Protein AF-0000000082846849 (afdb_homodimer)

Secondary structure (DSSP, 8-state):
--HHHHHHHHHHHHH-HHHHHHTGGG-EEEEEETTEEEEEEETTEEEE--EEHHHHHHHHHTTT----GGGEEEEEEEE-SSSEEEEEEEEE-PPPPPTT-SS-HHHHHHHHHHHTTSEEEEHHHHHHH---HHHHHHHHHHHHHHHHHHH--B-TTT-PBEEE-TTSS-EEETTT--EE----EEEEEEEEE-TTSSEEEEEEETTPPTTB-B-EEEEPPTT--HHHHHHHHHHHHH----SEEEEEEEEEEE-SSS-EEEEEEEEE--TTSPP---TTTEEEEEEEEHHHHHHHHHHHHH-TT-TT---STGGGGS--B---TTSHHHHHHHHHHTT-S-S--/--HHHHHHHHHHHHH-HHHHHHTGGG-EEEEEETTEEEEEEETTEEEEPPEEHHHHHHHHHTTT----GGGEEEEEEEE-SSSEEEEEEEEE-PPPPPTT-SS-HHHHHHHHHHHTTSEEEEHHHHHHH---HHHHHHHHHHHHHHHHHHH-SB-TTT-PBEEE-TTSS-EEETTT--EE----EEEEEEEEE-TTSSEEEEEEETTPPTTB-B-EEEEPPTT--HHHHHHHHHHHHH----SEEEEEEEEEEE-SSS-EEEEEEEEE--TTSPP---TTTEEEEEEEEHHHHHHHHHHHHH-TT-TT---SHHHHTS--B---TTSHHHHHHHHHHTT-S-S--

Nearest PDB structures (foldseek):
  6o3p-assembly1_B  TM=8.138E-01  e=1.255E-26  Mus musculus
  6o3p-assembly1_A  TM=8.160E-01  e=5.184E-26  Mus musculus
  6scx-assembly1_B  TM=7.938E-01  e=1.502E-25  Homo sapiens
  6scx-assembly2_C-2  TM=7.850E-01  e=2.141E-25  Homo sapiens
  6scx-assembly1_A  TM=7.842E-01  e=2.556E-25  Homo sapiens

Organism: NCBI:txid2654633

Solvent-accessible surface area (backbone atoms only — not comparable to full-atom values): 36053 Å² total; per-residue (Å²): 131,55,70,41,56,51,52,42,49,47,54,47,37,48,71,34,43,68,66,39,59,71,41,51,75,71,14,36,34,34,48,26,52,69,76,15,36,36,25,28,81,55,88,92,30,49,41,78,48,75,37,44,42,66,57,47,50,52,60,35,42,77,71,75,40,80,86,56,65,90,42,27,31,62,69,47,72,40,83,51,96,89,46,75,27,47,28,28,34,32,56,41,76,74,77,76,56,60,88,85,46,91,59,52,57,67,57,53,49,51,52,50,18,52,75,69,66,29,40,67,36,52,52,67,59,46,42,30,44,27,71,53,63,68,61,42,24,46,50,21,22,42,50,29,39,55,52,43,57,70,35,57,44,18,26,25,63,79,39,42,60,38,50,67,38,58,28,40,61,29,32,31,24,77,80,82,64,50,71,48,61,71,70,35,34,38,23,26,32,30,46,34,24,26,80,83,57,49,33,37,45,33,28,24,50,62,89,51,66,56,19,41,33,39,51,50,63,41,70,52,53,67,25,42,30,55,68,56,30,38,54,49,41,40,15,51,44,36,36,46,73,66,79,42,72,44,60,48,82,49,49,39,40,39,38,73,95,50,36,28,32,37,35,35,32,39,29,29,29,68,78,84,58,67,77,42,67,29,71,92,53,30,70,45,73,46,78,38,44,51,66,56,50,46,51,12,46,54,47,21,71,76,33,62,81,56,82,81,58,64,83,52,73,81,51,34,78,38,77,50,26,38,55,31,80,40,32,66,59,26,52,55,50,51,37,44,72,72,63,72,54,74,56,90,112,130,54,72,41,58,50,53,43,49,46,54,47,36,47,72,33,44,70,66,40,58,71,40,51,74,72,13,36,34,34,48,26,51,69,76,15,36,37,25,30,79,56,88,91,30,47,41,79,48,74,36,45,41,67,56,47,50,52,60,34,40,78,73,77,40,78,85,54,66,90,42,29,30,61,69,49,72,40,84,51,97,88,47,75,27,48,28,30,34,34,57,42,76,74,77,77,55,61,89,86,46,92,59,52,60,67,56,53,49,50,52,51,18,52,75,69,66,29,40,67,37,51,53,68,60,47,42,29,45,27,70,52,63,68,59,42,24,46,49,21,22,42,50,28,39,56,54,44,56,69,34,57,44,18,26,26,62,78,38,43,61,36,50,68,38,57,27,40,61,30,32,32,23,78,81,81,64,49,74,49,62,69,68,35,35,39,22,25,32,32,45,34,24,27,79,85,57,49,33,36,44,32,28,25,51,60,88,51,66,56,20,40,33,38,52,49,63,40,70,52,54,68,25,41,28,56,68,55,31,38,52,48,39,40,15,49,44,37,36,45,75,66,81,42,73,44,61,48,82,47,50,38,43,40,37,71,94,50,36,29,34,38,35,37,31,41,30,28,29,70,79,84,58,68,76,42,65,29,72,91,53,30,72,46,73,46,78,37,45,52,65,56,50,46,50,12,47,54,46,22,73,75,33,62,81,56,81,79,59,63,84,51,73,82,50,33,79,38,78,52,26,39,54,30,79,39,32,66,58,27,52,54,50,50,37,44,72,72,62,73,54,73,55,90,112

pLDDT: mean 93.86, std 7.04, range [62.12, 98.81]

InterPro domains:
  IPR000086 NUDIX hydrolase domain [PF00293] (187-298)
  IPR000086 NUDIX hydrolase domain [PS51462] (183-310)
  IPR015797 NUDIX hydrolase-like domain superfamily [SSF55811] (136-298)
  IPR020084 NUDIX hydrolase, conserved site [PS00893] (218-239)
  IPR049734 NADH pyrophosphatase-like, C-terminal domain [cd03429] (185-337)

Foldseek 3Di:
DDPVVFVVVLVCLQVPQVVQQVQQQAEKEWEAEPQWGWWADDPQAIHTAIDGPVLCQVLLVVVPWDWDLLQKAWQGWDDDDPGTGTYIYGYTYDDAPDPPDPDGPQNSQQVSSVSSPGHTHHLVLNLQRHPDQSRSQSSLVSLQLNVQSVVQQADPVPRAGWAAGSNSQWTAHPPPGDIDGGDEWEKEWEWEAALVLFKTKWFAWPPDFFQATFTQMDTDDPPDDSQRRVQVSCCQAWNFGFDDKDWDPDWGFDPPPHTYIYTYMYTYGHPPDHTDGDPNTTDDIDMDGLVQLVQQLVQCAVVVSCPPRDDDPVSRHHNNHYGHPSDVRSVVSVCSSVVNDDSPD/DDPVVFVVVLVCLQVDQVVQQVQQQAEKEWEAEPQWGWWADDPQAIHTAIDGPVLCQVLCVVVPWHWDLLQKAWQGWDDDDPGTGTYIYGYTYDDADDPPDPDGPQNSQQVSSVSSVGHTHHLVLNLQRHDDQSRSQSSLVSLQLNVQSVVQQADPVPRAGWAAGSNSQWTAHPVPGDIDGGDEWEKEWEWEAALVLFKTKWFAWPPDFFQATFTQMDTDDPPDDSQRRVQVSCCQAWNFGFDDKDWDPDWGFDPPPHTYIYTYMYTYGHPPDHTDGDPNTTDDIDMDGLVQLVQQLVQCAVVVSCPPRDDDPVSRHHNNHYGHPSDVRSVVSVCSSVVNDDSPD

Sequence (690 aa):
MNYVDRVRLLDYWKIQDSALQNEFTRSKFVLMVDKRLLVRKDKSDIVMVEHSQSELRQKLGDYGLQFDLSCSCLLDAVPGSTDMVPLFGTSVEAADPPEDSPVSKHDVLKKLGDSLGGRFTDIRMAMLTMNNERQRNLLAKFQSLSKWSKIYRRCPKCASALRMRVSKSGCECLQCNKYYYPSCYPVAITLVVDPTNEHALLVRHRGSANSVFTAVAGFAHSGESLAECARREIAEEVGIEVESIKQLDMSQPWPMPDSSLMVAFVAVAKMDQNISVCPDELEAAQWFTKDEVRQAFDRTNSDLFLKKLPKSLDERQKLHYIPPRGAIAHMMIRDWCLGKIESKLMNYVDRVRLLDYWKIQDSALQNEFTRSKFVLMVDKRLLVRKDKSDIVMVEHSQSELRQKLGDYGLQFDLSCSCLLDAVPGSTDMVPLFGTSVEAADPPEDSPVSKHDVLKKLGDSLGGRFTDIRMAMLTMNNERQRNLLAKFQSLSKWSKIYRRCPKCASALRMRVSKSGCECLQCNKYYYPSCYPVAITLVVDPTNEHALLVRHRGSANSVFTAVAGFAHSGESLAECARREIAEEVGIEVESIKQLDMSQPWPMPDSSLMVAFVAVAKMDQNISVCPDELEAAQWFTKDEVRQAFDRTNSDLFLKKLPKSLDERQKLHYIPPRGAIAHMMIRDWCLGKIESKL

Structure (mmCIF, N/CA/C/O backbone):
data_AF-0000000082846849-model_v1
#
loop_
_entity.id
_entity.type
_entity.pdbx_description
1 polymer 'NAD(+) diphosphatase'
#
loop_
_atom_site.group_PDB
_atom_site.id
_atom_site.type_symbol
_atom_site.label_atom_id
_atom_site.label_alt_id
_atom_site.label_comp_id
_atom_site.label_asym_id
_atom_site.label_entity_id
_atom_site.label_seq_id
_atom_site.pdbx_PDB_ins_code
_atom_site.Cartn_x
_atom_site.Cartn_y
_atom_site.Cartn_z
_atom_site.occupancy
_atom_site.B_iso_or_equiv
_atom_site.auth_seq_id
_atom_site.auth_comp_id
_atom_site.auth_asym_id
_atom_site.auth_atom_id
_atom_site.pdbx_PDB_model_num
ATOM 1 N N . MET A 1 1 ? -24.656 -16.109 -10.93 1 82 1 MET A N 1
ATOM 2 C CA . MET A 1 1 ? -24.438 -15.07 -9.922 1 82 1 MET A CA 1
ATOM 3 C C . MET A 1 1 ? -23.688 -13.883 -10.523 1 82 1 MET A C 1
ATOM 5 O O . MET A 1 1 ? -22.719 -14.062 -11.266 1 82 1 MET A O 1
ATOM 9 N N . ASN A 1 2 ? -24.188 -12.734 -10.367 1 90.69 2 ASN A N 1
ATOM 10 C CA . ASN A 1 2 ? -23.531 -11.562 -10.938 1 90.69 2 ASN A CA 1
ATOM 11 C C . ASN A 1 2 ? -22.328 -11.117 -10.094 1 90.69 2 ASN A C 1
ATOM 13 O O . ASN A 1 2 ? -22.094 -11.664 -9.016 1 90.69 2 ASN A O 1
ATOM 17 N N . TYR A 1 3 ? -21.562 -10.32 -10.617 1 95.06 3 TYR A N 1
ATOM 18 C CA . TYR A 1 3 ? -20.312 -9.891 -10.016 1 95.06 3 TYR A CA 1
ATOM 19 C C . TYR A 1 3 ? -20.531 -9.32 -8.625 1 95.06 3 TYR A C 1
ATOM 21 O O . TYR A 1 3 ? -19.812 -9.648 -7.684 1 95.06 3 TYR A O 1
ATOM 29 N N . VAL A 1 4 ? -21.484 -8.469 -8.406 1 96.62 4 VAL A N 1
ATOM 30 C CA . VAL A 1 4 ? -21.781 -7.809 -7.145 1 96.62 4 VAL A CA 1
ATOM 31 C C . VAL A 1 4 ? -22.109 -8.859 -6.082 1 96.62 4 VAL A C 1
ATOM 33 O O . VAL A 1 4 ? -21.594 -8.797 -4.965 1 96.62 4 VAL A O 1
ATOM 36 N N . ASP A 1 5 ? -22.938 -9.82 -6.445 1 95.5 5 ASP A N 1
ATOM 37 C CA . ASP A 1 5 ? -23.328 -10.867 -5.512 1 95.5 5 ASP A CA 1
ATOM 38 C C . ASP A 1 5 ? -22.125 -11.695 -5.07 1 95.5 5 ASP A C 1
ATOM 40 O O . ASP A 1 5 ? -22 -12.047 -3.895 1 95.5 5 ASP A O 1
ATOM 44 N N . ARG A 1 6 ? -21.328 -12 -6 1 96.31 6 ARG A N 1
ATOM 45 C CA . ARG A 1 6 ? -20.141 -12.789 -5.691 1 96.31 6 ARG A CA 1
ATOM 46 C C . ARG A 1 6 ? -19.219 -12.047 -4.73 1 96.31 6 ARG A C 1
ATOM 48 O O . ARG A 1 6 ? -18.719 -12.625 -3.76 1 96.31 6 ARG A O 1
ATOM 55 N N . VAL A 1 7 ? -18.984 -10.789 -5.016 1 96.5 7 VAL A N 1
ATOM 56 C CA . VAL A 1 7 ? -18.094 -9.953 -4.207 1 96.5 7 VAL A CA 1
ATOM 57 C C . VAL A 1 7 ? -18.656 -9.828 -2.793 1 96.5 7 VAL A C 1
ATOM 59 O O . VAL A 1 7 ? -17.922 -9.93 -1.813 1 96.5 7 VAL A O 1
ATOM 62 N N . ARG A 1 8 ? -19.938 -9.633 -2.652 1 96.5 8 ARG A N 1
ATOM 63 C CA . ARG A 1 8 ? -20.547 -9.461 -1.344 1 96.5 8 ARG A CA 1
ATOM 64 C C . ARG A 1 8 ? -20.594 -10.781 -0.579 1 96.5 8 ARG A C 1
ATOM 66 O O . ARG A 1 8 ? -20.484 -10.789 0.65 1 96.5 8 ARG A O 1
ATOM 73 N N . LEU A 1 9 ? -20.781 -11.867 -1.314 1 97 9 LEU A N 1
ATOM 74 C CA . LEU A 1 9 ? -20.688 -13.188 -0.693 1 97 9 LEU A CA 1
ATOM 75 C C . LEU A 1 9 ? -19.312 -13.422 -0.107 1 97 9 LEU A C 1
ATOM 77 O O . LEU A 1 9 ? -19.172 -13.891 1.027 1 97 9 LEU A O 1
ATOM 81 N N . LEU A 1 10 ? -18.281 -13.109 -0.876 1 97.12 10 LEU A N 1
ATOM 82 C CA . LEU A 1 10 ? -16.906 -13.25 -0.407 1 97.12 10 LEU A CA 1
ATOM 83 C C . LEU A 1 10 ? -16.672 -12.375 0.822 1 97.12 10 LEU A C 1
ATOM 85 O O . LEU A 1 10 ? -16 -12.805 1.77 1 97.12 10 LEU A O 1
ATOM 89 N N . ASP A 1 11 ? -17.188 -11.156 0.758 1 96 11 ASP A N 1
ATOM 90 C CA . ASP A 1 11 ? -17.047 -10.258 1.896 1 96 11 ASP A CA 1
ATOM 91 C C . ASP A 1 11 ? -17.719 -10.836 3.141 1 96 11 ASP A C 1
ATOM 93 O O . ASP A 1 11 ? -17.188 -10.742 4.242 1 96 11 ASP A O 1
ATOM 97 N N . TYR A 1 12 ? -18.891 -11.43 2.961 1 96.5 12 TYR A N 1
ATOM 98 C CA . TYR A 1 12 ? -19.609 -12.094 4.035 1 96.5 12 TYR A CA 1
ATOM 99 C C . TYR A 1 12 ? -18.797 -13.234 4.629 1 96.5 12 TYR A C 1
ATOM 101 O O . TYR A 1 12 ? -18.672 -13.344 5.852 1 96.5 12 TYR A O 1
ATOM 109 N N . TRP A 1 13 ? -18.172 -14.07 3.789 1 97.88 13 TRP A N 1
ATOM 110 C CA . TRP A 1 13 ? -17.375 -15.211 4.234 1 97.88 13 TRP A CA 1
ATOM 111 C C . TRP A 1 13 ? -16.109 -14.742 4.945 1 97.88 13 TRP A C 1
ATOM 113 O O . TRP A 1 13 ? -15.594 -15.43 5.836 1 97.88 13 TRP A O 1
ATOM 123 N N . LYS A 1 14 ? -15.586 -13.609 4.645 1 97.06 14 LYS A N 1
ATOM 124 C CA . LYS A 1 14 ? -14.367 -13.07 5.242 1 97.06 14 LYS A CA 1
ATOM 125 C C . LYS A 1 14 ? -14.57 -12.75 6.719 1 97.06 14 LYS A C 1
ATOM 127 O O . LYS A 1 14 ? -13.648 -12.891 7.527 1 97.06 14 LYS A O 1
ATOM 132 N N . ILE A 1 15 ? -15.812 -12.352 7.008 1 94.94 15 ILE A N 1
ATOM 133 C CA . ILE A 1 15 ? -16.016 -11.789 8.336 1 94.94 15 ILE A CA 1
ATOM 134 C C . ILE A 1 15 ? -16.828 -12.773 9.188 1 94.94 15 ILE A C 1
ATOM 136 O O . ILE A 1 15 ? -16.703 -12.797 10.414 1 94.94 15 ILE A O 1
ATOM 140 N N . GLN A 1 16 ? -17.609 -13.609 8.531 1 97.12 16 GLN A N 1
ATOM 141 C CA . GLN A 1 16 ? -18.453 -14.531 9.266 1 97.12 16 GLN A CA 1
ATOM 142 C C . GLN A 1 16 ? -17.812 -15.914 9.375 1 97.12 16 GLN A C 1
ATOM 144 O O . GLN A 1 16 ? -18.047 -16.781 8.539 1 97.12 16 GLN A O 1
ATOM 149 N N . ASP A 1 17 ? -17.188 -16.156 10.469 1 97.94 17 ASP A N 1
ATOM 150 C CA . ASP A 1 17 ? -16.406 -17.375 10.664 1 97.94 17 ASP A CA 1
ATOM 151 C C . ASP A 1 17 ? -17.297 -18.609 10.602 1 97.94 17 ASP A C 1
ATOM 153 O O . ASP A 1 17 ? -16.953 -19.594 9.922 1 97.94 17 ASP A O 1
ATOM 157 N N . SER A 1 18 ? -18.359 -18.594 11.312 1 98.19 18 SER A N 1
ATOM 158 C CA . SER A 1 18 ? -19.25 -19.75 11.367 1 98.19 18 SER A CA 1
ATOM 159 C C . SER A 1 18 ? -19.781 -20.094 9.977 1 98.19 18 SER A C 1
ATOM 161 O O . SER A 1 18 ? -19.859 -21.281 9.609 1 98.19 18 SER A O 1
ATOM 163 N N . ALA A 1 19 ? -20.172 -19.062 9.266 1 97.94 19 ALA A N 1
ATOM 164 C CA . ALA A 1 19 ? -20.688 -19.281 7.922 1 97.94 19 ALA A CA 1
ATOM 165 C C . ALA A 1 19 ? -19.641 -19.922 7.02 1 97.94 19 ALA A C 1
ATOM 167 O O . ALA A 1 19 ? -19.938 -20.844 6.262 1 97.94 19 ALA A O 1
ATOM 168 N N . LEU A 1 20 ? -18.438 -19.438 7.059 1 98.44 20 LEU A N 1
ATOM 169 C CA . LEU A 1 20 ? -17.359 -19.984 6.234 1 98.44 20 LEU A CA 1
ATOM 170 C C . LEU A 1 20 ? -17 -21.391 6.66 1 98.44 20 LEU A C 1
ATOM 172 O O . LEU A 1 20 ? -16.797 -22.266 5.812 1 98.44 20 LEU A O 1
ATOM 176 N N . GLN A 1 21 ? -16.953 -21.641 7.941 1 98.19 21 GLN A N 1
ATOM 177 C CA . GLN A 1 21 ? -16.641 -22.953 8.477 1 98.19 21 GLN A CA 1
ATOM 178 C C . GLN A 1 21 ? -17.625 -24 7.984 1 98.19 21 GLN A C 1
ATOM 180 O O . GLN A 1 21 ? -17.25 -25.125 7.668 1 98.19 21 GLN A O 1
ATOM 185 N N . ASN A 1 22 ? -18.844 -23.594 7.918 1 97.62 22 ASN A N 1
ATOM 186 C CA . ASN A 1 22 ? -19.891 -24.516 7.5 1 97.62 22 ASN A CA 1
ATOM 187 C C . ASN A 1 22 ? -19.734 -24.922 6.039 1 97.62 22 ASN A C 1
ATOM 189 O O . ASN A 1 22 ? -20.297 -25.938 5.609 1 97.62 22 ASN A O 1
ATOM 193 N N . GLU A 1 23 ? -19 -24.141 5.297 1 97.25 23 GLU A N 1
ATOM 194 C CA . GLU A 1 23 ? -18.828 -24.406 3.871 1 97.25 23 GLU A CA 1
ATOM 195 C C . GLU A 1 23 ? -17.594 -25.266 3.617 1 97.25 23 GLU A C 1
ATOM 197 O O . GLU A 1 23 ? -17.359 -25.719 2.488 1 97.25 23 GLU A O 1
ATOM 202 N N . PHE A 1 24 ? -16.844 -25.641 4.562 1 97.62 24 PHE A N 1
ATOM 203 C CA . PHE A 1 24 ? -15.508 -26.219 4.414 1 97.62 24 PHE A CA 1
ATOM 204 C C . PHE A 1 24 ? -15.578 -27.547 3.686 1 97.62 24 PHE A C 1
ATOM 206 O O . PHE A 1 24 ? -14.742 -27.844 2.832 1 97.62 24 PHE A O 1
ATOM 213 N N . THR A 1 25 ? -16.641 -28.359 3.947 1 95.94 25 THR A N 1
ATOM 214 C CA . THR A 1 25 ? -16.734 -29.703 3.41 1 95.94 25 THR A CA 1
ATOM 215 C C . THR A 1 25 ? -17.094 -29.672 1.931 1 95.94 25 THR A C 1
ATOM 217 O O . THR A 1 25 ? -16.828 -30.625 1.198 1 95.94 25 THR A O 1
ATOM 220 N N . ARG A 1 26 ? -17.703 -28.641 1.487 1 96.12 26 ARG A N 1
ATOM 221 C CA . ARG A 1 26 ? -18.109 -28.562 0.09 1 96.12 26 ARG A CA 1
ATOM 222 C C . ARG A 1 26 ? -17.172 -27.656 -0.704 1 96.12 26 ARG A C 1
ATOM 224 O O . ARG A 1 26 ? -17.438 -27.344 -1.866 1 96.12 26 ARG A O 1
ATOM 231 N N . SER A 1 27 ? -16.109 -27.219 -0.095 1 97.94 27 SER A N 1
ATOM 232 C CA . SER A 1 27 ? -15.211 -26.25 -0.699 1 97.94 27 SER A CA 1
ATOM 233 C C . SER A 1 27 ? -14.219 -26.922 -1.639 1 97.94 27 SER A C 1
ATOM 235 O O . SER A 1 27 ? -14.102 -28.156 -1.656 1 97.94 27 SER A O 1
ATOM 237 N N . LYS A 1 28 ? -13.602 -26.094 -2.449 1 98.31 28 LYS A N 1
ATOM 238 C CA . LYS A 1 28 ? -12.469 -26.5 -3.273 1 98.31 28 LYS A CA 1
ATOM 239 C C . LYS A 1 28 ? -11.156 -26 -2.674 1 98.31 28 LYS A C 1
ATOM 241 O O . LYS A 1 28 ? -11.141 -25.031 -1.914 1 98.31 28 LYS A O 1
ATOM 246 N N . PHE A 1 29 ? -10.078 -26.734 -3.064 1 98.62 29 PHE A N 1
ATOM 247 C CA . PHE A 1 29 ? -8.805 -26.438 -2.4 1 98.62 29 PHE A CA 1
ATOM 248 C C . PHE A 1 29 ? -7.668 -26.391 -3.408 1 98.62 29 PHE A C 1
ATOM 250 O O . PHE A 1 29 ? -7.617 -27.203 -4.34 1 98.62 29 PHE A O 1
ATOM 257 N N . VAL A 1 30 ? -6.84 -25.453 -3.271 1 98.62 30 VAL A N 1
ATOM 258 C CA . VAL A 1 30 ? -5.5 -25.469 -3.855 1 98.62 30 VAL A CA 1
ATOM 259 C C . VAL A 1 30 ? -4.469 -25.75 -2.768 1 98.62 30 VAL A C 1
ATOM 261 O O . VAL A 1 30 ? -4.645 -25.359 -1.614 1 98.62 30 VAL A O 1
ATOM 264 N N . LEU A 1 31 ? -3.355 -26.391 -3.158 1 98.62 31 LEU A N 1
ATOM 265 C CA . LEU A 1 31 ? -2.523 -27 -2.129 1 98.62 31 LEU A CA 1
ATOM 266 C C . LEU A 1 31 ? -1.072 -26.562 -2.266 1 98.62 31 LEU A C 1
ATOM 268 O O . LEU A 1 31 ? -0.538 -26.5 -3.377 1 98.62 31 LEU A O 1
ATOM 272 N N . MET A 1 32 ? -0.522 -26.203 -1.183 1 98.19 32 MET A N 1
ATOM 273 C CA . MET A 1 32 ? 0.924 -26.062 -1.035 1 98.19 32 MET A CA 1
ATOM 274 C C . MET A 1 32 ? 1.468 -27.078 -0.035 1 98.19 32 MET A C 1
ATOM 276 O O . MET A 1 32 ? 0.86 -27.312 1.011 1 98.19 32 MET A O 1
ATOM 280 N N . VAL A 1 33 ? 2.541 -27.688 -0.4 1 97.19 33 VAL A N 1
ATOM 281 C CA . VAL A 1 33 ? 3.287 -28.531 0.529 1 97.19 33 VAL A CA 1
ATOM 282 C C . VAL A 1 33 ? 4.727 -28.031 0.639 1 97.19 33 VAL A C 1
ATOM 284 O O . VAL A 1 33 ? 5.406 -27.844 -0.374 1 97.19 33 VAL A O 1
ATOM 287 N N . ASP A 1 34 ? 5.176 -27.734 1.835 1 94.38 34 ASP A N 1
ATOM 288 C CA . ASP A 1 34 ? 6.512 -27.188 2.084 1 94.38 34 ASP A CA 1
ATOM 289 C C . ASP A 1 34 ? 6.777 -25.953 1.234 1 94.38 34 ASP A C 1
ATOM 291 O O . ASP A 1 34 ? 7.801 -25.859 0.555 1 94.38 34 ASP A O 1
ATOM 295 N N . LYS A 1 35 ? 5.797 -25.109 1.148 1 92.5 35 LYS A N 1
ATOM 296 C CA . LYS A 1 35 ? 5.879 -23.797 0.495 1 92.5 35 LYS A CA 1
ATOM 297 C C . LYS A 1 35 ? 6.027 -23.953 -1.017 1 92.5 35 LYS A C 1
ATOM 299 O O . LYS A 1 35 ? 6.621 -23.094 -1.677 1 92.5 35 LYS A O 1
ATOM 304 N N . ARG A 1 36 ? 5.629 -25.078 -1.489 1 97.12 36 ARG A N 1
ATOM 305 C CA . ARG A 1 36 ? 5.59 -25.312 -2.932 1 97.12 36 ARG A CA 1
ATOM 306 C C . ARG A 1 36 ? 4.16 -25.547 -3.412 1 97.12 36 ARG A C 1
ATOM 308 O O . ARG A 1 36 ? 3.418 -26.312 -2.809 1 97.12 36 ARG A O 1
ATOM 315 N N . LEU A 1 37 ? 3.781 -24.969 -4.473 1 98.06 37 LEU A N 1
ATOM 316 C CA . LEU A 1 37 ? 2.416 -24.984 -4.988 1 98.06 37 LEU A CA 1
ATOM 317 C C . LEU A 1 37 ? 2.201 -26.172 -5.91 1 98.06 37 LEU A C 1
ATOM 319 O O . LEU A 1 37 ? 3.061 -26.5 -6.738 1 98.06 37 LEU A O 1
ATOM 323 N N . LEU A 1 38 ? 1.101 -26.812 -5.781 1 98.5 38 LEU A N 1
ATOM 324 C CA . LEU A 1 38 ? 0.724 -27.875 -6.707 1 98.5 38 LEU A CA 1
ATOM 325 C C . LEU A 1 38 ? 0.204 -27.297 -8.016 1 98.5 38 LEU A C 1
ATOM 327 O O . LEU A 1 38 ? -0.793 -26.578 -8.031 1 98.5 38 LEU A O 1
ATOM 331 N N . VAL A 1 39 ? 0.9 -27.609 -9.102 1 98.06 39 VAL A N 1
ATOM 332 C CA . VAL A 1 39 ? 0.504 -27.094 -10.406 1 98.06 39 VAL A CA 1
ATOM 333 C C . VAL A 1 39 ? 0.529 -28.219 -11.438 1 98.06 39 VAL A C 1
ATOM 335 O O . VAL A 1 39 ? 1.106 -29.281 -11.195 1 98.06 39 VAL A O 1
ATOM 338 N N . ARG A 1 40 ? -0.173 -28.016 -12.5 1 96.81 40 ARG A N 1
ATOM 339 C CA . ARG A 1 40 ? -0.102 -28.875 -13.664 1 96.81 40 ARG A CA 1
ATOM 340 C C . ARG A 1 40 ? 0.419 -28.125 -14.883 1 96.81 40 ARG A C 1
ATOM 342 O O . ARG A 1 40 ? 0.066 -26.953 -15.094 1 96.81 40 ARG A O 1
ATOM 349 N N . LYS A 1 41 ? 1.26 -28.797 -15.617 1 90.44 41 LYS A N 1
ATOM 350 C CA . LYS A 1 41 ? 1.782 -28.203 -16.844 1 90.44 41 LYS A CA 1
ATOM 351 C C . LYS A 1 41 ? 0.767 -28.312 -17.984 1 90.44 41 LYS A C 1
ATOM 353 O O . LYS A 1 41 ? 0.143 -29.359 -18.172 1 90.44 41 LYS A O 1
ATOM 358 N N . ASP A 1 42 ? 0.497 -27.25 -18.625 1 87.81 42 ASP A N 1
ATOM 359 C CA . ASP A 1 42 ? -0.323 -27.156 -19.828 1 87.81 42 ASP A CA 1
ATOM 360 C C . ASP A 1 42 ? 0.408 -26.391 -20.938 1 87.81 42 ASP A C 1
ATOM 362 O O . ASP A 1 42 ? 0.326 -25.156 -21 1 87.81 42 ASP A O 1
ATOM 366 N N . LYS A 1 43 ? 1.095 -27.109 -21.828 1 83.94 43 LYS A N 1
ATOM 367 C CA . LYS A 1 43 ? 1.952 -26.5 -22.844 1 83.94 43 LYS A CA 1
ATOM 368 C C . LYS A 1 43 ? 3.037 -25.641 -22.203 1 83.94 43 LYS A C 1
ATOM 370 O O . LYS A 1 43 ? 3.785 -26.125 -21.344 1 83.94 43 LYS A O 1
ATOM 375 N N . SER A 1 44 ? 3.066 -24.422 -22.547 1 83.12 44 SER A N 1
ATOM 376 C CA . SER A 1 44 ? 4.086 -23.547 -22 1 83.12 44 SER A CA 1
ATOM 377 C C . SER A 1 44 ? 3.537 -22.734 -20.828 1 83.12 44 SER A C 1
ATOM 379 O O . SER A 1 44 ? 4.008 -21.625 -20.562 1 83.12 44 SER A O 1
ATOM 381 N N . ASP A 1 45 ? 2.545 -23.359 -20.156 1 90.12 45 ASP A N 1
ATOM 382 C CA . ASP A 1 45 ? 1.903 -22.672 -19.047 1 90.12 45 ASP A CA 1
ATOM 383 C C . ASP A 1 45 ? 1.757 -23.609 -17.844 1 90.12 45 ASP A C 1
ATOM 385 O O . ASP A 1 45 ? 1.938 -24.812 -17.953 1 90.12 45 ASP A O 1
ATOM 389 N N . ILE A 1 46 ? 1.644 -22.984 -16.719 1 94 46 ILE A N 1
ATOM 390 C CA . ILE A 1 46 ? 1.317 -23.781 -15.531 1 94 46 ILE A CA 1
ATOM 391 C C . ILE A 1 46 ? -0.006 -23.297 -14.945 1 94 46 ILE A C 1
ATOM 393 O O . ILE A 1 46 ? -0.304 -22.094 -14.969 1 94 46 ILE A O 1
ATOM 397 N N . VAL A 1 47 ? -0.767 -24.234 -14.43 1 96.06 47 VAL A N 1
ATOM 398 C CA . VAL A 1 47 ? -2.082 -23.938 -13.867 1 96.06 47 VAL A CA 1
ATOM 399 C C . VAL A 1 47 ? -2.209 -24.578 -12.484 1 96.06 47 VAL A C 1
ATOM 401 O O . VAL A 1 47 ? -1.711 -25.688 -12.258 1 96.06 47 VAL A O 1
ATOM 404 N N . MET A 1 48 ? -2.893 -23.891 -11.625 1 96.62 48 MET A N 1
ATOM 405 C CA . MET A 1 48 ? -3.154 -24.453 -10.305 1 96.62 48 MET A CA 1
ATOM 406 C C . MET A 1 48 ? -4.137 -25.609 -10.391 1 96.62 48 MET A C 1
ATOM 408 O O . MET A 1 48 ? -5.094 -25.562 -11.164 1 96.62 48 MET A O 1
ATOM 412 N N . VAL A 1 49 ? -3.898 -26.578 -9.531 1 97.31 49 VAL A N 1
ATOM 413 C CA . VAL A 1 49 ? -4.789 -27.734 -9.484 1 97.31 49 VAL A CA 1
ATOM 414 C C . VAL A 1 49 ? -5.758 -27.594 -8.312 1 97.31 49 VAL A C 1
ATOM 416 O O . VAL A 1 49 ? -5.34 -27.328 -7.184 1 97.31 49 VAL A O 1
ATOM 419 N N . GLU A 1 50 ? -7.012 -27.734 -8.609 1 97.5 50 GLU A N 1
ATOM 420 C CA . GLU A 1 50 ? -8.039 -27.672 -7.574 1 97.5 50 GLU A CA 1
ATOM 421 C C . GLU A 1 50 ? -8.57 -29.062 -7.234 1 97.5 50 GLU A C 1
ATOM 423 O O . GLU A 1 50 ? -8.734 -29.906 -8.117 1 97.5 50 GLU A O 1
ATOM 428 N N . HIS A 1 51 ? -8.836 -29.297 -6 1 98.12 51 HIS A N 1
ATOM 429 C CA . HIS A 1 51 ? -9.414 -30.547 -5.543 1 98.12 51 HIS A CA 1
ATOM 430 C C . HIS A 1 51 ? -10.602 -30.312 -4.617 1 98.12 51 HIS A C 1
ATOM 432 O O . HIS A 1 51 ? -10.672 -29.266 -3.951 1 98.12 51 HIS A O 1
ATOM 438 N N . SER A 1 52 ? -11.477 -31.266 -4.559 1 97.25 52 SER A N 1
ATOM 439 C CA . SER A 1 52 ? -12.523 -31.25 -3.535 1 97.25 52 SER A CA 1
ATOM 440 C C . SER A 1 52 ? -11.961 -31.641 -2.172 1 97.25 52 SER A C 1
ATOM 442 O O . SER A 1 52 ? -10.867 -32.188 -2.082 1 97.25 52 SER A O 1
ATOM 444 N N . GLN A 1 53 ? -12.719 -31.297 -1.187 1 97.06 53 GLN A N 1
ATOM 445 C CA . GLN A 1 53 ? -12.289 -31.609 0.174 1 97.06 53 GLN A CA 1
ATOM 446 C C . GLN A 1 53 ? -12.078 -33.094 0.363 1 97.06 53 GLN A C 1
ATOM 448 O O . GLN A 1 53 ? -11.078 -33.531 0.949 1 97.06 53 GLN A O 1
ATOM 453 N N . SER A 1 54 ? -13 -33.906 -0.133 1 96.62 54 SER A N 1
ATOM 454 C CA . SER A 1 54 ? -12.938 -35.344 0.04 1 96.62 54 SER A CA 1
ATOM 455 C C . SER A 1 54 ? -11.742 -35.938 -0.696 1 96.62 54 SER A C 1
ATOM 457 O O . SER A 1 54 ? -11.031 -36.812 -0.156 1 96.62 54 SER A O 1
ATOM 459 N N . GLU A 1 55 ? -11.562 -35.469 -1.869 1 97.06 55 GLU A N 1
ATOM 460 C CA . GLU A 1 55 ? -10.438 -35.969 -2.664 1 97.06 55 GLU A CA 1
ATOM 461 C C . GLU A 1 55 ? -9.109 -35.625 -2.006 1 97.06 55 GLU A C 1
ATOM 463 O O . GLU A 1 55 ? -8.219 -36.469 -1.904 1 97.06 55 GLU A O 1
ATOM 468 N N . LEU A 1 56 ? -8.953 -34.438 -1.608 1 97.81 56 LEU A N 1
ATOM 469 C CA . LEU A 1 56 ? -7.715 -33.969 -0.985 1 97.81 56 LEU A CA 1
ATOM 470 C C . LEU A 1 56 ? -7.457 -34.719 0.319 1 97.81 56 LEU A C 1
ATOM 472 O O . LEU A 1 56 ? -6.324 -35.125 0.604 1 97.81 56 LEU A O 1
ATOM 476 N N . ARG A 1 57 ? -8.492 -34.906 1.085 1 97.19 57 ARG A N 1
ATOM 477 C CA . ARG A 1 57 ? -8.375 -35.625 2.352 1 97.19 57 ARG A CA 1
ATOM 478 C C . ARG A 1 57 ? -7.887 -37.031 2.133 1 97.19 57 ARG A C 1
ATOM 480 O O . ARG A 1 57 ? -7.004 -37.531 2.848 1 97.19 57 ARG A O 1
ATOM 487 N N . GLN A 1 58 ? -8.453 -37.688 1.188 1 97.25 58 GLN A N 1
ATOM 488 C CA . GLN A 1 58 ? -8.078 -39.062 0.886 1 97.25 58 GLN A CA 1
ATOM 489 C C . GLN A 1 58 ? -6.625 -39.125 0.42 1 97.25 58 GLN A C 1
ATOM 491 O O . GLN A 1 58 ? -5.84 -39.906 0.961 1 97.25 58 GLN A O 1
ATOM 496 N N . LYS A 1 59 ? -6.273 -38.344 -0.576 1 96.56 59 LYS A N 1
ATOM 497 C CA . LYS A 1 59 ? -4.949 -38.406 -1.181 1 96.56 59 LYS A CA 1
ATOM 498 C C . LYS A 1 59 ? -3.869 -38 -0.183 1 96.56 59 LYS A C 1
ATOM 500 O O . LYS A 1 59 ? -2.807 -38.625 -0.12 1 96.56 59 LYS A O 1
ATOM 505 N N . LEU A 1 60 ? -4.07 -36.938 0.584 1 96.44 60 LEU A N 1
ATOM 506 C CA . LEU A 1 60 ? -3.117 -36.531 1.609 1 96.44 60 LEU A CA 1
ATOM 507 C C . LEU A 1 60 ? -3.008 -37.594 2.703 1 96.44 60 LEU A C 1
ATOM 509 O O . LEU A 1 60 ? -1.913 -37.875 3.199 1 96.44 60 LEU A O 1
ATOM 513 N N . GLY A 1 61 ? -4.145 -38.125 3.043 1 94.75 61 GLY A N 1
ATOM 514 C CA . GLY A 1 61 ? -4.168 -39.156 4.059 1 94.75 61 GLY A CA 1
ATOM 515 C C . GLY A 1 61 ? -3.305 -40.375 3.703 1 94.75 61 GLY A C 1
ATOM 516 O O . GLY A 1 61 ? -2.674 -40.969 4.578 1 94.75 61 GLY A O 1
ATOM 517 N N . ASP A 1 62 ? -3.268 -40.75 2.471 1 93.38 62 ASP A N 1
ATOM 518 C CA . ASP A 1 62 ? -2.449 -41.875 1.985 1 93.38 62 ASP A CA 1
ATOM 519 C C . ASP A 1 62 ? -0.971 -41.625 2.287 1 93.38 62 ASP A C 1
ATOM 521 O O . ASP A 1 62 ? -0.181 -42.562 2.332 1 93.38 62 ASP A O 1
ATOM 525 N N . TYR A 1 63 ? -0.661 -40.406 2.502 1 91.62 63 TYR A N 1
ATOM 526 C CA . TYR A 1 63 ? 0.738 -40.062 2.738 1 91.62 63 TYR A CA 1
ATOM 527 C C . TYR A 1 63 ? 0.942 -39.531 4.16 1 91.62 63 TYR A C 1
ATOM 529 O O . TYR A 1 63 ? 1.952 -38.906 4.453 1 91.62 63 TYR A O 1
ATOM 537 N N . GLY A 1 64 ? -0.102 -39.656 5 1 90.94 64 GLY A N 1
ATOM 538 C CA . GLY A 1 64 ? -0.001 -39.312 6.406 1 90.94 64 GLY A CA 1
ATOM 539 C C . GLY A 1 64 ? -0.16 -37.844 6.664 1 90.94 64 GLY A C 1
ATOM 540 O O . GLY A 1 64 ? 0.249 -37.312 7.711 1 90.94 64 GLY A O 1
ATOM 541 N N . LEU A 1 65 ? -0.644 -37.188 5.715 1 94.25 65 LEU A N 1
ATOM 542 C CA . LEU A 1 65 ? -0.859 -35.75 5.859 1 94.25 65 LEU A CA 1
ATOM 543 C C . LEU A 1 65 ? -2.334 -35.438 6.102 1 94.25 65 LEU A C 1
ATOM 545 O O . LEU A 1 65 ? -3.209 -36.188 5.652 1 94.25 65 LEU A O 1
ATOM 549 N N . GLN A 1 66 ? -2.607 -34.438 6.898 1 95.06 66 GLN A N 1
ATOM 550 C CA . GLN A 1 66 ? -3.955 -33.938 7.176 1 95.06 66 GLN A CA 1
ATOM 551 C C . GLN A 1 66 ? -4.039 -32.438 7.012 1 95.06 66 GLN A C 1
ATOM 553 O O . GLN A 1 66 ? -3.018 -31.75 7.004 1 95.06 66 GLN A O 1
ATOM 558 N N . PHE A 1 67 ? -5.219 -31.984 6.797 1 96.75 67 PHE A N 1
ATOM 559 C CA . PHE A 1 67 ? -5.434 -30.547 6.711 1 96.75 67 PHE A CA 1
ATOM 560 C C . PHE A 1 67 ? -6.77 -30.156 7.34 1 96.75 67 PHE A C 1
ATOM 562 O O . PHE A 1 67 ? -7.668 -30.984 7.461 1 96.75 67 PHE A O 1
ATOM 569 N N . ASP A 1 68 ? -6.836 -28.922 7.855 1 96.94 68 ASP A N 1
ATOM 570 C CA . ASP A 1 68 ? -8.055 -28.344 8.43 1 96.94 68 ASP A CA 1
ATOM 571 C C . ASP A 1 68 ? -8.102 -26.844 8.219 1 96.94 68 ASP A C 1
ATOM 573 O O . ASP A 1 68 ? -7.371 -26.297 7.387 1 96.94 68 ASP A O 1
ATOM 577 N N . LEU A 1 69 ? -8.977 -26.219 8.891 1 97 69 LEU A N 1
ATOM 578 C CA . LEU A 1 69 ? -9.172 -24.781 8.734 1 97 69 LEU A CA 1
ATOM 579 C C . LEU A 1 69 ? -7.961 -24.016 9.25 1 97 69 LEU A C 1
ATOM 581 O O . LEU A 1 69 ? -7.68 -22.906 8.773 1 97 69 LEU A O 1
ATOM 585 N N . SER A 1 70 ? -7.211 -24.578 10.156 1 96.19 70 SER A N 1
ATOM 586 C CA . SER A 1 70 ? -6.09 -23.859 10.773 1 96.19 70 SER A CA 1
ATOM 587 C C . SER A 1 70 ? -4.969 -23.625 9.766 1 96.19 70 SER A C 1
ATOM 589 O O . SER A 1 70 ? -4.211 -22.672 9.883 1 96.19 70 SER A O 1
ATOM 591 N N . CYS A 1 71 ? -4.859 -24.453 8.758 1 97.56 71 CYS A N 1
ATOM 592 C CA . CYS A 1 71 ? -3.803 -24.297 7.766 1 97.56 71 CYS A CA 1
ATOM 593 C C . CYS A 1 71 ? -4.379 -23.891 6.414 1 97.56 71 CYS A C 1
ATOM 595 O O . CYS A 1 71 ? -3.771 -24.156 5.375 1 97.56 71 CYS A O 1
ATOM 597 N N . SER A 1 72 ? -5.605 -23.391 6.457 1 98.62 72 SER A N 1
ATOM 598 C CA . SER A 1 72 ? -6.281 -22.984 5.23 1 98.62 72 SER A CA 1
ATOM 599 C C . SER A 1 72 ? -6.699 -21.516 5.285 1 98.62 72 SER A C 1
ATOM 601 O O . SER A 1 72 ? -6.969 -20.984 6.363 1 98.62 72 SER A O 1
ATOM 603 N N . CYS A 1 73 ? -6.754 -20.844 4.172 1 98.5 73 CYS A N 1
ATOM 604 C CA . CYS A 1 73 ? -7.227 -19.469 4.082 1 98.5 73 CYS A CA 1
ATOM 605 C C . CYS A 1 73 ? -8.195 -19.297 2.922 1 98.5 73 CYS A C 1
ATOM 607 O O . CYS A 1 73 ? -8.102 -20 1.92 1 98.5 73 CYS A O 1
ATOM 609 N N . LEU A 1 74 ? -9.148 -18.438 3.012 1 98.75 74 LEU A N 1
ATOM 610 C CA . LEU A 1 74 ? -10.141 -18.172 1.974 1 98.75 74 LEU A CA 1
ATOM 611 C C . LEU A 1 74 ? -9.523 -17.359 0.83 1 98.75 74 LEU A C 1
ATOM 613 O O . LEU A 1 74 ? -8.961 -16.297 1.05 1 98.75 74 LEU A O 1
ATOM 617 N N . LEU A 1 75 ? -9.648 -17.875 -0.396 1 98.44 75 LEU A N 1
ATOM 618 C CA . LEU A 1 75 ? -9.055 -17.203 -1.547 1 98.44 75 LEU A CA 1
ATOM 619 C C . LEU A 1 75 ? -10.133 -16.562 -2.41 1 98.44 75 LEU A C 1
ATOM 621 O O . LEU A 1 75 ? -9.961 -15.43 -2.883 1 98.44 75 LEU A O 1
ATOM 625 N N . ASP A 1 76 ? -11.156 -17.281 -2.643 1 97.75 76 ASP A N 1
ATOM 626 C CA . ASP A 1 76 ? -12.141 -16.828 -3.617 1 97.75 76 ASP A CA 1
ATOM 627 C C . ASP A 1 76 ? -13.461 -17.578 -3.473 1 97.75 76 ASP A C 1
ATOM 629 O O . ASP A 1 76 ? -13.594 -18.438 -2.594 1 97.75 76 ASP A O 1
ATOM 633 N N . ALA A 1 77 ? -14.461 -17.156 -4.211 1 97.62 77 ALA A N 1
ATOM 634 C CA . ALA A 1 77 ? -15.711 -17.875 -4.434 1 97.62 77 ALA A CA 1
ATOM 635 C C . ALA A 1 77 ? -15.781 -18.422 -5.855 1 97.62 77 ALA A C 1
ATOM 637 O O . ALA A 1 77 ? -15.688 -17.672 -6.824 1 97.62 77 ALA A O 1
ATOM 638 N N . VAL A 1 78 ? -15.93 -19.703 -5.98 1 96.12 78 VAL A N 1
ATOM 639 C CA . VAL A 1 78 ? -15.922 -20.344 -7.293 1 96.12 78 VAL A CA 1
ATOM 640 C C . VAL A 1 78 ? -17.203 -21.141 -7.492 1 96.12 78 VAL A C 1
ATOM 642 O O . VAL A 1 78 ? -17.906 -21.453 -6.527 1 96.12 78 VAL A O 1
ATOM 645 N N . PRO A 1 79 ? -17.547 -21.391 -8.758 1 93.94 79 PRO A N 1
ATOM 646 C CA . PRO A 1 79 ? -18.766 -22.141 -9.008 1 93.94 79 PRO A CA 1
ATOM 647 C C . PRO A 1 79 ? -18.703 -23.578 -8.492 1 93.94 79 PRO A C 1
ATOM 649 O O . PRO A 1 79 ? -17.703 -24.266 -8.719 1 93.94 79 PRO A O 1
ATOM 652 N N . GLY A 1 80 ? -19.703 -23.922 -7.762 1 91.44 80 GLY A N 1
ATOM 653 C CA . GLY A 1 80 ? -19.906 -25.312 -7.367 1 91.44 80 GLY A CA 1
ATOM 654 C C . GLY A 1 80 ? -20.984 -26.016 -8.164 1 91.44 80 GLY A C 1
ATOM 655 O O . GLY A 1 80 ? -21.25 -25.641 -9.312 1 91.44 80 GLY A O 1
ATOM 656 N N . SER A 1 81 ? -21.547 -27.094 -7.656 1 86.5 81 SER A N 1
ATOM 657 C CA . SER A 1 81 ? -22.578 -27.859 -8.344 1 86.5 81 SER A CA 1
ATOM 658 C C . SER A 1 81 ? -23.875 -27.062 -8.453 1 86.5 81 SER A C 1
ATOM 660 O O . SER A 1 81 ? -24.5 -27.031 -9.516 1 86.5 81 SER A O 1
ATOM 662 N N . THR A 1 82 ? -24.297 -26.344 -7.426 1 84.62 82 THR A N 1
ATOM 663 C CA . THR A 1 82 ? -25.578 -25.656 -7.422 1 84.62 82 THR A CA 1
ATOM 664 C C . THR A 1 82 ? -25.391 -24.172 -7.133 1 84.62 82 THR A C 1
ATOM 666 O O . THR A 1 82 ? -26.219 -23.344 -7.516 1 84.62 82 THR A O 1
ATOM 669 N N . ASP A 1 83 ? -24.359 -23.875 -6.422 1 92.12 83 ASP A N 1
ATOM 670 C CA . ASP A 1 83 ? -24.094 -22.516 -5.973 1 92.12 83 ASP A CA 1
ATOM 671 C C . ASP A 1 83 ? -22.594 -22.25 -5.918 1 92.12 83 ASP A C 1
ATOM 673 O O . ASP A 1 83 ? -21.781 -23.016 -6.449 1 92.12 83 ASP A O 1
ATOM 677 N N . MET A 1 84 ? -22.266 -21.047 -5.453 1 96.19 84 MET A N 1
ATOM 678 C CA . MET A 1 84 ? -20.859 -20.719 -5.254 1 96.19 84 MET A CA 1
ATOM 679 C C . MET A 1 84 ? -20.312 -21.391 -4.008 1 96.19 84 MET A C 1
ATOM 681 O O . MET A 1 84 ? -21.016 -21.531 -3.008 1 96.19 84 MET A O 1
ATOM 685 N N . VAL A 1 85 ? -19.141 -21.844 -4.078 1 97.56 85 VAL A N 1
ATOM 686 C CA . VAL A 1 85 ? -18.484 -22.453 -2.928 1 97.56 85 VAL A CA 1
ATOM 687 C C . VAL A 1 85 ? -17.141 -21.75 -2.688 1 97.56 85 VAL A C 1
ATOM 689 O O . VAL A 1 85 ? -16.562 -21.188 -3.611 1 97.56 85 VAL A O 1
ATOM 692 N N . PRO A 1 86 ? -16.641 -21.812 -1.468 1 98.38 86 PRO A N 1
ATOM 693 C CA . PRO A 1 86 ? -15.328 -21.203 -1.204 1 98.38 86 PRO A CA 1
ATOM 694 C C . PRO A 1 86 ? -14.18 -21.969 -1.868 1 98.38 86 PRO A C 1
ATOM 696 O O . PRO A 1 86 ? -14.227 -23.188 -1.977 1 98.38 86 PRO A O 1
ATOM 699 N N . LEU A 1 87 ? -13.258 -21.281 -2.4 1 98.62 87 LEU A N 1
ATOM 700 C CA . LEU A 1 87 ? -11.938 -21.797 -2.734 1 98.62 87 LEU A CA 1
ATOM 701 C C . LEU A 1 87 ? -10.938 -21.5 -1.623 1 98.62 87 LEU A C 1
ATOM 703 O O . LEU A 1 87 ? -10.703 -20.344 -1.291 1 98.62 87 LEU A O 1
ATOM 707 N N . PHE A 1 88 ? -10.352 -22.516 -1.015 1 98.81 88 PHE A N 1
ATOM 708 C CA . PHE A 1 88 ? -9.359 -22.359 0.041 1 98.81 88 PHE A CA 1
ATOM 709 C C . PHE A 1 88 ? -7.957 -22.641 -0.489 1 98.81 88 PHE A C 1
ATOM 711 O O . PHE A 1 88 ? -7.777 -23.516 -1.349 1 98.81 88 PHE A O 1
ATOM 718 N N . GLY A 1 89 ? -7.004 -21.875 -0.041 1 98.75 89 GLY A N 1
ATOM 719 C CA . GLY A 1 89 ? -5.613 -22.297 -0.095 1 98.75 89 GLY A CA 1
ATOM 720 C C . GLY A 1 89 ? -5.164 -23.016 1.157 1 98.75 89 GLY A C 1
ATOM 721 O O . GLY A 1 89 ? -5.281 -22.5 2.264 1 98.75 89 GLY A O 1
ATOM 722 N N . THR A 1 90 ? -4.66 -24.188 1.002 1 98.56 90 THR A N 1
ATOM 723 C CA . THR A 1 90 ? -4.23 -24.984 2.141 1 98.56 90 THR A CA 1
ATOM 724 C C . THR A 1 90 ? -2.732 -25.266 2.08 1 98.56 90 THR A C 1
ATOM 726 O O . THR A 1 90 ? -2.211 -25.672 1.041 1 98.56 90 THR A O 1
ATOM 729 N N . SER A 1 91 ? -2.072 -24.969 3.133 1 97.94 91 SER A N 1
ATOM 730 C CA . SER A 1 91 ? -0.63 -25.172 3.234 1 97.94 91 SER A CA 1
ATOM 731 C C . SER A 1 91 ? -0.285 -26.219 4.289 1 97.94 91 SER A C 1
ATOM 733 O O . SER A 1 91 ? -0.61 -26.047 5.465 1 97.94 91 SER A O 1
ATOM 735 N N . VAL A 1 92 ? 0.409 -27.266 3.883 1 96.5 92 VAL A N 1
ATOM 736 C CA . VAL A 1 92 ? 0.78 -28.328 4.805 1 96.5 92 VAL A CA 1
ATOM 737 C C . VAL A 1 92 ? 2.293 -28.531 4.773 1 96.5 92 VAL A C 1
ATOM 739 O O . VAL A 1 92 ? 2.953 -28.188 3.793 1 96.5 92 VAL A O 1
ATOM 742 N N . GLU A 1 93 ? 2.814 -28.953 5.84 1 93.19 93 GLU A N 1
ATOM 743 C CA . GLU A 1 93 ? 4.23 -29.297 5.945 1 93.19 93 GLU A CA 1
ATOM 744 C C . GLU A 1 93 ? 4.426 -30.812 6.016 1 93.19 93 GLU A C 1
ATOM 746 O O . GLU A 1 93 ? 3.764 -31.5 6.801 1 93.19 93 GLU A O 1
ATOM 751 N N . ALA A 1 94 ? 5.281 -31.281 5.199 1 89.94 94 ALA A N 1
ATOM 752 C CA . ALA A 1 94 ? 5.586 -32.719 5.203 1 89.94 94 ALA A CA 1
ATOM 753 C C . ALA A 1 94 ? 6.773 -33.031 6.113 1 89.94 94 ALA A C 1
ATOM 755 O O . ALA A 1 94 ? 7.777 -32.312 6.102 1 89.94 94 ALA A O 1
ATOM 756 N N . ALA A 1 95 ? 6.598 -33.969 6.941 1 83.88 95 ALA A N 1
ATOM 757 C CA . ALA A 1 95 ? 7.676 -34.375 7.84 1 83.88 95 ALA A CA 1
ATOM 758 C C . ALA A 1 95 ? 8.828 -35 7.062 1 83.88 95 ALA A C 1
ATOM 760 O O . ALA A 1 95 ? 8.609 -35.594 6.008 1 83.88 95 ALA A O 1
ATOM 761 N N . ASP A 1 96 ? 10.016 -34.781 7.562 1 80.94 96 ASP A N 1
ATOM 762 C CA . ASP A 1 96 ? 11.172 -35.438 6.98 1 80.94 96 ASP A CA 1
ATOM 763 C C . ASP A 1 96 ? 11.125 -36.938 7.258 1 80.94 96 ASP A C 1
ATOM 765 O O . ASP A 1 96 ? 10.812 -37.375 8.375 1 80.94 96 ASP A O 1
ATOM 769 N N . PRO A 1 97 ? 11.32 -37.656 6.215 1 77.44 97 PRO A N 1
ATOM 770 C CA . PRO A 1 97 ? 11.406 -39.094 6.48 1 77.44 97 PRO A CA 1
ATOM 771 C C . PRO A 1 97 ? 12.539 -39.438 7.434 1 77.44 97 PRO A C 1
ATOM 773 O O . PRO A 1 97 ? 13.5 -38.688 7.574 1 77.44 97 PRO A O 1
ATOM 776 N N . PRO A 1 98 ? 12.281 -40.5 8.18 1 76.38 98 PRO A N 1
ATOM 777 C CA . PRO A 1 98 ? 13.375 -40.938 9.047 1 76.38 98 PRO A CA 1
ATOM 778 C C . PRO A 1 98 ? 14.695 -41.094 8.289 1 76.38 98 PRO A C 1
ATOM 780 O O . PRO A 1 98 ? 14.695 -41.375 7.086 1 76.38 98 PRO A O 1
ATOM 783 N N . GLU A 1 99 ? 15.805 -40.688 8.891 1 75.56 99 GLU A N 1
ATOM 784 C CA . GLU A 1 99 ? 17.141 -40.719 8.305 1 75.56 99 GLU A CA 1
ATOM 785 C C . GLU A 1 99 ? 17.406 -42.062 7.629 1 75.56 99 GLU A C 1
ATOM 787 O O . GLU A 1 99 ? 18.094 -42.125 6.605 1 75.56 99 GLU A O 1
ATOM 792 N N . ASP A 1 100 ? 16.859 -43.125 8.156 1 77.19 100 ASP A N 1
ATOM 793 C CA . ASP A 1 100 ? 17.156 -44.469 7.664 1 77.19 100 ASP A CA 1
ATOM 794 C C . ASP A 1 100 ? 16.203 -44.844 6.539 1 77.19 100 ASP A C 1
ATOM 796 O O . ASP A 1 100 ? 16.297 -45.938 5.992 1 77.19 100 ASP A O 1
ATOM 800 N N . SER A 1 101 ? 15.43 -43.906 6.18 1 74.38 101 SER A N 1
ATOM 801 C CA . SER A 1 101 ? 14.445 -44.25 5.152 1 74.38 101 SER A CA 1
ATOM 802 C C . SER A 1 101 ? 15.078 -44.25 3.766 1 74.38 101 SER A C 1
ATOM 804 O O . SER A 1 101 ? 15.891 -43.406 3.432 1 74.38 101 SER A O 1
ATOM 806 N N . PRO A 1 102 ? 14.844 -45.188 2.988 1 78.44 102 PRO A N 1
ATOM 807 C CA . PRO A 1 102 ? 15.375 -45.25 1.625 1 78.44 102 PRO A CA 1
ATOM 808 C C . PRO A 1 102 ? 14.711 -44.25 0.679 1 78.44 102 PRO A C 1
ATOM 810 O O . PRO A 1 102 ? 15.211 -44.031 -0.429 1 78.44 102 PRO A O 1
ATOM 813 N N . VAL A 1 103 ? 13.656 -43.688 1.132 1 79.88 103 VAL A N 1
ATOM 814 C CA . VAL A 1 103 ? 12.922 -42.781 0.257 1 79.88 103 VAL A CA 1
ATOM 815 C C . VAL A 1 103 ? 13.172 -41.312 0.688 1 79.88 103 VAL A C 1
ATOM 817 O O . VAL A 1 103 ? 13.07 -41 1.873 1 79.88 103 VAL A O 1
ATOM 820 N N . SER A 1 104 ? 13.586 -40.531 -0.24 1 86.56 104 SER A N 1
ATOM 821 C CA . SER A 1 104 ? 13.828 -39.125 0.035 1 86.56 104 SER A CA 1
ATOM 822 C C . SER A 1 104 ? 12.523 -38.344 0.081 1 86.56 104 SER A C 1
ATOM 824 O O . SER A 1 104 ? 11.508 -38.781 -0.471 1 86.56 104 SER A O 1
ATOM 826 N N . LYS A 1 105 ? 12.5 -37.281 0.765 1 87.81 105 LYS A N 1
ATOM 827 C CA . LYS A 1 105 ? 11.352 -36.406 0.832 1 87.81 105 LYS A CA 1
ATOM 828 C C . LYS A 1 105 ? 10.922 -35.938 -0.561 1 87.81 105 LYS A C 1
ATOM 830 O O . LYS A 1 105 ? 9.734 -35.812 -0.847 1 87.81 105 LYS A O 1
ATOM 835 N N . HIS A 1 106 ? 11.891 -35.688 -1.327 1 88.25 106 HIS A N 1
ATOM 836 C CA . HIS A 1 106 ? 11.633 -35.281 -2.699 1 88.25 106 HIS A CA 1
ATOM 837 C C . HIS A 1 106 ? 10.828 -36.312 -3.461 1 88.25 106 HIS A C 1
ATOM 839 O O . HIS A 1 106 ? 9.898 -35.969 -4.191 1 88.25 106 HIS A O 1
ATOM 845 N N . ASP A 1 107 ? 11.164 -37.531 -3.27 1 89.88 107 ASP A N 1
ATOM 846 C CA . ASP A 1 107 ? 10.477 -38.625 -3.953 1 89.88 107 ASP A CA 1
ATOM 847 C C . ASP A 1 107 ? 9.039 -38.75 -3.463 1 89.88 107 ASP A C 1
ATOM 849 O O . ASP A 1 107 ? 8.125 -39 -4.254 1 89.88 107 ASP A O 1
ATOM 853 N N . VAL A 1 108 ? 8.891 -38.594 -2.25 1 89 108 VAL A N 1
ATOM 854 C CA . VAL A 1 108 ? 7.562 -38.656 -1.649 1 89 108 VAL A CA 1
ATOM 855 C C . VAL A 1 108 ? 6.676 -37.562 -2.195 1 89 108 VAL A C 1
ATOM 857 O O . VAL A 1 108 ? 5.52 -37.781 -2.555 1 89 108 VAL A O 1
ATOM 860 N N . LEU A 1 109 ? 7.207 -36.375 -2.262 1 92.38 109 LEU A N 1
ATOM 861 C CA . LEU A 1 109 ? 6.457 -35.25 -2.764 1 92.38 109 LEU A CA 1
ATOM 862 C C . LEU A 1 109 ? 6.121 -35.406 -4.242 1 92.38 109 LEU A C 1
ATOM 864 O O . LEU A 1 109 ? 5.055 -35 -4.695 1 92.38 109 LEU A O 1
ATOM 868 N N . LYS A 1 110 ? 7.082 -35.969 -4.961 1 94.88 110 LYS A N 1
ATOM 869 C CA . LYS A 1 110 ? 6.824 -36.25 -6.375 1 94.88 110 LYS A CA 1
ATOM 870 C C . LYS A 1 110 ? 5.66 -37.219 -6.547 1 94.88 110 LYS A C 1
ATOM 872 O O . LYS A 1 110 ? 4.773 -36.969 -7.371 1 94.88 110 LYS A O 1
ATOM 877 N N . LYS A 1 111 ? 5.652 -38.25 -5.801 1 94.88 111 LYS A N 1
ATOM 878 C CA . LYS A 1 111 ? 4.578 -39.25 -5.863 1 94.88 111 LYS A CA 1
ATOM 879 C C . LYS A 1 111 ? 3.242 -38.625 -5.449 1 94.88 111 LYS A C 1
ATOM 881 O O . LYS A 1 111 ? 2.211 -38.906 -6.07 1 94.88 111 LYS A O 1
ATOM 886 N N . LEU A 1 112 ? 3.295 -37.938 -4.406 1 95.31 112 LEU A N 1
ATOM 887 C CA . LEU A 1 112 ? 2.09 -37.25 -3.963 1 95.31 112 LEU A CA 1
ATOM 888 C C . LEU A 1 112 ? 1.565 -36.312 -5.055 1 95.31 112 LEU A C 1
ATOM 890 O O . LEU A 1 112 ? 0.366 -36.312 -5.344 1 95.31 112 LEU A O 1
ATOM 894 N N . GLY A 1 113 ? 2.441 -35.5 -5.637 1 97 113 GLY A N 1
ATOM 895 C CA . GLY A 1 113 ? 2.059 -34.625 -6.746 1 97 113 GLY A CA 1
ATOM 896 C C . GLY A 1 113 ? 1.406 -35.375 -7.887 1 97 113 GLY A C 1
ATOM 897 O O . GLY A 1 113 ? 0.36 -34.969 -8.398 1 97 113 GLY A O 1
ATOM 898 N N . ASP A 1 114 ? 2 -36.5 -8.242 1 96.69 114 ASP A N 1
ATOM 899 C CA . ASP A 1 114 ? 1.447 -37.344 -9.297 1 96.69 114 ASP A CA 1
ATOM 900 C C . ASP A 1 114 ? 0.045 -37.812 -8.938 1 96.69 114 ASP A C 1
ATOM 902 O O . ASP A 1 114 ? -0.858 -37.812 -9.773 1 96.69 114 ASP A O 1
ATOM 906 N N . SER A 1 115 ? -0.065 -38.25 -7.762 1 96.62 115 SER A N 1
ATOM 907 C CA . SER A 1 115 ? -1.356 -38.75 -7.305 1 96.62 115 SER A CA 1
ATOM 908 C C . SER A 1 115 ? -2.42 -37.656 -7.34 1 96.62 115 SER A C 1
ATOM 910 O O . SER A 1 115 ? -3.605 -37.938 -7.512 1 96.62 115 SER A O 1
ATOM 912 N N . LEU A 1 116 ? -1.981 -36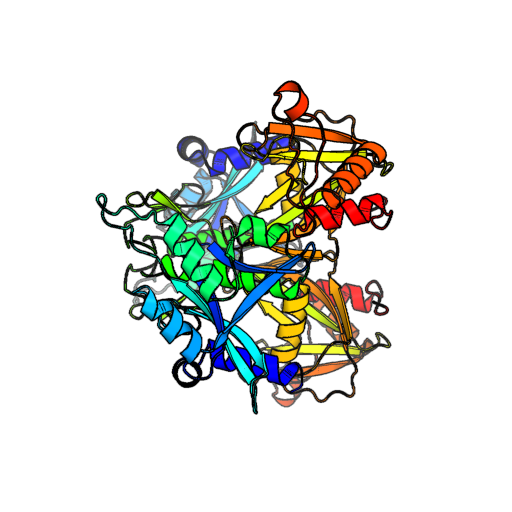.469 -7.184 1 97.25 116 LEU A N 1
ATOM 913 C CA . LEU A 1 116 ? -2.904 -35.344 -7.16 1 97.25 116 LEU A CA 1
ATOM 914 C C . LEU A 1 116 ? -3.014 -34.688 -8.539 1 97.25 116 LEU A C 1
ATOM 916 O O . LEU A 1 116 ? -3.686 -33.688 -8.703 1 97.25 116 LEU A O 1
ATOM 920 N N . GLY A 1 117 ? -2.369 -35.25 -9.477 1 96.19 117 GLY A N 1
ATOM 921 C CA . GLY A 1 117 ? -2.477 -34.781 -10.859 1 96.19 117 GLY A CA 1
ATOM 922 C C . GLY A 1 117 ? -1.626 -33.562 -11.156 1 96.19 117 GLY A C 1
ATOM 923 O O . GLY A 1 117 ? -1.979 -32.75 -12.008 1 96.19 117 GLY A O 1
ATOM 924 N N . GLY A 1 118 ? -0.566 -33.406 -10.398 1 97.19 118 GLY A N 1
ATOM 925 C CA . GLY A 1 118 ? 0.283 -32.25 -10.617 1 97.19 118 GLY A CA 1
ATOM 926 C C . GLY A 1 118 ? 1.69 -32.438 -10.086 1 97.19 118 GLY A C 1
ATOM 927 O O . GLY A 1 118 ? 2.15 -33.562 -9.898 1 97.19 118 GLY A O 1
ATOM 928 N N . ARG A 1 119 ? 2.406 -31.359 -9.984 1 96.62 119 ARG A N 1
ATOM 929 C CA . ARG A 1 119 ? 3.752 -31.297 -9.414 1 96.62 119 ARG A CA 1
ATOM 930 C C . ARG A 1 119 ? 3.924 -30.062 -8.547 1 96.62 119 ARG A C 1
ATOM 932 O O . ARG A 1 119 ? 3.314 -29.031 -8.812 1 96.62 119 ARG A O 1
ATOM 939 N N . PHE A 1 120 ? 4.691 -30.219 -7.582 1 97.12 120 PHE A N 1
ATOM 940 C CA . PHE A 1 120 ? 4.941 -29.109 -6.676 1 97.12 120 PHE A CA 1
ATOM 941 C C . PHE A 1 120 ? 6.035 -28.203 -7.23 1 97.12 120 PHE A C 1
ATOM 943 O O . PHE A 1 120 ? 7.113 -28.672 -7.598 1 97.12 120 PHE A O 1
ATOM 950 N N . THR A 1 121 ? 5.73 -26.953 -7.32 1 95.81 121 THR A N 1
ATOM 951 C CA . THR A 1 121 ? 6.637 -25.969 -7.902 1 95.81 121 THR A CA 1
ATOM 952 C C . THR A 1 121 ? 6.879 -24.828 -6.93 1 95.81 121 THR A C 1
ATOM 954 O O . THR A 1 121 ? 5.992 -24.469 -6.152 1 95.81 121 THR A O 1
ATOM 957 N N . ASP A 1 122 ? 8.07 -24.281 -7.02 1 95.44 122 ASP A N 1
ATOM 958 C CA . ASP A 1 122 ? 8.398 -23.109 -6.219 1 95.44 122 ASP A CA 1
ATOM 959 C C . ASP A 1 122 ? 7.453 -21.953 -6.52 1 95.44 122 ASP A C 1
ATOM 961 O O . ASP A 1 122 ? 7.117 -21.703 -7.68 1 95.44 122 ASP A O 1
ATOM 965 N N . ILE A 1 123 ? 7.117 -21.203 -5.496 1 96.25 123 ILE A N 1
ATOM 966 C CA . ILE A 1 123 ? 6.137 -20.141 -5.605 1 96.25 123 ILE A CA 1
ATOM 967 C C . ILE A 1 123 ? 6.633 -19.078 -6.59 1 96.25 123 ILE A C 1
ATOM 969 O O . ILE A 1 123 ? 5.859 -18.578 -7.414 1 96.25 123 ILE A O 1
ATOM 973 N N . ARG A 1 124 ? 7.883 -18.719 -6.48 1 94.69 124 ARG A N 1
ATOM 974 C CA . ARG A 1 124 ? 8.438 -17.703 -7.367 1 94.69 124 ARG A CA 1
ATOM 975 C C . ARG A 1 124 ? 8.359 -18.141 -8.828 1 94.69 124 ARG A C 1
ATOM 977 O O . ARG A 1 124 ? 7.973 -17.359 -9.695 1 94.69 124 ARG A O 1
ATOM 984 N N . MET A 1 125 ? 8.742 -19.344 -9.023 1 93.81 125 MET A N 1
ATOM 985 C CA . MET A 1 125 ? 8.664 -19.891 -10.375 1 93.81 125 MET A CA 1
ATOM 986 C C . MET A 1 125 ? 7.227 -19.859 -10.891 1 93.81 125 MET A C 1
ATOM 988 O O . MET A 1 125 ? 6.984 -19.484 -12.039 1 93.81 125 MET A O 1
ATOM 992 N N . ALA A 1 126 ? 6.336 -20.25 -10.07 1 96.5 126 ALA A N 1
ATOM 993 C CA . ALA A 1 126 ? 4.926 -20.234 -10.453 1 96.5 126 ALA A CA 1
ATOM 994 C C . ALA A 1 126 ? 4.469 -18.812 -10.805 1 96.5 126 ALA A C 1
ATOM 996 O O . ALA A 1 126 ? 3.854 -18.594 -11.844 1 96.5 126 ALA A O 1
ATOM 997 N N . MET A 1 127 ? 4.801 -17.828 -9.969 1 96.44 127 MET A N 1
ATOM 998 C CA . MET A 1 127 ? 4.41 -16.438 -10.188 1 96.44 127 MET A CA 1
ATOM 999 C C . MET A 1 127 ? 4.957 -15.922 -11.508 1 96.44 127 MET A C 1
ATOM 1001 O O . MET A 1 127 ? 4.273 -15.188 -12.227 1 96.44 127 MET A O 1
ATOM 1005 N N . LEU A 1 128 ? 6.145 -16.328 -11.828 1 95 128 LEU A N 1
ATOM 1006 C CA . LEU A 1 128 ? 6.852 -15.766 -12.977 1 95 128 LEU A CA 1
ATOM 1007 C C . LEU A 1 128 ? 6.387 -16.422 -14.273 1 95 128 LEU A C 1
ATOM 1009 O O . LEU A 1 128 ? 6.461 -15.812 -15.344 1 95 128 LEU A O 1
ATOM 1013 N N . THR A 1 129 ? 5.844 -17.625 -14.18 1 93.94 129 THR A N 1
ATOM 1014 C CA . THR A 1 129 ? 5.641 -18.375 -15.422 1 93.94 129 THR A CA 1
ATOM 1015 C C . THR A 1 129 ? 4.152 -18.578 -15.688 1 93.94 129 THR A C 1
ATOM 1017 O O . THR A 1 129 ? 3.756 -18.891 -16.812 1 93.94 129 THR A O 1
ATOM 1020 N N . MET A 1 130 ? 3.307 -18.453 -14.703 1 95.62 130 MET A N 1
ATOM 1021 C CA . MET A 1 130 ? 1.862 -18.609 -14.867 1 95.62 130 MET A CA 1
ATOM 1022 C C . MET A 1 130 ? 1.304 -17.547 -15.805 1 95.62 130 MET A C 1
ATOM 1024 O O . MET A 1 130 ? 1.583 -16.359 -15.633 1 95.62 130 MET A O 1
ATOM 1028 N N . ASN A 1 131 ? 0.554 -17.938 -16.766 1 93.44 131 ASN A N 1
ATOM 1029 C CA . ASN A 1 131 ? 0.01 -17.016 -17.766 1 93.44 131 ASN A CA 1
ATOM 1030 C C . ASN A 1 131 ? -1.262 -16.344 -17.266 1 93.44 131 ASN A C 1
ATOM 1032 O O . ASN A 1 131 ? -1.483 -15.164 -17.516 1 93.44 131 ASN A O 1
ATOM 1036 N N . ASN A 1 132 ? -2.057 -17.094 -16.609 1 95.31 132 ASN A N 1
ATOM 1037 C CA . ASN A 1 132 ? -3.352 -16.594 -16.156 1 95.31 132 ASN A CA 1
ATOM 1038 C C . ASN A 1 132 ? -3.203 -15.617 -14.992 1 95.31 132 ASN A C 1
ATOM 1040 O O . ASN A 1 132 ? -2.795 -16.016 -13.898 1 95.31 132 ASN A O 1
ATOM 1044 N N . GLU A 1 133 ? -3.576 -14.406 -15.195 1 95.31 133 GLU A N 1
ATOM 1045 C CA . GLU A 1 133 ? -3.418 -13.359 -14.188 1 95.31 133 GLU A CA 1
ATOM 1046 C C . GLU A 1 133 ? -4.25 -13.656 -12.945 1 95.31 133 GLU A C 1
ATOM 1048 O O . GLU A 1 133 ? -3.803 -13.414 -11.82 1 95.31 133 GLU A O 1
ATOM 1053 N N . ARG A 1 134 ? -5.418 -14.117 -13.094 1 95.5 134 ARG A N 1
ATOM 1054 C CA . ARG A 1 134 ? -6.281 -14.422 -11.961 1 95.5 134 ARG A CA 1
ATOM 1055 C C . ARG A 1 134 ? -5.641 -15.469 -11.055 1 95.5 134 ARG A C 1
ATOM 1057 O O . ARG A 1 134 ? -5.645 -15.32 -9.828 1 95.5 134 ARG A O 1
ATOM 1064 N N . GLN A 1 135 ? -5.102 -16.516 -11.656 1 96.81 135 GLN A N 1
ATOM 1065 C CA . GLN A 1 135 ? -4.449 -17.562 -10.875 1 96.81 135 GLN A CA 1
ATOM 1066 C C . GLN A 1 135 ? -3.217 -17.016 -10.156 1 96.81 135 GLN A C 1
ATOM 1068 O O . GLN A 1 135 ? -2.963 -17.359 -9 1 96.81 135 GLN A O 1
ATOM 1073 N N . ARG A 1 136 ? -2.49 -16.188 -10.867 1 97.38 136 ARG A N 1
ATOM 1074 C CA . ARG A 1 136 ? -1.315 -15.578 -10.258 1 97.38 136 ARG A CA 1
ATOM 1075 C C . ARG A 1 136 ? -1.702 -14.734 -9.047 1 97.38 136 ARG A C 1
ATOM 1077 O O . ARG A 1 136 ? -1.031 -14.781 -8.016 1 97.38 136 ARG A O 1
ATOM 1084 N N . ASN A 1 137 ? -2.779 -13.984 -9.195 1 97.88 137 ASN A N 1
ATOM 1085 C CA . ASN A 1 137 ? -3.281 -13.156 -8.102 1 97.88 137 ASN A CA 1
ATOM 1086 C C . ASN A 1 137 ? -3.729 -14.008 -6.918 1 97.88 137 ASN A C 1
ATOM 1088 O O . ASN A 1 137 ? -3.459 -13.664 -5.766 1 97.88 137 ASN A O 1
ATOM 1092 N N . LEU A 1 138 ? -4.402 -15.078 -7.191 1 98.12 138 LEU A N 1
ATOM 1093 C CA . LEU A 1 138 ? -4.836 -15.984 -6.133 1 98.12 138 LEU A CA 1
ATOM 1094 C C . LEU A 1 138 ? -3.637 -16.578 -5.398 1 98.12 138 LEU A C 1
ATOM 1096 O O . LEU A 1 138 ? -3.662 -16.719 -4.176 1 98.12 138 LEU A O 1
ATOM 1100 N N . LEU A 1 139 ? -2.637 -16.969 -6.176 1 98.19 139 LEU A N 1
ATOM 1101 C CA . LEU A 1 139 ? -1.415 -17.484 -5.566 1 98.19 139 LEU A CA 1
ATOM 1102 C C . LEU A 1 139 ? -0.786 -16.438 -4.645 1 98.19 139 LEU A C 1
ATOM 1104 O O . LEU A 1 139 ? -0.341 -16.766 -3.543 1 98.19 139 LEU A O 1
ATOM 1108 N N . ALA A 1 140 ? -0.732 -15.211 -5.102 1 98.38 140 ALA A N 1
ATOM 1109 C CA . ALA A 1 140 ? -0.199 -14.133 -4.277 1 98.38 140 ALA A CA 1
ATOM 1110 C C . ALA A 1 140 ? -0.986 -13.992 -2.979 1 98.38 140 ALA A C 1
ATOM 1112 O O . ALA A 1 140 ? -0.401 -13.844 -1.903 1 98.38 140 ALA A O 1
ATOM 1113 N N . LYS A 1 141 ? -2.273 -14.008 -3.104 1 98.31 141 LYS A N 1
ATOM 1114 C CA . LYS A 1 141 ? -3.133 -13.953 -1.924 1 98.31 141 LYS A CA 1
ATOM 1115 C C . LYS A 1 141 ? -2.846 -15.125 -0.982 1 98.31 141 LYS A C 1
ATOM 1117 O O . LYS A 1 141 ? -2.672 -14.922 0.223 1 98.31 141 LYS A O 1
ATOM 1122 N N . PHE A 1 142 ? -2.789 -16.328 -1.555 1 98.44 142 PHE A N 1
ATOM 1123 C CA . PHE A 1 142 ? -2.545 -17.562 -0.811 1 98.44 142 PHE A CA 1
ATOM 1124 C C . PHE A 1 142 ? -1.268 -17.453 0.012 1 98.44 142 PHE A C 1
ATOM 1126 O O . PHE A 1 142 ? -1.292 -17.625 1.232 1 98.44 142 PHE A O 1
ATOM 1133 N N . GLN A 1 143 ? -0.218 -17.078 -0.617 1 97.81 143 GLN A N 1
ATOM 1134 C CA . GLN A 1 143 ? 1.081 -16.969 0.038 1 97.81 143 GLN A CA 1
ATOM 1135 C C . GLN A 1 143 ? 1.067 -15.883 1.106 1 97.81 143 GLN A C 1
ATOM 1137 O O . GLN A 1 143 ? 1.573 -16.078 2.213 1 97.81 143 GLN A O 1
ATOM 1142 N N . SER A 1 144 ? 0.493 -14.766 0.817 1 97.56 144 SER A N 1
ATOM 1143 C CA . SER A 1 144 ? 0.469 -13.625 1.73 1 97.56 144 SER A CA 1
ATOM 1144 C C . SER A 1 144 ? -0.312 -13.953 3 1 97.56 144 SER A C 1
ATOM 1146 O O . SER A 1 144 ? 0.171 -13.719 4.109 1 97.56 144 SER A O 1
ATOM 1148 N N . LEU A 1 145 ? -1.509 -14.484 2.828 1 97.75 145 LEU A N 1
ATOM 1149 C CA . LEU A 1 145 ? -2.355 -14.797 3.975 1 97.75 145 LEU A CA 1
ATOM 1150 C C . LEU A 1 145 ? -1.738 -15.898 4.824 1 97.75 145 LEU A C 1
ATOM 1152 O O . LEU A 1 145 ? -1.789 -15.852 6.055 1 97.75 145 LEU A O 1
ATOM 1156 N N . SER A 1 146 ? -1.174 -16.922 4.133 1 96.75 146 SER A N 1
ATOM 1157 C CA . SER A 1 146 ? -0.544 -18.031 4.848 1 96.75 146 SER A CA 1
ATOM 1158 C C . SER A 1 146 ? 0.616 -17.547 5.711 1 96.75 146 SER A C 1
ATOM 1160 O O . SER A 1 146 ? 0.709 -17.891 6.891 1 96.75 146 SER A O 1
ATOM 1162 N N . LYS A 1 147 ? 1.424 -16.75 5.121 1 96 147 LYS A N 1
ATOM 1163 C CA . LYS A 1 147 ? 2.584 -16.234 5.84 1 96 147 LYS A CA 1
ATOM 1164 C C . LYS A 1 147 ? 2.16 -15.305 6.977 1 96 147 LYS A C 1
ATOM 1166 O O . LYS A 1 147 ? 2.66 -15.422 8.102 1 96 147 LYS A O 1
ATOM 1171 N N . TRP A 1 148 ? 1.263 -14.414 6.711 1 96.94 148 TRP A N 1
ATOM 1172 C CA . TRP A 1 148 ? 0.797 -13.445 7.695 1 96.94 148 TRP A CA 1
ATOM 1173 C C . TRP A 1 148 ? 0.179 -14.148 8.898 1 96.94 148 TRP A C 1
ATOM 1175 O O . TRP A 1 148 ? 0.464 -13.789 10.047 1 96.94 148 TRP A O 1
ATOM 1185 N N . SER A 1 149 ? -0.65 -15.148 8.633 1 97.06 149 SER A N 1
ATOM 1186 C CA . SER A 1 149 ? -1.361 -15.836 9.703 1 97.06 149 SER A CA 1
ATOM 1187 C C . SER A 1 149 ? -0.396 -16.594 10.609 1 97.06 149 SER A C 1
ATOM 1189 O O . SER A 1 149 ? -0.681 -16.812 11.789 1 97.06 149 SER A O 1
ATOM 1191 N N . LYS A 1 150 ? 0.724 -16.984 10.07 1 95.44 150 LYS A N 1
ATOM 1192 C CA . LYS A 1 150 ? 1.721 -17.719 10.852 1 95.44 150 LYS A CA 1
ATOM 1193 C C . LYS A 1 150 ? 2.527 -16.766 11.734 1 95.44 150 LYS A C 1
ATOM 1195 O O . LYS A 1 150 ? 3.123 -17.188 12.727 1 95.44 150 LYS A O 1
ATOM 1200 N N . ILE A 1 151 ? 2.559 -15.539 11.391 1 96.5 151 ILE A N 1
ATOM 1201 C CA . ILE A 1 151 ? 3.357 -14.555 12.109 1 96.5 151 ILE A CA 1
ATOM 1202 C C . ILE A 1 151 ? 2.508 -13.898 13.195 1 96.5 151 ILE A C 1
ATOM 1204 O O . ILE A 1 151 ? 2.967 -13.719 14.328 1 96.5 151 ILE A O 1
ATOM 1208 N N . TYR A 1 152 ? 1.274 -13.531 12.93 1 97.31 152 TYR A N 1
ATOM 1209 C CA . TYR A 1 152 ? 0.43 -12.758 13.828 1 97.31 152 TYR A CA 1
ATOM 1210 C C . TYR A 1 152 ? -0.305 -13.672 14.805 1 97.31 152 TYR A C 1
ATOM 1212 O O . TYR A 1 152 ? -1.522 -13.836 14.703 1 97.31 152 TYR A O 1
ATOM 1220 N N . ARG A 1 153 ? 0.396 -14.07 15.781 1 97.31 153 ARG A N 1
ATOM 1221 C CA . ARG A 1 153 ? -0.134 -14.953 16.812 1 97.31 153 ARG A CA 1
ATOM 1222 C C . ARG A 1 153 ? -0.339 -14.188 18.125 1 97.31 153 ARG A C 1
ATOM 1224 O O . ARG A 1 153 ? -1.193 -14.555 18.938 1 97.31 153 ARG A O 1
ATOM 1231 N N . ARG A 1 154 ? 0.44 -13.203 18.281 1 98.06 154 ARG A N 1
ATOM 1232 C CA . ARG A 1 154 ? 0.411 -12.383 19.5 1 98.06 154 ARG A CA 1
ATOM 1233 C C . ARG A 1 154 ? 0.216 -10.914 19.156 1 98.06 154 ARG A C 1
ATOM 1235 O O . ARG A 1 154 ? 0.723 -10.43 18.141 1 98.06 154 ARG A O 1
ATOM 1242 N N . CYS A 1 155 ? -0.493 -10.234 20.016 1 98.44 155 CYS A N 1
ATOM 1243 C CA . CYS A 1 155 ? -0.759 -8.812 19.812 1 98.44 155 CYS A CA 1
ATOM 1244 C C . CYS A 1 155 ? 0.52 -7.992 19.953 1 98.44 155 CYS A C 1
ATOM 1246 O O . CYS A 1 155 ? 1.18 -8.031 20.984 1 98.44 155 CYS A O 1
ATOM 1248 N N . PRO A 1 156 ? 0.863 -7.188 18.984 1 98 156 PRO A N 1
ATOM 1249 C CA . PRO A 1 156 ? 2.1 -6.406 19.062 1 98 156 PRO A CA 1
ATOM 1250 C C . PRO A 1 156 ? 2.025 -5.293 20.109 1 98 156 PRO A C 1
ATOM 1252 O O . PRO A 1 156 ? 3.055 -4.727 20.484 1 98 156 PRO A O 1
ATOM 1255 N N . LYS A 1 157 ? 0.883 -4.977 20.516 1 97.69 157 LYS A N 1
ATOM 1256 C CA . LYS A 1 157 ? 0.708 -3.914 21.516 1 97.69 157 LYS A CA 1
ATOM 1257 C C . LYS A 1 157 ? 0.809 -4.461 22.922 1 97.69 157 LYS A C 1
ATOM 1259 O O . LYS A 1 157 ? 1.526 -3.908 23.766 1 97.69 157 LYS A O 1
ATOM 1264 N N . CYS A 1 158 ? 0.206 -5.609 23.25 1 97.88 158 CYS A N 1
ATOM 1265 C CA . CYS A 1 158 ? 0.107 -6.039 24.641 1 97.88 158 CYS A CA 1
ATOM 1266 C C . CYS A 1 158 ? 0.575 -7.477 24.797 1 97.88 158 CYS A C 1
ATOM 1268 O O . CYS A 1 158 ? 0.5 -8.039 25.891 1 97.88 158 CYS A O 1
ATOM 1270 N N . ALA A 1 159 ? 0.909 -8.188 23.719 1 96.88 159 ALA A N 1
ATOM 1271 C CA . ALA A 1 159 ? 1.533 -9.508 23.703 1 96.88 159 ALA A CA 1
ATOM 1272 C C . ALA A 1 159 ? 0.497 -10.609 23.906 1 96.88 159 ALA A C 1
ATOM 1274 O O . ALA A 1 159 ? 0.825 -11.797 23.859 1 96.88 159 ALA A O 1
ATOM 1275 N N . SER A 1 160 ? -0.779 -10.258 24.078 1 97.62 160 SER A N 1
ATOM 1276 C CA . SER A 1 160 ? -1.813 -11.266 24.281 1 97.62 160 SER A CA 1
ATOM 1277 C C . SER A 1 160 ? -2.094 -12.039 23 1 97.62 160 SER A C 1
ATOM 1279 O O . SER A 1 160 ? -1.691 -11.617 21.906 1 97.62 160 SER A O 1
ATOM 1281 N N . ALA A 1 161 ? -2.777 -13.133 23.203 1 96.94 161 ALA A N 1
ATOM 1282 C CA . ALA A 1 161 ? -3.107 -13.992 22.062 1 96.94 161 ALA A CA 1
ATOM 1283 C C . ALA A 1 161 ? -4.09 -13.305 21.125 1 96.94 161 ALA A C 1
ATOM 1285 O O . ALA A 1 161 ? -5.012 -12.617 21.562 1 96.94 161 ALA A O 1
ATOM 1286 N N . LEU A 1 162 ? -3.871 -13.523 19.844 1 98.19 162 LEU A N 1
ATOM 1287 C CA . LEU A 1 162 ? -4.785 -13.016 18.828 1 98.19 162 LEU A CA 1
ATOM 1288 C C . LEU A 1 162 ? -5.762 -14.102 18.375 1 98.19 162 LEU A C 1
ATOM 1290 O O . LEU A 1 162 ? -5.387 -15.273 18.281 1 98.19 162 LEU A O 1
ATOM 1294 N N . ARG A 1 163 ? -6.992 -13.742 18.203 1 98 163 ARG A N 1
ATOM 1295 C CA . ARG A 1 163 ? -7.969 -14.633 17.594 1 98 163 ARG A CA 1
ATOM 1296 C C . ARG A 1 163 ? -8.023 -14.414 16.078 1 98 163 ARG A C 1
ATOM 1298 O O . ARG A 1 163 ? -8.539 -13.406 15.609 1 98 163 ARG A O 1
ATOM 1305 N N . MET A 1 164 ? -7.547 -15.367 15.359 1 98.06 164 MET A N 1
ATOM 1306 C CA . MET A 1 164 ? -7.465 -15.297 13.906 1 98.06 164 MET A CA 1
ATOM 1307 C C . MET A 1 164 ? -8.797 -15.656 13.266 1 98.06 164 MET A C 1
ATOM 1309 O O . MET A 1 164 ? -9.438 -16.641 13.664 1 98.06 164 MET A O 1
ATOM 1313 N N . ARG A 1 165 ? -9.242 -14.93 12.297 1 98.25 165 ARG A N 1
ATOM 1314 C CA . ARG A 1 165 ? -10.406 -15.305 11.508 1 98.25 165 ARG A CA 1
ATOM 1315 C C . ARG A 1 165 ? -10.156 -16.594 10.734 1 98.25 165 ARG A C 1
ATOM 1317 O O . ARG A 1 165 ? -9.047 -16.828 10.266 1 98.25 165 ARG A O 1
ATOM 1324 N N . VAL A 1 166 ? -11.281 -17.281 10.5 1 98 166 VAL A N 1
ATOM 1325 C CA . VAL A 1 166 ? -11.195 -18.516 9.727 1 98 166 VAL A CA 1
ATOM 1326 C C . VAL A 1 166 ? -10.672 -18.219 8.328 1 98 166 VAL A C 1
ATOM 1328 O O . VAL A 1 166 ? -9.906 -19 7.762 1 98 166 VAL A O 1
ATOM 1331 N N . SER A 1 167 ? -11.039 -17.125 7.781 1 98.44 167 SER A N 1
ATOM 1332 C CA . SER A 1 167 ? -10.664 -16.719 6.43 1 98.44 167 SER A CA 1
ATOM 1333 C C . SER A 1 167 ? -9.211 -16.234 6.379 1 98.44 167 SER A C 1
ATOM 1335 O O . SER A 1 167 ? -8.648 -16.078 5.297 1 98.44 167 SER A O 1
ATOM 1337 N N . LYS A 1 168 ? -8.594 -15.938 7.555 1 98.44 168 LYS A N 1
ATOM 1338 C CA . LYS A 1 168 ? -7.254 -15.375 7.723 1 98.44 168 LYS A CA 1
ATOM 1339 C C . LYS A 1 168 ? -7.199 -13.93 7.23 1 98.44 168 LYS A C 1
ATOM 1341 O O . LYS A 1 168 ? -6.125 -13.414 6.914 1 98.44 168 LYS A O 1
ATOM 1346 N N . SER A 1 169 ? -8.352 -13.289 7.109 1 96.81 169 SER A N 1
ATOM 1347 C CA . SER A 1 169 ? -8.414 -11.914 6.613 1 96.81 169 SER A CA 1
ATOM 1348 C C . SER A 1 169 ? -8.164 -10.906 7.734 1 96.81 169 SER A C 1
ATOM 1350 O O . SER A 1 169 ? -8.164 -9.703 7.5 1 96.81 169 SER A O 1
ATOM 1352 N N . GLY A 1 170 ? -7.934 -11.32 8.906 1 97.44 170 GLY A N 1
ATOM 1353 C CA . GLY A 1 170 ? -7.672 -10.469 10.055 1 97.44 170 GLY A CA 1
ATOM 1354 C C . GLY A 1 170 ? -7.66 -11.219 11.367 1 97.44 170 GLY A C 1
ATOM 1355 O O . GLY A 1 170 ? -7.938 -12.422 11.406 1 97.44 170 GLY A O 1
ATOM 1356 N N . CYS A 1 171 ? -7.266 -10.547 12.367 1 98.25 171 CYS A N 1
ATOM 1357 C CA . CYS A 1 171 ? -7.297 -11.117 13.711 1 98.25 171 CYS A CA 1
ATOM 1358 C C . CYS A 1 171 ? -7.559 -10.031 14.75 1 98.25 171 CYS A C 1
ATOM 1360 O O . CYS A 1 171 ? -7.43 -8.836 14.461 1 98.25 171 CYS A O 1
ATOM 1362 N N . GLU A 1 172 ? -8 -10.422 15.852 1 97.94 172 GLU A N 1
ATOM 1363 C CA . GLU A 1 172 ? -8.375 -9.484 16.906 1 97.94 172 GLU A CA 1
ATOM 1364 C C . GLU A 1 172 ? -7.754 -9.883 18.234 1 97.94 172 GLU A C 1
ATOM 1366 O O . GLU A 1 172 ? -7.676 -11.07 18.562 1 97.94 172 GLU A O 1
ATOM 1371 N N . CYS A 1 173 ? -7.227 -8.883 18.922 1 98.06 173 CYS A N 1
ATOM 1372 C CA . CYS A 1 173 ? -6.734 -9.125 20.281 1 98.06 173 CYS A CA 1
ATOM 1373 C C . CYS A 1 173 ? -7.887 -9.219 21.266 1 98.06 173 CYS A C 1
ATOM 1375 O O . CYS A 1 173 ? -8.727 -8.32 21.344 1 98.06 173 CYS A O 1
ATOM 1377 N N . LEU A 1 174 ? -7.922 -10.211 22 1 93.62 174 LEU A N 1
ATOM 1378 C CA . LEU A 1 174 ? -9.016 -10.453 22.938 1 93.62 174 LEU A CA 1
ATOM 1379 C C . LEU A 1 174 ? -8.867 -9.594 24.188 1 93.62 174 LEU A C 1
ATOM 1381 O O . LEU A 1 174 ? -9.836 -9.391 24.922 1 93.62 174 LEU A O 1
ATOM 1385 N N . GLN A 1 175 ? -7.695 -9.086 24.406 1 96.69 175 GLN A N 1
ATOM 1386 C CA . GLN A 1 175 ? -7.43 -8.297 25.609 1 96.69 175 GLN A CA 1
ATOM 1387 C C . GLN A 1 175 ? -7.656 -6.809 25.344 1 96.69 175 GLN A C 1
ATOM 1389 O O . GLN A 1 175 ? -8.445 -6.164 26.031 1 96.69 175 GLN A O 1
ATOM 1394 N N . CYS A 1 176 ? -6.984 -6.207 24.375 1 96.94 176 CYS A N 1
ATOM 1395 C CA . CYS A 1 176 ? -7.078 -4.77 24.156 1 96.94 176 CYS A CA 1
ATOM 1396 C C . CYS A 1 176 ? -8.07 -4.453 23.031 1 96.94 176 CYS A C 1
ATOM 1398 O O . CYS A 1 176 ? -8.273 -3.287 22.688 1 96.94 176 CYS A O 1
ATOM 1400 N N . ASN A 1 177 ? -8.57 -5.41 22.297 1 95.62 177 ASN A N 1
ATOM 1401 C CA . ASN A 1 177 ? -9.648 -5.324 21.312 1 95.62 177 ASN A CA 1
ATOM 1402 C C . ASN A 1 177 ? -9.172 -4.668 20.016 1 95.62 177 ASN A C 1
ATOM 1404 O O . ASN A 1 177 ? -9.984 -4.211 19.219 1 95.62 177 ASN A O 1
ATOM 1408 N N . LYS A 1 178 ? -7.906 -4.562 19.906 1 96.19 178 LYS A N 1
ATOM 1409 C CA . LYS A 1 178 ? -7.391 -4.059 18.625 1 96.19 178 LYS A CA 1
ATOM 1410 C C . LYS A 1 178 ? -7.5 -5.113 17.531 1 96.19 178 LYS A C 1
ATOM 1412 O O . LYS A 1 178 ? -7.285 -6.301 17.781 1 96.19 178 LYS A O 1
ATOM 1417 N N . TYR A 1 179 ? -7.844 -4.629 16.344 1 96.12 179 TYR A N 1
ATOM 1418 C CA . TYR A 1 179 ? -7.93 -5.492 15.164 1 96.12 179 TYR A CA 1
ATOM 1419 C C . TYR A 1 179 ? -6.723 -5.293 14.258 1 96.12 179 TYR A C 1
ATOM 1421 O O . TYR A 1 179 ? -6.266 -4.168 14.062 1 96.12 179 TYR A O 1
ATOM 1429 N N . TYR A 1 180 ? -6.188 -6.355 13.727 1 96.69 180 TYR A N 1
ATOM 1430 C CA . TYR A 1 180 ? -5.074 -6.332 12.789 1 96.69 180 TYR A CA 1
ATOM 1431 C C . TYR A 1 180 ? -5.461 -6.992 11.469 1 96.69 180 TYR A C 1
ATOM 1433 O O . TYR A 1 180 ? -6.211 -7.973 11.453 1 96.69 180 TYR A O 1
ATOM 1441 N N . TYR A 1 181 ? -5.004 -6.496 10.391 1 96.25 181 TYR A N 1
ATOM 1442 C CA . TYR A 1 181 ? -5.262 -6.992 9.047 1 96.25 181 TYR A CA 1
ATOM 1443 C C . TYR A 1 181 ? -3.961 -7.352 8.336 1 96.25 181 TYR A C 1
ATOM 1445 O O . TYR A 1 181 ? -2.895 -6.832 8.68 1 96.25 181 TYR A O 1
ATOM 1453 N N . PRO A 1 182 ? -4.078 -8.312 7.324 1 96 182 PRO A N 1
ATOM 1454 C CA . PRO A 1 182 ? -2.873 -8.648 6.559 1 96 182 PRO A CA 1
ATOM 1455 C C . PRO A 1 182 ? -2.211 -7.422 5.934 1 96 182 PRO A C 1
ATOM 1457 O O . PRO A 1 182 ? -2.9 -6.539 5.418 1 96 182 PRO A O 1
ATOM 1460 N N . SER A 1 183 ? -0.906 -7.438 6.047 1 91.19 183 SER A N 1
ATOM 1461 C CA . SER A 1 183 ? -0.151 -6.324 5.473 1 91.19 183 SER A CA 1
ATOM 1462 C C . SER A 1 183 ? -0.15 -6.383 3.951 1 91.19 183 SER A C 1
ATOM 1464 O O . SER A 1 183 ? -0.198 -7.469 3.365 1 91.19 183 SER A O 1
ATOM 1466 N N . CYS A 1 184 ? -0.155 -5.34 3.303 1 94.31 184 CYS A N 1
ATOM 1467 C CA . CYS A 1 184 ? 0.029 -5.113 1.874 1 94.31 184 CYS A CA 1
ATOM 1468 C C . CYS A 1 184 ? 0.821 -3.836 1.622 1 94.31 184 CYS A C 1
ATOM 1470 O O . CYS A 1 184 ? 0.282 -2.734 1.732 1 94.31 184 CYS A O 1
ATOM 1472 N N . TYR A 1 185 ? 2.055 -3.977 1.271 1 96.06 185 TYR A N 1
ATOM 1473 C CA . TYR A 1 185 ? 2.953 -2.83 1.177 1 96.06 185 TYR A CA 1
ATOM 1474 C C . TYR A 1 185 ? 3.029 -2.311 -0.254 1 96.06 185 TYR A C 1
ATOM 1476 O O . TYR A 1 185 ? 3.381 -3.055 -1.173 1 96.06 185 TYR A O 1
ATOM 1484 N N . PRO A 1 186 ? 2.68 -1.056 -0.42 1 97.62 186 PRO A N 1
ATOM 1485 C CA . PRO A 1 186 ? 2.836 -0.496 -1.765 1 97.62 186 PRO A CA 1
ATOM 1486 C C . PRO A 1 186 ? 4.297 -0.355 -2.18 1 97.62 186 PRO A C 1
ATOM 1488 O O . PRO A 1 186 ? 5.148 -0.012 -1.354 1 97.62 186 PRO A O 1
ATOM 1491 N N . VAL A 1 187 ? 4.59 -0.67 -3.393 1 97.94 187 VAL A N 1
ATOM 1492 C CA . VAL A 1 187 ? 5.918 -0.583 -3.99 1 97.94 187 VAL A CA 1
ATOM 1493 C C . VAL A 1 187 ? 5.84 0.172 -5.316 1 97.94 187 VAL A C 1
ATOM 1495 O O . VAL A 1 187 ? 4.969 -0.103 -6.145 1 97.94 187 VAL A O 1
ATOM 1498 N N . ALA A 1 188 ? 6.668 1.157 -5.48 1 98.56 188 ALA A N 1
ATOM 1499 C CA . ALA A 1 188 ? 6.812 1.774 -6.797 1 98.56 188 ALA A CA 1
ATOM 1500 C C . ALA A 1 188 ? 7.875 1.061 -7.625 1 98.56 188 ALA A C 1
ATOM 1502 O O . ALA A 1 188 ? 9 0.855 -7.156 1 98.56 188 ALA A O 1
ATOM 1503 N N . ILE A 1 189 ? 7.547 0.619 -8.734 1 98.69 189 ILE A N 1
ATOM 1504 C CA . ILE A 1 189 ? 8.492 0.062 -9.695 1 98.69 189 ILE A CA 1
ATOM 1505 C C . ILE A 1 189 ? 8.555 0.944 -10.938 1 98.69 189 ILE A C 1
ATOM 1507 O O . ILE A 1 189 ? 7.52 1.267 -11.523 1 98.69 189 ILE A O 1
ATOM 1511 N N . THR A 1 190 ? 9.742 1.383 -11.359 1 98.69 190 THR A N 1
ATOM 1512 C CA . THR A 1 190 ? 9.844 2.471 -12.328 1 98.69 190 THR A CA 1
ATOM 1513 C C . THR A 1 190 ? 10.781 2.088 -13.477 1 98.69 190 THR A C 1
ATOM 1515 O O . THR A 1 190 ? 11.922 1.685 -13.242 1 98.69 190 THR A O 1
ATOM 1518 N N . LEU A 1 191 ? 10.258 2.111 -14.648 1 98.5 191 LEU A N 1
ATOM 1519 C CA . LEU A 1 191 ? 11.109 2.066 -15.828 1 98.5 191 LEU A CA 1
ATOM 1520 C C . LEU A 1 191 ? 11.688 3.445 -16.141 1 98.5 191 LEU A C 1
ATOM 1522 O O . LEU A 1 191 ? 10.945 4.367 -16.484 1 98.5 191 LEU A O 1
ATOM 1526 N N . VAL A 1 192 ? 12.938 3.643 -16 1 98.44 192 VAL A N 1
ATOM 1527 C CA . VAL A 1 192 ? 13.594 4.91 -16.297 1 98.44 192 VAL A CA 1
ATOM 1528 C C . VAL A 1 192 ? 14.062 4.934 -17.75 1 98.44 192 VAL A C 1
ATOM 1530 O O . VAL A 1 192 ? 14.781 4.035 -18.188 1 98.44 192 VAL A O 1
ATOM 1533 N N . VAL A 1 193 ? 13.648 5.91 -18.484 1 98.19 193 VAL A N 1
ATOM 1534 C CA . VAL A 1 193 ? 14.008 6.02 -19.891 1 98.19 193 VAL A CA 1
ATOM 1535 C C . VAL A 1 193 ? 14.68 7.363 -20.156 1 98.19 193 VAL A C 1
ATOM 1537 O O . VAL A 1 193 ? 14.555 8.289 -19.344 1 98.19 193 VAL A O 1
ATOM 1540 N N . ASP A 1 194 ? 15.391 7.453 -21.219 1 97.19 194 ASP A N 1
ATOM 1541 C CA . ASP A 1 194 ? 16.016 8.719 -21.594 1 97.19 194 ASP A CA 1
ATOM 1542 C C . ASP A 1 194 ? 15.031 9.633 -22.312 1 97.19 194 ASP A C 1
ATOM 1544 O O . ASP A 1 194 ? 13.961 9.188 -22.734 1 97.19 194 ASP A O 1
ATOM 1548 N N . PRO A 1 195 ? 15.352 10.898 -22.5 1 95.69 195 PRO A N 1
ATOM 1549 C CA . PRO A 1 195 ? 14.422 11.859 -23.109 1 95.69 195 PRO A CA 1
ATOM 1550 C C . PRO A 1 195 ? 14.031 11.484 -24.531 1 95.69 195 PRO A C 1
ATOM 1552 O O . PRO A 1 195 ? 12.953 11.844 -25 1 95.69 195 PRO A O 1
ATOM 1555 N N . THR A 1 196 ? 14.844 10.773 -25.266 1 94.81 196 THR A N 1
ATOM 1556 C CA . THR A 1 196 ? 14.547 10.383 -26.641 1 94.81 196 THR A CA 1
ATOM 1557 C C . THR A 1 196 ? 13.703 9.117 -26.672 1 94.81 196 THR A C 1
ATOM 1559 O O . THR A 1 196 ? 13.195 8.727 -27.734 1 94.81 196 THR A O 1
ATOM 1562 N N . ASN A 1 197 ? 13.594 8.469 -25.516 1 96.12 197 ASN A N 1
ATOM 1563 C CA . ASN A 1 197 ? 12.852 7.219 -25.375 1 96.12 197 ASN A CA 1
ATOM 1564 C C . ASN A 1 197 ? 13.5 6.09 -26.156 1 96.12 197 ASN A C 1
ATOM 1566 O O . ASN A 1 197 ? 12.812 5.195 -26.656 1 96.12 197 ASN A O 1
ATOM 1570 N N . GLU A 1 198 ? 14.812 6.164 -26.297 1 96.25 198 GLU A N 1
ATOM 1571 C CA . GLU A 1 198 ? 15.531 5.152 -27.062 1 96.25 198 GLU A CA 1
ATOM 1572 C C . GLU A 1 198 ? 16.406 4.281 -26.156 1 96.25 198 GLU A C 1
ATOM 1574 O O . GLU A 1 198 ? 16.938 3.268 -26.594 1 96.25 198 GLU A O 1
ATOM 1579 N N . HIS A 1 199 ? 16.547 4.664 -24.938 1 97.38 199 HIS A N 1
ATOM 1580 C CA . HIS A 1 199 ? 17.312 3.916 -23.953 1 97.38 199 HIS A CA 1
ATOM 1581 C C . HIS A 1 199 ? 16.5 3.725 -22.672 1 97.38 199 HIS A C 1
ATOM 1583 O O . HIS A 1 199 ? 15.695 4.582 -22.297 1 97.38 199 HIS A O 1
ATOM 1589 N N . ALA A 1 200 ? 16.703 2.648 -22.031 1 97.94 200 ALA A N 1
ATOM 1590 C CA . ALA A 1 200 ? 16.141 2.387 -20.719 1 97.94 200 ALA A CA 1
ATOM 1591 C C . ALA A 1 200 ? 17.234 2.039 -19.703 1 97.94 200 ALA A C 1
ATOM 1593 O O . ALA A 1 200 ? 18.188 1.337 -20.031 1 97.94 200 ALA A O 1
ATOM 1594 N N . LEU A 1 201 ? 17.125 2.615 -18.547 1 98.06 201 LEU A N 1
ATOM 1595 C CA . LEU A 1 201 ? 18 2.248 -17.438 1 98.06 201 LEU A CA 1
ATOM 1596 C C . LEU A 1 201 ? 17.469 1.033 -16.688 1 98.06 201 LEU A C 1
ATOM 1598 O O . LEU A 1 201 ? 16.359 1.082 -16.141 1 98.06 201 LEU A O 1
ATOM 1602 N N . LEU A 1 202 ? 18.125 -0.1 -16.703 1 97.56 202 LEU A N 1
ATOM 1603 C CA . LEU A 1 202 ? 17.75 -1.322 -16 1 97.56 202 LEU A CA 1
ATOM 1604 C C . LEU A 1 202 ? 18.781 -1.694 -14.945 1 97.56 202 LEU A C 1
ATOM 1606 O O . LEU A 1 202 ? 19.938 -1.271 -15.023 1 97.56 202 LEU A O 1
ATOM 1610 N N . VAL A 1 203 ? 18.266 -2.396 -14.008 1 96.25 203 VAL A N 1
ATOM 1611 C CA . VAL A 1 203 ? 19.125 -2.678 -12.859 1 96.25 203 VAL A CA 1
ATOM 1612 C C . VAL A 1 203 ? 19.156 -4.18 -12.594 1 96.25 203 VAL A C 1
ATOM 1614 O O . VAL A 1 203 ? 18.266 -4.914 -13.039 1 96.25 203 VAL A O 1
ATOM 1617 N N . ARG A 1 204 ? 20.172 -4.652 -11.914 1 92.94 204 ARG A N 1
ATOM 1618 C CA . ARG A 1 204 ? 20.312 -6.02 -11.422 1 92.94 204 ARG A CA 1
ATOM 1619 C C . ARG A 1 204 ? 20.562 -6.039 -9.922 1 92.94 204 ARG A C 1
ATOM 1621 O O . ARG A 1 204 ? 21.531 -5.438 -9.438 1 92.94 204 ARG A O 1
ATOM 1628 N N . HIS A 1 205 ? 19.672 -6.664 -9.242 1 86.56 205 HIS A N 1
ATOM 1629 C CA . HIS A 1 205 ? 19.766 -6.715 -7.785 1 86.56 205 HIS A CA 1
ATOM 1630 C C . HIS A 1 205 ? 20.891 -7.664 -7.348 1 86.56 205 HIS A C 1
ATOM 1632 O O . HIS A 1 205 ? 21.234 -8.586 -8.078 1 86.56 205 HIS A O 1
ATOM 1638 N N . ARG A 1 206 ? 21.281 -7.438 -6.16 1 81 206 ARG A N 1
ATOM 1639 C CA . ARG A 1 206 ? 22.25 -8.359 -5.562 1 81 206 ARG A CA 1
ATOM 1640 C C . ARG A 1 206 ? 21.625 -9.727 -5.328 1 81 206 ARG A C 1
ATOM 1642 O O . ARG A 1 206 ? 20.484 -9.828 -4.863 1 81 206 ARG A O 1
ATOM 1649 N N . GLY A 1 207 ? 22.25 -10.727 -5.754 1 69.62 207 GLY A N 1
ATOM 1650 C CA . GLY A 1 207 ? 21.766 -12.078 -5.504 1 69.62 207 GLY A CA 1
ATOM 1651 C C . GLY A 1 207 ? 20.812 -12.578 -6.566 1 69.62 207 GLY A C 1
ATOM 1652 O O . GLY A 1 207 ? 20.391 -13.742 -6.543 1 69.62 207 GLY A O 1
ATOM 1653 N N . SER A 1 208 ? 20.422 -11.703 -7.457 1 71.81 208 SER A N 1
ATOM 1654 C CA . SER A 1 208 ? 19.516 -12.141 -8.508 1 71.81 208 SER A CA 1
ATOM 1655 C C . SER A 1 208 ? 20.234 -13.016 -9.539 1 71.81 208 SER A C 1
ATOM 1657 O O . SER A 1 208 ? 21.453 -13.148 -9.492 1 71.81 208 SER A O 1
ATOM 1659 N N . ALA A 1 209 ? 19.344 -13.742 -10.281 1 69.75 209 ALA A N 1
ATOM 1660 C CA . ALA A 1 209 ? 19.906 -14.562 -11.359 1 69.75 209 ALA A CA 1
ATOM 1661 C C . ALA A 1 209 ? 20.797 -13.742 -12.273 1 69.75 209 ALA A C 1
ATOM 1663 O O . ALA A 1 209 ? 20.469 -12.594 -12.609 1 69.75 209 ALA A O 1
ATOM 1664 N N . ASN A 1 210 ? 21.781 -14.352 -12.57 1 75.94 210 ASN A N 1
ATOM 1665 C CA . ASN A 1 210 ? 22.734 -13.68 -13.445 1 75.94 210 ASN A CA 1
ATOM 1666 C C . ASN A 1 210 ? 22.094 -13.258 -14.766 1 75.94 210 ASN A C 1
ATOM 1668 O O . ASN A 1 210 ? 21.188 -13.938 -15.258 1 75.94 210 ASN A O 1
ATOM 1672 N N . SER A 1 211 ? 22.359 -12.062 -15.266 1 84.25 211 SER A N 1
ATOM 1673 C CA . SER A 1 211 ? 22.078 -11.57 -16.609 1 84.25 211 SER A CA 1
ATOM 1674 C C . SER A 1 211 ? 20.609 -11.18 -16.766 1 84.25 211 SER A C 1
ATOM 1676 O O . SER A 1 211 ? 20.109 -11.031 -17.875 1 84.25 211 SER A O 1
ATOM 1678 N N . VAL A 1 212 ? 19.891 -11.188 -15.641 1 91.56 212 VAL A N 1
ATOM 1679 C CA . VAL A 1 212 ? 18.516 -10.695 -15.68 1 91.56 212 VAL A CA 1
ATOM 1680 C C . VAL A 1 212 ? 18.469 -9.266 -15.141 1 91.56 212 VAL A C 1
ATOM 1682 O O . VAL A 1 212 ? 18.828 -9.023 -13.984 1 91.56 212 VAL A O 1
ATOM 1685 N N . PHE A 1 213 ? 18.078 -8.391 -15.969 1 95.19 213 PHE A N 1
ATOM 1686 C CA . PHE A 1 213 ? 17.922 -6.996 -15.57 1 95.19 213 PHE A CA 1
ATOM 1687 C C . PHE A 1 213 ? 16.453 -6.625 -15.445 1 95.19 213 PHE A C 1
ATOM 1689 O O . PHE A 1 213 ? 15.609 -7.117 -16.203 1 95.19 213 PHE A O 1
ATOM 1696 N N . THR A 1 214 ? 16.156 -5.852 -14.5 1 96.56 214 THR A N 1
ATOM 1697 C CA . THR A 1 214 ? 14.797 -5.438 -14.203 1 96.56 214 THR A CA 1
ATOM 1698 C C . THR A 1 214 ? 14.727 -3.93 -13.969 1 96.56 214 THR A C 1
ATOM 1700 O O . THR A 1 214 ? 15.672 -3.203 -14.289 1 96.56 214 THR A O 1
ATOM 1703 N N . ALA A 1 215 ? 13.586 -3.414 -13.508 1 97.81 215 ALA A N 1
ATOM 1704 C CA . ALA A 1 215 ? 13.359 -1.992 -13.258 1 97.81 215 ALA A CA 1
ATOM 1705 C C . ALA A 1 215 ? 13.656 -1.64 -11.797 1 97.81 215 ALA A C 1
ATOM 1707 O O . ALA A 1 215 ? 13.773 -2.527 -10.953 1 97.81 215 ALA A O 1
ATOM 1708 N N . VAL A 1 216 ? 13.812 -0.327 -11.539 1 98 216 VAL A N 1
ATOM 1709 C CA . VAL A 1 216 ? 14.078 0.153 -10.188 1 98 216 VAL A CA 1
ATOM 1710 C C . VAL A 1 216 ? 12.797 0.078 -9.359 1 98 216 VAL A C 1
ATOM 1712 O O . VAL A 1 216 ? 11.734 0.519 -9.797 1 98 216 VAL A O 1
ATOM 1715 N N . ALA A 1 217 ? 12.891 -0.55 -8.234 1 96.94 217 ALA A N 1
ATOM 1716 C CA . ALA A 1 217 ? 11.703 -0.692 -7.391 1 96.94 217 ALA A CA 1
ATOM 1717 C C . ALA A 1 217 ? 12.047 -0.504 -5.918 1 96.94 217 ALA A C 1
ATOM 1719 O O . ALA A 1 217 ? 13.18 -0.762 -5.5 1 96.94 217 ALA A O 1
ATOM 1720 N N . GLY A 1 218 ? 11.031 -0.079 -5.16 1 96.62 218 GLY A N 1
ATOM 1721 C CA . GLY A 1 218 ? 11.195 0.045 -3.719 1 96.62 218 GLY A CA 1
ATOM 1722 C C . GLY A 1 218 ? 9.891 0.312 -2.99 1 96.62 218 GLY A C 1
ATOM 1723 O O . GLY A 1 218 ? 8.914 0.759 -3.598 1 96.62 218 GLY A O 1
ATOM 1724 N N . PHE A 1 219 ? 9.922 0.105 -1.711 1 96.88 219 PHE A N 1
ATOM 1725 C CA . PHE A 1 219 ? 8.734 0.249 -0.876 1 96.88 219 PHE A CA 1
ATOM 1726 C C . PHE A 1 219 ? 8.422 1.72 -0.62 1 96.88 219 PHE A C 1
ATOM 1728 O O . PHE A 1 219 ? 9.336 2.523 -0.417 1 96.88 219 PHE A O 1
ATOM 1735 N N . ALA A 1 220 ? 7.152 1.975 -0.63 1 97.19 220 ALA A N 1
ATOM 1736 C CA . ALA A 1 220 ? 6.715 3.311 -0.232 1 97.19 220 ALA A CA 1
ATOM 1737 C C . ALA A 1 220 ? 6.801 3.486 1.281 1 97.19 220 ALA A C 1
ATOM 1739 O O . ALA A 1 220 ? 6.469 2.572 2.039 1 97.19 220 ALA A O 1
ATOM 1740 N N . HIS A 1 221 ? 7.285 4.684 1.692 1 95.94 221 HIS A N 1
ATOM 1741 C CA . HIS A 1 221 ? 7.301 5.051 3.104 1 95.94 221 HIS A CA 1
ATOM 1742 C C . HIS A 1 221 ? 6.023 5.785 3.496 1 95.94 221 HIS A C 1
ATOM 1744 O O . HIS A 1 221 ? 5.379 6.414 2.65 1 95.94 221 HIS A O 1
ATOM 1750 N N . SER A 1 222 ? 5.762 5.699 4.758 1 95.12 222 SER A N 1
ATOM 1751 C CA . SER A 1 222 ? 4.66 6.516 5.262 1 95.12 222 SER A CA 1
ATOM 1752 C C . SER A 1 222 ? 4.883 7.992 4.953 1 95.12 222 SER A C 1
ATOM 1754 O O . SER A 1 222 ? 5.996 8.5 5.09 1 95.12 222 SER A O 1
ATOM 1756 N N . GLY A 1 223 ? 3.785 8.594 4.457 1 96 223 GLY A N 1
ATOM 1757 C CA . GLY A 1 223 ? 3.844 10.031 4.238 1 96 223 GLY A CA 1
ATOM 1758 C C . GLY A 1 223 ? 4.344 10.398 2.854 1 96 223 GLY A C 1
ATOM 1759 O O . GLY A 1 223 ? 4.523 11.586 2.549 1 96 223 GLY A O 1
ATOM 1760 N N . GLU A 1 224 ? 4.559 9.508 2.062 1 96.19 224 GLU A N 1
ATOM 1761 C CA . GLU A 1 224 ? 5.008 9.844 0.715 1 96.19 224 GLU A CA 1
ATOM 1762 C C . GLU A 1 224 ? 4.02 9.352 -0.336 1 96.19 224 GLU A C 1
ATOM 1764 O O . GLU A 1 224 ? 3.381 8.312 -0.156 1 96.19 224 GLU A O 1
ATOM 1769 N N . SER A 1 225 ? 3.842 10.133 -1.407 1 97.69 225 SER A N 1
ATOM 1770 C CA . SER A 1 225 ? 3.104 9.656 -2.572 1 97.69 225 SER A CA 1
ATOM 1771 C C . SER A 1 225 ? 3.891 8.602 -3.332 1 97.69 225 SER A C 1
ATOM 1773 O O . SER A 1 225 ? 5.082 8.406 -3.08 1 97.69 225 SER A O 1
ATOM 1775 N N . LEU A 1 226 ? 3.268 7.926 -4.207 1 98.44 226 LEU A N 1
ATOM 1776 C CA . LEU A 1 226 ? 3.959 6.906 -4.992 1 98.44 226 LEU A CA 1
ATOM 1777 C C . LEU A 1 226 ? 4.992 7.543 -5.914 1 98.44 226 LEU A C 1
ATOM 1779 O O . LEU A 1 226 ? 6.062 6.969 -6.141 1 98.44 226 LEU A O 1
ATOM 1783 N N . ALA A 1 227 ? 4.641 8.703 -6.477 1 98.19 227 ALA A N 1
ATOM 1784 C CA . ALA A 1 227 ? 5.602 9.406 -7.32 1 98.19 227 ALA A CA 1
ATOM 1785 C C . ALA A 1 227 ? 6.844 9.805 -6.527 1 98.19 227 ALA A C 1
ATOM 1787 O O . ALA A 1 227 ? 7.969 9.672 -7.012 1 98.19 227 ALA A O 1
ATOM 1788 N N . GLU A 1 228 ? 6.641 10.312 -5.312 1 97.8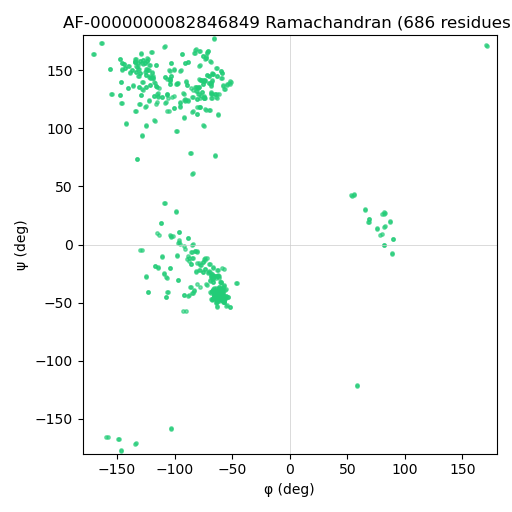1 228 GLU A N 1
ATOM 1789 C CA . GLU A 1 228 ? 7.766 10.641 -4.441 1 97.81 228 GLU A CA 1
ATOM 1790 C C . GLU A 1 228 ? 8.594 9.398 -4.121 1 97.81 228 GLU A C 1
ATOM 1792 O O . GLU A 1 228 ? 9.82 9.453 -4.098 1 97.81 228 GLU A O 1
ATOM 1797 N N . CYS A 1 229 ? 7.934 8.32 -3.859 1 98.31 229 CYS A N 1
ATOM 1798 C CA . CYS A 1 229 ? 8.609 7.047 -3.613 1 98.31 229 CYS A CA 1
ATOM 1799 C C . CYS A 1 229 ? 9.492 6.664 -4.793 1 98.31 229 CYS A C 1
ATOM 1801 O O . CYS A 1 229 ? 10.656 6.305 -4.609 1 98.31 229 CYS A O 1
ATOM 1803 N N . ALA A 1 230 ? 8.914 6.734 -5.961 1 98.56 230 ALA A N 1
ATOM 1804 C CA . ALA A 1 230 ? 9.648 6.379 -7.176 1 98.56 230 ALA A CA 1
ATOM 1805 C C . ALA A 1 230 ? 10.898 7.234 -7.324 1 98.56 230 ALA A C 1
ATOM 1807 O O . ALA A 1 230 ? 11.992 6.711 -7.574 1 98.56 230 ALA A O 1
ATOM 1808 N N . ARG A 1 231 ? 10.75 8.531 -7.152 1 98.44 231 ARG A N 1
ATOM 1809 C CA . ARG A 1 231 ? 11.891 9.438 -7.254 1 98.44 231 ARG A CA 1
ATOM 1810 C C . ARG A 1 231 ? 12.945 9.109 -6.203 1 98.44 231 ARG A C 1
ATOM 1812 O O . ARG A 1 231 ? 14.141 9.094 -6.5 1 98.44 231 ARG A O 1
ATOM 1819 N N . ARG A 1 232 ? 12.477 8.891 -5 1 98.12 232 ARG A N 1
ATOM 1820 C CA . ARG A 1 232 ? 13.383 8.594 -3.896 1 98.12 232 ARG A CA 1
ATOM 1821 C C . ARG A 1 232 ? 14.172 7.312 -4.164 1 98.12 232 ARG A C 1
ATOM 1823 O O . ARG A 1 232 ? 15.391 7.285 -3.996 1 98.12 232 ARG A O 1
ATOM 1830 N N . GLU A 1 233 ? 13.469 6.238 -4.578 1 98 233 GLU A N 1
ATOM 1831 C CA . GLU A 1 233 ? 14.117 4.945 -4.801 1 98 233 GLU A CA 1
ATOM 1832 C C . GLU A 1 233 ? 15.156 5.031 -5.914 1 98 233 GLU A C 1
ATOM 1834 O O . GLU A 1 233 ? 16.203 4.395 -5.84 1 98 233 GLU A O 1
ATOM 1839 N N . ILE A 1 234 ? 14.867 5.789 -6.984 1 98.5 234 ILE A N 1
ATOM 1840 C CA . ILE A 1 234 ? 15.82 5.977 -8.07 1 98.5 234 ILE A CA 1
ATOM 1841 C C . ILE A 1 234 ? 17.062 6.695 -7.547 1 98.5 234 ILE A C 1
ATOM 1843 O O . ILE A 1 234 ? 18.188 6.285 -7.836 1 98.5 234 ILE A O 1
ATOM 1847 N N . ALA A 1 235 ? 16.844 7.715 -6.754 1 98.25 235 ALA A N 1
ATOM 1848 C CA . ALA A 1 235 ? 17.969 8.461 -6.168 1 98.25 235 ALA A CA 1
ATOM 1849 C C . ALA A 1 235 ? 18.766 7.578 -5.223 1 98.25 235 ALA A C 1
ATOM 1851 O O . ALA A 1 235 ? 20 7.602 -5.242 1 98.25 235 ALA A O 1
ATOM 1852 N N . GLU A 1 236 ? 18.109 6.793 -4.43 1 97.44 236 GLU A N 1
ATOM 1853 C CA . GLU A 1 236 ? 18.781 5.938 -3.451 1 97.44 236 GLU A CA 1
ATOM 1854 C C . GLU A 1 236 ? 19.578 4.832 -4.137 1 97.44 236 GLU A C 1
ATOM 1856 O O . GLU A 1 236 ? 20.734 4.609 -3.812 1 97.44 236 GLU A O 1
ATOM 1861 N N . GLU A 1 237 ? 18.969 4.148 -5.105 1 97.12 237 GLU A N 1
ATOM 1862 C CA . GLU A 1 237 ? 19.516 2.908 -5.648 1 97.12 237 GLU A CA 1
ATOM 1863 C C . GLU A 1 237 ? 20.516 3.188 -6.766 1 97.12 237 GLU A C 1
ATOM 1865 O O . GLU A 1 237 ? 21.516 2.482 -6.902 1 97.12 237 GLU A O 1
ATOM 1870 N N . VAL A 1 238 ? 20.219 4.258 -7.605 1 97.25 238 VAL A N 1
ATOM 1871 C CA . VAL A 1 238 ? 21 4.445 -8.828 1 97.25 238 VAL A CA 1
ATOM 1872 C C . VAL A 1 238 ? 21.75 5.766 -8.758 1 97.25 238 VAL A C 1
ATOM 1874 O O . VAL A 1 238 ? 22.703 5.984 -9.516 1 97.25 238 VAL A O 1
ATOM 1877 N N . GLY A 1 239 ? 21.375 6.695 -7.91 1 97.5 239 GLY A N 1
ATOM 1878 C CA . GLY A 1 239 ? 22.109 7.922 -7.66 1 97.5 239 GLY A CA 1
ATOM 1879 C C . GLY A 1 239 ? 21.844 9 -8.688 1 97.5 239 GLY A C 1
ATOM 1880 O O . GLY A 1 239 ? 22.719 9.82 -8.984 1 97.5 239 GLY A O 1
ATOM 1881 N N . ILE A 1 240 ? 20.656 9 -9.32 1 97.56 240 ILE A N 1
ATOM 1882 C CA . ILE A 1 240 ? 20.344 10.039 -10.297 1 97.56 240 ILE A CA 1
ATOM 1883 C C . ILE A 1 240 ? 18.984 10.656 -9.969 1 97.56 240 ILE A C 1
ATOM 1885 O O . ILE A 1 240 ? 18.234 10.109 -9.164 1 97.56 240 ILE A O 1
ATOM 1889 N N . GLU A 1 241 ? 18.734 11.805 -10.57 1 97.19 241 GLU A N 1
ATOM 1890 C CA . GLU A 1 241 ? 17.469 12.5 -10.445 1 97.19 241 GLU A CA 1
ATOM 1891 C C . GLU A 1 241 ? 16.656 12.43 -11.742 1 97.19 241 GLU A C 1
ATOM 1893 O O . GLU A 1 241 ? 17.234 12.461 -12.836 1 97.19 241 GLU A O 1
ATOM 1898 N N . VAL A 1 242 ? 15.391 12.328 -11.633 1 97.12 242 VAL A N 1
ATOM 1899 C CA . VAL A 1 242 ? 14.562 12.219 -12.828 1 97.12 242 VAL A CA 1
ATOM 1900 C C . VAL A 1 242 ? 13.93 13.562 -13.148 1 97.12 242 VAL A C 1
ATOM 1902 O O . VAL A 1 242 ? 13.68 14.367 -12.25 1 97.12 242 VAL A O 1
ATOM 1905 N N . GLU A 1 243 ? 13.664 13.805 -14.383 1 96.19 243 GLU A N 1
ATOM 1906 C CA . GLU A 1 243 ? 13.047 15.039 -14.859 1 96.19 243 GLU A CA 1
ATOM 1907 C C . GLU A 1 243 ? 11.531 14.977 -14.75 1 96.19 243 GLU A C 1
ATOM 1909 O O . GLU A 1 243 ? 10.883 15.977 -14.422 1 96.19 243 GLU A O 1
ATOM 1914 N N . SER A 1 244 ? 11.023 13.914 -15.086 1 96.94 244 SER A N 1
ATOM 1915 C CA . SER A 1 244 ? 9.578 13.695 -15.023 1 96.94 244 SER A CA 1
ATOM 1916 C C . SER A 1 244 ? 9.258 12.258 -14.664 1 96.94 244 SER A C 1
ATOM 1918 O O . SER A 1 244 ? 10.102 11.367 -14.805 1 96.94 244 SER A O 1
ATOM 1920 N N . ILE A 1 245 ? 8.117 12.062 -14.133 1 97.12 245 ILE A N 1
ATOM 1921 C CA . ILE A 1 245 ? 7.656 10.75 -13.703 1 97.12 245 ILE A CA 1
ATOM 1922 C C . ILE A 1 245 ? 6.145 10.641 -13.898 1 97.12 245 ILE A C 1
ATOM 1924 O O . ILE A 1 245 ? 5.414 11.617 -13.695 1 97.12 245 ILE A O 1
ATOM 1928 N N . LYS A 1 246 ? 5.68 9.508 -14.344 1 96.69 246 LYS A N 1
ATOM 1929 C CA . LYS A 1 246 ? 4.262 9.266 -14.602 1 96.69 246 LYS A CA 1
ATOM 1930 C C . LYS A 1 246 ? 3.85 7.867 -14.164 1 96.69 246 LYS A C 1
ATOM 1932 O O . LYS A 1 246 ? 4.582 6.898 -14.383 1 96.69 246 LYS A O 1
ATOM 1937 N N . GLN A 1 247 ? 2.756 7.863 -13.523 1 97 247 GLN A N 1
ATOM 1938 C CA . GLN A 1 247 ? 2.201 6.574 -13.117 1 97 247 GLN A CA 1
ATOM 1939 C C . GLN A 1 247 ? 1.558 5.855 -14.297 1 97 247 GLN A C 1
ATOM 1941 O O . GLN A 1 247 ? 0.857 6.473 -15.102 1 97 247 GLN A O 1
ATOM 1946 N N . LEU A 1 248 ? 1.879 4.602 -14.484 1 96.25 248 LEU A N 1
ATOM 1947 C CA . LEU A 1 248 ? 1.239 3.773 -15.5 1 96.25 248 LEU A CA 1
ATOM 1948 C C . LEU A 1 248 ? -0.017 3.107 -14.953 1 96.25 248 LEU A C 1
ATOM 1950 O O . LEU A 1 248 ? -0.17 2.975 -13.734 1 96.25 248 LEU A O 1
ATOM 1954 N N . ASP A 1 249 ? -0.946 2.709 -15.812 1 95.31 249 ASP A N 1
ATOM 1955 C CA . ASP A 1 249 ? -2.189 2.051 -15.422 1 95.31 249 ASP A CA 1
ATOM 1956 C C . ASP A 1 249 ? -1.984 0.548 -15.25 1 95.31 249 ASP A C 1
ATOM 1958 O O . ASP A 1 249 ? -2.613 -0.254 -15.945 1 95.31 249 ASP A O 1
ATOM 1962 N N . MET A 1 250 ? -1.089 0.219 -14.297 1 96.19 250 MET A N 1
ATOM 1963 C CA . MET A 1 250 ? -0.718 -1.174 -14.062 1 96.19 250 MET A CA 1
ATOM 1964 C C . MET A 1 250 ? -0.236 -1.379 -12.633 1 96.19 250 MET A C 1
ATOM 1966 O O . MET A 1 250 ? 0.586 -0.608 -12.133 1 96.19 250 MET A O 1
ATOM 1970 N N . SER A 1 251 ? -0.759 -2.332 -11.984 1 98.38 251 SER A N 1
ATOM 1971 C CA . SER A 1 251 ? -0.281 -2.77 -10.68 1 98.38 251 SER A CA 1
ATOM 1972 C C . SER A 1 251 ? -0.386 -4.285 -10.531 1 98.38 251 SER A C 1
ATOM 1974 O O . SER A 1 251 ? -1.171 -4.93 -11.227 1 98.38 251 SER A O 1
ATOM 1976 N N . GLN A 1 252 ? 0.418 -4.855 -9.688 1 98.12 252 GLN A N 1
ATOM 1977 C CA . GLN A 1 252 ? 0.485 -6.309 -9.539 1 98.12 252 GLN A CA 1
ATOM 1978 C C . GLN A 1 252 ? 0.81 -6.691 -8.094 1 98.12 252 GLN A C 1
ATOM 1980 O O . GLN A 1 252 ? 1.77 -6.184 -7.512 1 98.12 252 GLN A O 1
ATOM 1985 N N . PRO A 1 253 ? -0.017 -7.59 -7.535 1 98.19 253 PRO A N 1
ATOM 1986 C CA . PRO A 1 253 ? 0.411 -8.141 -6.25 1 98.19 253 PRO A CA 1
ATOM 1987 C C . PRO A 1 253 ? 1.64 -9.039 -6.367 1 98.19 253 PRO A C 1
ATOM 1989 O O . PRO A 1 253 ? 1.771 -9.781 -7.344 1 98.19 253 PRO A O 1
ATOM 1992 N N . TRP A 1 254 ? 2.568 -8.906 -5.492 1 97.31 254 TRP A N 1
ATOM 1993 C CA . TRP A 1 254 ? 3.785 -9.703 -5.414 1 97.31 254 TRP A CA 1
ATOM 1994 C C . TRP A 1 254 ? 4.043 -10.164 -3.984 1 97.31 254 TRP A C 1
ATOM 1996 O O . TRP A 1 254 ? 4.27 -9.344 -3.092 1 97.31 254 TRP A O 1
ATOM 2006 N N . PRO A 1 255 ? 4 -11.477 -3.705 1 95.94 255 PRO A N 1
ATOM 2007 C CA . PRO A 1 255 ? 3.926 -11.953 -2.324 1 95.94 255 PRO A CA 1
ATOM 2008 C C . PRO A 1 255 ? 5.293 -12.32 -1.752 1 95.94 255 PRO A C 1
ATOM 2010 O O . PRO A 1 255 ? 5.375 -12.984 -0.712 1 95.94 255 PRO A O 1
ATOM 2013 N N . MET A 1 256 ? 6.422 -12.016 -2.367 1 90.56 256 MET A N 1
ATOM 2014 C CA . MET A 1 256 ? 7.75 -12.367 -1.874 1 90.56 256 MET A CA 1
ATOM 2015 C C . MET A 1 256 ? 8.656 -11.133 -1.832 1 90.56 256 MET A C 1
ATOM 2017 O O . MET A 1 256 ? 8.727 -10.383 -2.803 1 90.56 256 MET A O 1
ATOM 2021 N N . PRO A 1 257 ? 9.43 -11.023 -0.806 1 82.06 257 PRO A N 1
ATOM 2022 C CA . PRO A 1 257 ? 9.43 -11.844 0.406 1 82.06 257 PRO A CA 1
ATOM 2023 C C . PRO A 1 257 ? 8.188 -11.625 1.269 1 82.06 257 PRO A C 1
ATOM 2025 O O . PRO A 1 257 ? 7.809 -12.508 2.043 1 82.06 257 PRO A O 1
ATOM 2028 N N . ASP A 1 258 ? 7.688 -10.367 1.172 1 86.38 258 ASP A N 1
ATOM 2029 C CA . ASP A 1 258 ? 6.469 -10.039 1.904 1 86.38 258 ASP A CA 1
ATOM 2030 C C . ASP A 1 258 ? 5.367 -9.578 0.957 1 86.38 258 ASP A C 1
ATOM 2032 O O . ASP A 1 258 ? 5.613 -9.359 -0.232 1 86.38 258 ASP A O 1
ATOM 2036 N N . SER A 1 259 ? 4.191 -9.547 1.496 1 94.31 259 SER A N 1
ATOM 2037 C CA . SER A 1 259 ? 3.057 -9.117 0.69 1 94.31 259 SER A CA 1
ATOM 2038 C C . SER A 1 259 ? 3.227 -7.676 0.217 1 94.31 259 SER A C 1
ATOM 2040 O O . SER A 1 259 ? 3.268 -6.75 1.031 1 94.31 259 SER A O 1
ATOM 2042 N N . SER A 1 260 ? 3.414 -7.516 -1.099 1 96.69 260 SER A N 1
ATOM 2043 C CA . SER A 1 260 ? 3.559 -6.184 -1.673 1 96.69 260 SER A CA 1
ATOM 2044 C C . SER A 1 260 ? 2.602 -5.977 -2.844 1 96.69 260 SER A C 1
ATOM 2046 O O . SER A 1 260 ? 2.039 -6.941 -3.367 1 96.69 260 SER A O 1
ATOM 2048 N N . LEU A 1 261 ? 2.32 -4.797 -3.086 1 98.31 261 LEU A N 1
ATOM 2049 C CA . LEU A 1 261 ? 1.577 -4.352 -4.262 1 98.31 261 LEU A CA 1
ATOM 2050 C C . LEU A 1 261 ? 2.426 -3.424 -5.121 1 98.31 261 LEU A C 1
ATOM 2052 O O . LEU A 1 261 ? 2.682 -2.279 -4.742 1 98.31 261 LEU A O 1
ATOM 2056 N N . MET A 1 262 ? 2.881 -3.943 -6.27 1 98.31 262 MET A N 1
ATOM 2057 C CA . MET A 1 262 ? 3.742 -3.205 -7.191 1 98.31 262 MET A CA 1
ATOM 2058 C C . MET A 1 262 ? 2.922 -2.26 -8.062 1 98.31 262 MET A C 1
ATOM 2060 O O . MET A 1 262 ? 1.953 -2.678 -8.695 1 98.31 262 MET A O 1
ATOM 2064 N N . VAL A 1 263 ? 3.258 -1.028 -8.062 1 98.69 263 VAL A N 1
ATOM 2065 C CA . VAL A 1 263 ? 2.613 -0.03 -8.914 1 98.69 263 VAL A CA 1
ATOM 2066 C C . VAL A 1 263 ? 3.617 0.51 -9.93 1 98.69 263 VAL A C 1
ATOM 2068 O O . VAL A 1 263 ? 4.695 0.981 -9.555 1 98.69 263 VAL A O 1
ATOM 2071 N N . ALA A 1 264 ? 3.271 0.542 -11.18 1 98.44 264 ALA A N 1
ATOM 2072 C CA . ALA A 1 264 ? 4.211 0.796 -12.266 1 98.44 264 ALA A CA 1
ATOM 2073 C C . ALA A 1 264 ? 4.309 2.289 -12.57 1 98.44 264 ALA A C 1
ATOM 2075 O O . ALA A 1 264 ? 3.295 2.994 -12.578 1 98.44 264 ALA A O 1
ATOM 2076 N N . PHE A 1 265 ? 5.488 2.742 -12.836 1 98.44 265 PHE A N 1
ATOM 2077 C CA . PHE A 1 265 ? 5.797 4.109 -13.234 1 98.44 265 PHE A CA 1
ATOM 2078 C C . PHE A 1 265 ? 6.766 4.125 -14.414 1 98.44 265 PHE A C 1
ATOM 2080 O O . PHE A 1 265 ? 7.484 3.152 -14.641 1 98.44 265 PHE A O 1
ATOM 2087 N N . VAL A 1 266 ? 6.762 5.191 -15.141 1 98.12 266 VAL A N 1
ATOM 2088 C CA . VAL A 1 266 ? 7.824 5.543 -16.078 1 98.12 266 VAL A CA 1
ATOM 2089 C C . VAL A 1 266 ? 8.414 6.902 -15.711 1 98.12 266 VAL A C 1
ATOM 2091 O O . VAL A 1 266 ? 7.691 7.801 -15.281 1 98.12 266 VAL A O 1
ATOM 2094 N N . ALA A 1 267 ? 9.68 7.004 -15.758 1 98.25 267 ALA A N 1
ATOM 2095 C CA . ALA A 1 267 ? 10.375 8.25 -15.453 1 98.25 267 ALA A CA 1
ATOM 2096 C C . ALA A 1 267 ? 11.398 8.594 -16.531 1 98.25 267 ALA A C 1
ATOM 2098 O O . ALA A 1 267 ? 11.945 7.699 -17.188 1 98.25 267 ALA A O 1
ATOM 2099 N N . VAL A 1 268 ? 11.648 9.883 -16.719 1 98.19 268 VAL A N 1
ATOM 2100 C CA . VAL A 1 268 ? 12.625 10.352 -17.703 1 98.19 268 VAL A CA 1
ATOM 2101 C C . VAL A 1 268 ? 13.828 10.953 -16.984 1 98.19 268 VAL A C 1
ATOM 2103 O O . VAL A 1 268 ? 13.68 11.773 -16.078 1 98.19 268 VAL A O 1
ATOM 2106 N N . ALA A 1 269 ? 14.953 10.492 -17.328 1 97.75 269 ALA A N 1
ATOM 2107 C CA . ALA A 1 269 ? 16.203 11.023 -16.781 1 97.75 269 ALA A CA 1
ATOM 2108 C C . ALA A 1 269 ? 17.25 11.18 -17.875 1 97.75 269 ALA A C 1
ATOM 2110 O O . ALA A 1 269 ? 17.281 10.406 -18.828 1 97.75 269 ALA A O 1
ATOM 2111 N N . LYS A 1 270 ? 18.109 12.133 -17.703 1 96.88 270 LYS A N 1
ATOM 2112 C CA . LYS A 1 270 ? 19.203 12.359 -18.641 1 96.88 270 LYS A CA 1
ATOM 2113 C C . LYS A 1 270 ? 20.297 11.297 -18.5 1 96.88 270 LYS A C 1
ATOM 2115 O O . LYS A 1 270 ? 20.672 10.945 -17.375 1 96.88 270 LYS A O 1
ATOM 2120 N N . MET A 1 271 ? 20.828 10.875 -19.578 1 96.44 271 MET A N 1
ATOM 2121 C CA . MET A 1 271 ? 21.797 9.781 -19.562 1 96.44 271 MET A CA 1
ATOM 2122 C C . MET A 1 271 ? 23.172 10.273 -19.125 1 96.44 271 MET A C 1
ATOM 2124 O O . MET A 1 271 ? 24.062 9.477 -18.828 1 96.44 271 MET A O 1
ATOM 2128 N N . ASP A 1 272 ? 23.391 11.516 -19.141 1 95.75 272 ASP A N 1
ATOM 2129 C CA . ASP A 1 272 ? 24.719 12.047 -18.859 1 95.75 272 ASP A CA 1
ATOM 2130 C C . ASP A 1 272 ? 24.969 12.148 -17.359 1 95.75 272 ASP A C 1
ATOM 2132 O O . ASP A 1 272 ? 26.062 12.523 -16.922 1 95.75 272 ASP A O 1
ATOM 2136 N N . GLN A 1 273 ? 23.953 11.867 -16.625 1 95.69 273 GLN A N 1
ATOM 2137 C CA . GLN A 1 273 ? 24.172 11.812 -15.18 1 95.69 273 GLN A CA 1
ATOM 2138 C C . GLN A 1 273 ? 25.062 10.625 -14.805 1 95.69 273 GLN A C 1
ATOM 2140 O O . GLN A 1 273 ? 25 9.578 -15.453 1 95.69 273 GLN A O 1
ATOM 2145 N N . ASN A 1 274 ? 25.844 10.805 -13.797 1 94.5 274 ASN A N 1
ATOM 2146 C CA . ASN A 1 274 ? 26.688 9.719 -13.312 1 94.5 274 ASN A CA 1
ATOM 2147 C C . ASN A 1 274 ? 25.891 8.734 -12.453 1 94.5 274 ASN A C 1
ATOM 2149 O O . ASN A 1 274 ? 25.375 9.109 -11.398 1 94.5 274 ASN A O 1
ATOM 2153 N N . ILE A 1 275 ? 25.828 7.523 -12.906 1 95.38 275 ILE A N 1
ATOM 2154 C CA . ILE A 1 275 ? 25.172 6.477 -12.148 1 95.38 275 ILE A CA 1
ATOM 2155 C C . ILE A 1 275 ? 26.031 6.059 -10.961 1 95.38 275 ILE A C 1
ATOM 2157 O O . ILE A 1 275 ? 27.234 5.789 -11.125 1 95.38 275 ILE A O 1
ATOM 2161 N N . SER A 1 276 ? 25.516 6.086 -9.82 1 95 276 SER A N 1
ATOM 2162 C CA . SER A 1 276 ? 26.141 5.598 -8.594 1 95 276 SER A CA 1
ATOM 2163 C C . SER A 1 276 ? 25.25 4.578 -7.891 1 95 276 SER A C 1
ATOM 2165 O O . SER A 1 276 ? 24.328 4.945 -7.16 1 95 276 SER A O 1
ATOM 2167 N N . VAL A 1 277 ? 25.609 3.32 -8.031 1 93.06 277 VAL A N 1
ATOM 2168 C CA . VAL A 1 277 ? 24.766 2.229 -7.539 1 93.06 277 VAL A CA 1
ATOM 2169 C C . VAL A 1 277 ? 24.969 2.055 -6.035 1 93.06 277 VAL A C 1
ATOM 2171 O O . VAL A 1 277 ? 26.094 2.146 -5.539 1 93.06 277 VAL A O 1
ATOM 2174 N N . CYS A 1 278 ? 23.891 1.894 -5.34 1 89.5 278 CYS A N 1
ATOM 2175 C CA . CYS A 1 278 ? 23.984 1.467 -3.949 1 89.5 278 CYS A CA 1
ATOM 2176 C C . CYS A 1 278 ? 24.453 0.017 -3.852 1 89.5 278 CYS A C 1
ATOM 2178 O O . CYS A 1 278 ? 23.703 -0.899 -4.203 1 89.5 278 CYS A O 1
ATOM 2180 N N . PRO A 1 279 ? 25.531 -0.229 -3.32 1 85.25 279 PRO A N 1
ATOM 2181 C CA . PRO A 1 279 ? 26.109 -1.574 -3.369 1 85.25 279 PRO A CA 1
ATOM 2182 C C . PRO A 1 279 ? 25.344 -2.574 -2.504 1 85.25 279 PRO A C 1
ATOM 2184 O O . PRO A 1 279 ? 25.406 -3.781 -2.752 1 85.25 279 PRO A O 1
ATOM 2187 N N . ASP A 1 280 ? 24.688 -2.119 -1.555 1 85.69 280 ASP A N 1
ATOM 2188 C CA . ASP A 1 280 ? 23.953 -3.012 -0.663 1 85.69 280 ASP A CA 1
ATOM 2189 C C . ASP A 1 280 ? 22.688 -3.555 -1.341 1 85.69 280 ASP A C 1
ATOM 2191 O O . ASP A 1 280 ? 22.125 -4.559 -0.9 1 85.69 280 ASP A O 1
ATOM 2195 N N . GLU A 1 281 ? 22.328 -2.992 -2.432 1 87 281 GLU A N 1
ATOM 2196 C CA . GLU A 1 281 ? 21.047 -3.346 -3.033 1 87 281 GLU A CA 1
ATOM 2197 C C . GLU A 1 281 ? 21.219 -3.842 -4.465 1 87 281 GLU A C 1
ATOM 2199 O O . GLU A 1 281 ? 20.562 -4.789 -4.887 1 87 281 GLU A O 1
ATOM 2204 N N . LEU A 1 282 ? 22.125 -3.119 -5.133 1 89.94 282 LEU A N 1
ATOM 2205 C CA . LEU A 1 282 ? 22.25 -3.398 -6.559 1 89.94 282 LEU A CA 1
ATOM 2206 C C . LEU A 1 282 ? 23.656 -3.871 -6.902 1 89.94 282 LEU A C 1
ATOM 2208 O O . LEU A 1 282 ? 24.625 -3.434 -6.285 1 89.94 282 LEU A O 1
ATOM 2212 N N . GLU A 1 283 ? 23.703 -4.727 -7.91 1 89.25 283 GLU A N 1
ATOM 2213 C CA . GLU A 1 283 ? 24.969 -5.156 -8.469 1 89.25 283 GLU A CA 1
ATOM 2214 C C . GLU A 1 283 ? 25.328 -4.348 -9.719 1 89.25 283 GLU A C 1
ATOM 2216 O O . GLU A 1 283 ? 26.516 -4.129 -10 1 89.25 283 GLU A O 1
ATOM 2221 N N . ALA A 1 284 ? 24.312 -3.949 -10.391 1 91.25 284 ALA A N 1
ATOM 2222 C CA . ALA A 1 284 ? 24.562 -3.215 -11.625 1 91.25 284 ALA A CA 1
ATOM 2223 C C . ALA A 1 284 ? 23.375 -2.332 -11.992 1 91.25 284 ALA A C 1
ATOM 2225 O O . ALA A 1 284 ? 22.234 -2.629 -11.625 1 91.25 284 ALA A O 1
ATOM 2226 N N . ALA A 1 285 ? 23.656 -1.261 -12.664 1 94.75 285 ALA A N 1
ATOM 2227 C CA . ALA A 1 285 ? 22.703 -0.352 -13.305 1 94.75 285 ALA A CA 1
ATOM 2228 C C . ALA A 1 285 ? 23.281 0.232 -14.586 1 94.75 285 ALA A C 1
ATOM 2230 O O . ALA A 1 285 ? 24.359 0.828 -14.578 1 94.75 285 ALA A O 1
ATOM 2231 N N . GLN A 1 286 ? 22.578 -0.003 -15.664 1 94.75 286 GLN A N 1
ATOM 2232 C CA . GLN A 1 286 ? 23.109 0.422 -16.953 1 94.75 286 GLN A CA 1
ATOM 2233 C C . GLN A 1 286 ? 22 0.859 -17.906 1 94.75 286 GLN A C 1
ATOM 2235 O O . GLN A 1 286 ? 20.859 0.403 -17.781 1 94.75 286 GLN A O 1
ATOM 2240 N N . TRP A 1 287 ? 22.422 1.799 -18.781 1 97.25 287 TRP A N 1
ATOM 2241 C CA . TRP A 1 287 ? 21.547 2.164 -19.891 1 97.25 287 TRP A CA 1
ATOM 2242 C C . TRP A 1 287 ? 21.641 1.15 -21.016 1 97.25 287 TRP A C 1
ATOM 2244 O O . TRP A 1 287 ? 22.75 0.746 -21.406 1 97.25 287 TRP A O 1
ATOM 2254 N N . PHE A 1 288 ? 20.547 0.722 -21.5 1 97.5 288 PHE A N 1
ATOM 2255 C CA . PHE A 1 288 ? 20.5 -0.175 -22.656 1 97.5 288 PHE A CA 1
ATOM 2256 C C . PHE A 1 288 ? 19.672 0.439 -23.781 1 97.5 288 PHE A C 1
ATOM 2258 O O . PHE A 1 288 ? 18.688 1.129 -23.531 1 97.5 288 PHE A O 1
ATOM 2265 N N . THR A 1 289 ? 20.125 0.171 -25 1 97.38 289 THR A N 1
ATOM 2266 C CA . THR A 1 289 ? 19.359 0.626 -26.156 1 97.38 289 THR A CA 1
ATOM 2267 C C . THR A 1 289 ? 18.031 -0.144 -26.266 1 97.38 289 THR A C 1
ATOM 2269 O O . THR A 1 289 ? 17.922 -1.252 -25.734 1 97.38 289 THR A O 1
ATOM 2272 N N . LYS A 1 290 ? 17.109 0.456 -26.922 1 97 290 LYS A N 1
ATOM 2273 C CA . LYS A 1 290 ? 15.82 -0.196 -27.156 1 97 290 LYS A CA 1
ATOM 2274 C C . LYS A 1 290 ? 16 -1.532 -27.875 1 97 290 LYS A C 1
ATOM 2276 O O . LYS A 1 290 ? 15.297 -2.502 -27.578 1 97 290 LYS A O 1
ATOM 2281 N N . ASP A 1 291 ? 16.953 -1.591 -28.75 1 97.31 291 ASP A N 1
ATOM 2282 C CA . ASP A 1 291 ? 17.234 -2.818 -29.484 1 97.31 291 ASP A CA 1
ATOM 2283 C C . ASP A 1 291 ? 17.75 -3.912 -28.562 1 97.31 291 ASP A C 1
ATOM 2285 O O . ASP A 1 291 ? 17.344 -5.07 -28.656 1 97.31 291 ASP A O 1
ATOM 2289 N N . GLU A 1 292 ? 18.688 -3.551 -27.719 1 97.19 292 GLU A N 1
ATOM 2290 C CA . GLU A 1 292 ? 19.219 -4.508 -26.75 1 97.19 292 GLU A CA 1
ATOM 2291 C C . GLU A 1 292 ? 18.125 -5.059 -25.859 1 97.19 292 GLU A C 1
ATOM 2293 O O . GLU A 1 292 ? 18.078 -6.262 -25.578 1 97.19 292 GLU A O 1
ATOM 2298 N N . VAL A 1 293 ? 17.25 -4.215 -25.391 1 97.88 293 VAL A N 1
ATOM 2299 C CA . VAL A 1 293 ? 16.156 -4.609 -24.5 1 97.88 293 VAL A CA 1
ATOM 2300 C C . VAL A 1 293 ? 15.18 -5.508 -25.266 1 97.88 293 VAL A C 1
ATOM 2302 O O . VAL A 1 293 ? 14.695 -6.504 -24.719 1 97.88 293 VAL A O 1
ATOM 2305 N N . ARG A 1 294 ? 14.906 -5.16 -26.5 1 97.75 294 ARG A N 1
ATOM 2306 C CA . ARG A 1 294 ? 14.023 -5.977 -27.328 1 97.75 294 ARG A CA 1
ATOM 2307 C C . ARG A 1 294 ? 14.578 -7.383 -27.5 1 97.75 294 ARG A C 1
ATOM 2309 O O . ARG A 1 294 ? 13.836 -8.367 -27.453 1 97.75 294 ARG A O 1
ATOM 2316 N N . GLN A 1 295 ? 15.836 -7.488 -27.734 1 97 295 GLN A N 1
ATOM 2317 C CA . GLN A 1 295 ? 16.484 -8.797 -27.875 1 97 295 GLN A CA 1
ATOM 2318 C C . GLN A 1 295 ? 16.344 -9.617 -26.594 1 97 295 GLN A C 1
ATOM 2320 O O . GLN A 1 295 ? 16.047 -10.812 -26.641 1 97 295 GLN A O 1
ATOM 2325 N N . ALA A 1 296 ? 16.625 -8.992 -25.484 1 96.3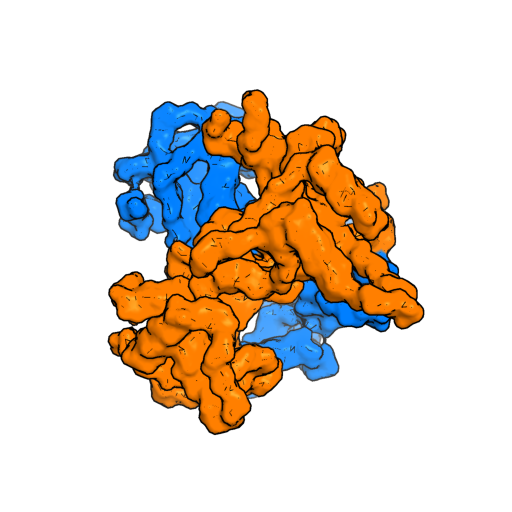8 296 ALA A N 1
ATOM 2326 C CA . ALA A 1 296 ? 16.469 -9.672 -24.203 1 96.38 296 ALA A CA 1
ATOM 2327 C C . ALA A 1 296 ? 15.023 -10.117 -23.984 1 96.38 296 ALA A C 1
ATOM 2329 O O . ALA A 1 296 ? 14.773 -11.211 -23.484 1 96.38 296 ALA A O 1
ATOM 2330 N N . PHE A 1 297 ? 14.102 -9.242 -24.359 1 96.88 297 PHE A N 1
ATOM 2331 C CA . PHE A 1 297 ? 12.68 -9.539 -24.266 1 96.88 297 PHE A CA 1
ATOM 2332 C C . PHE A 1 297 ? 12.336 -10.789 -25.078 1 96.88 297 PHE A C 1
ATOM 2334 O O . PHE A 1 297 ? 11.672 -11.695 -24.562 1 96.88 297 PHE A O 1
ATOM 2341 N N . ASP A 1 298 ? 12.773 -10.836 -26.312 1 96.62 298 ASP A N 1
ATOM 2342 C CA . ASP A 1 298 ? 12.508 -11.969 -27.188 1 96.62 298 ASP A CA 1
ATOM 2343 C C . ASP A 1 298 ? 13.133 -13.25 -26.641 1 96.62 298 ASP A C 1
ATOM 2345 O O . ASP A 1 298 ? 12.516 -14.32 -26.688 1 96.62 298 ASP A O 1
ATOM 2349 N N . ARG A 1 299 ? 14.32 -13.125 -26.156 1 95.19 299 ARG A N 1
ATOM 2350 C CA . ARG A 1 299 ? 14.992 -14.273 -25.562 1 95.19 299 ARG A CA 1
ATOM 2351 C C . ARG A 1 299 ? 14.203 -14.812 -24.375 1 95.19 299 ARG A C 1
ATOM 2353 O O . ARG A 1 299 ? 14.055 -16.016 -24.219 1 95.19 299 ARG A O 1
ATOM 2360 N N . THR A 1 300 ? 13.742 -13.938 -23.516 1 94.81 300 THR A N 1
ATOM 2361 C CA . THR A 1 300 ? 12.969 -14.328 -22.344 1 94.81 300 THR A CA 1
ATOM 2362 C C . THR A 1 300 ? 11.688 -15.047 -22.75 1 94.81 300 THR A C 1
ATOM 2364 O O . THR A 1 300 ? 11.32 -16.062 -22.156 1 94.81 300 THR A O 1
ATOM 2367 N N . ASN A 1 301 ? 11.039 -14.555 -23.766 1 93.69 301 ASN A N 1
ATOM 2368 C CA . ASN A 1 301 ? 9.797 -15.156 -24.234 1 93.69 301 ASN A CA 1
ATOM 2369 C C . ASN A 1 301 ? 10.031 -16.547 -24.812 1 93.69 301 ASN A C 1
ATOM 2371 O O . ASN A 1 301 ? 9.133 -17.391 -24.797 1 93.69 301 ASN A O 1
ATOM 2375 N N . SER A 1 302 ? 11.195 -16.766 -25.344 1 92.69 302 SER A N 1
ATOM 2376 C CA . SER A 1 302 ? 11.531 -18.062 -25.938 1 92.69 302 SER A CA 1
ATOM 2377 C C . SER A 1 302 ? 12.062 -19.031 -24.875 1 92.69 302 SER A C 1
ATOM 2379 O O . SER A 1 302 ? 12.164 -20.234 -25.125 1 92.69 302 SER A O 1
ATOM 2381 N N . ASP A 1 303 ? 12.445 -18.484 -23.766 1 90.06 303 ASP A N 1
ATOM 2382 C CA . ASP A 1 303 ? 12.977 -19.266 -22.641 1 90.06 303 ASP A CA 1
ATOM 2383 C C . ASP A 1 303 ? 12.328 -18.844 -21.328 1 90.06 303 ASP A C 1
ATOM 2385 O O . ASP A 1 303 ? 12.992 -18.312 -20.438 1 90.06 303 ASP A O 1
ATOM 2389 N N . LEU A 1 304 ? 11.148 -19.234 -21.203 1 84.5 304 LEU A N 1
ATOM 2390 C CA . LEU A 1 304 ? 10.305 -18.734 -20.125 1 84.5 304 LEU A CA 1
ATOM 2391 C C . LEU A 1 304 ? 10.867 -19.141 -18.766 1 84.5 304 LEU A C 1
ATOM 2393 O O . LEU A 1 304 ? 10.656 -18.438 -17.766 1 84.5 304 LEU A O 1
ATOM 2397 N N . PHE A 1 305 ? 11.578 -20.203 -18.688 1 82.06 305 PHE A N 1
ATOM 2398 C CA . PHE A 1 305 ? 12.055 -20.734 -17.422 1 82.06 305 PHE A CA 1
ATOM 2399 C C . PHE A 1 305 ? 13.531 -20.422 -17.234 1 82.06 305 PHE A C 1
ATOM 2401 O O . PHE A 1 305 ? 14.156 -20.906 -16.281 1 82.06 305 PHE A O 1
ATOM 2408 N N . LEU A 1 306 ? 14.109 -19.594 -18.141 1 84.06 306 LEU A N 1
ATOM 2409 C CA . LEU A 1 306 ? 15.477 -19.094 -18.062 1 84.06 306 LEU A CA 1
ATOM 2410 C C . LEU A 1 306 ? 16.469 -20.25 -17.969 1 84.06 306 LEU A C 1
ATOM 2412 O O . LEU A 1 306 ? 17.359 -20.234 -17.125 1 84.06 306 LEU A O 1
ATOM 2416 N N . LYS A 1 307 ? 16.328 -21.234 -18.672 1 81.25 307 LYS A N 1
ATOM 2417 C CA . LYS A 1 307 ? 17.141 -22.453 -18.641 1 81.25 307 LYS A CA 1
ATOM 2418 C C . LYS A 1 307 ? 18.547 -22.188 -19.156 1 81.25 307 LYS A C 1
ATOM 2420 O O . LYS A 1 307 ? 19.5 -22.859 -18.766 1 81.25 307 LYS A O 1
ATOM 2425 N N . LYS A 1 308 ? 18.781 -21.172 -19.969 1 80.06 308 LYS A N 1
ATOM 2426 C CA . LYS A 1 308 ? 20.062 -20.922 -20.641 1 80.06 308 LYS A CA 1
ATOM 2427 C C . LYS A 1 308 ? 20.766 -19.719 -20.031 1 80.06 308 LYS A C 1
ATOM 2429 O O . LYS A 1 308 ? 21.391 -18.922 -20.75 1 80.06 308 LYS A O 1
ATOM 2434 N N . LEU A 1 309 ? 20.656 -19.516 -18.734 1 80.62 309 LEU A N 1
ATOM 2435 C CA . LEU A 1 309 ? 21.328 -18.422 -18.062 1 80.62 309 LEU A CA 1
ATOM 2436 C C . LEU A 1 309 ? 22.844 -18.562 -18.156 1 80.62 309 LEU A C 1
ATOM 2438 O O . LEU A 1 309 ? 23.391 -19.656 -17.906 1 80.62 309 LEU A O 1
ATOM 2442 N N . PRO A 1 310 ? 23.484 -17.547 -18.625 1 76.25 310 PRO A N 1
ATOM 2443 C CA . PRO A 1 310 ? 24.938 -17.625 -18.719 1 76.25 310 PRO A CA 1
ATOM 2444 C C . PRO A 1 310 ? 25.609 -17.781 -17.359 1 76.25 310 PRO A C 1
ATOM 2446 O O . PRO A 1 310 ? 25.125 -17.234 -16.359 1 76.25 310 PRO A O 1
ATOM 2449 N N . LYS A 1 311 ? 26.719 -18.531 -17.219 1 68.81 311 LYS A N 1
ATOM 2450 C CA . LYS A 1 311 ? 27.391 -18.844 -15.953 1 68.81 311 LYS A CA 1
ATOM 2451 C C . LYS A 1 311 ? 28.656 -18 -15.797 1 68.81 311 LYS A C 1
ATOM 2453 O O . LYS A 1 311 ? 29.125 -17.781 -14.672 1 68.81 311 LYS A O 1
ATOM 2458 N N . SER A 1 312 ? 29.125 -17.5 -16.922 1 69.38 312 SER A N 1
ATOM 2459 C CA . SER A 1 312 ? 30.406 -16.797 -16.812 1 69.38 312 SER A CA 1
ATOM 2460 C C . SER A 1 312 ? 30.234 -15.406 -16.234 1 69.38 312 SER A C 1
ATOM 2462 O O . SER A 1 312 ? 29.203 -14.766 -16.438 1 69.38 312 SER A O 1
ATOM 2464 N N . LEU A 1 313 ? 31.188 -14.984 -15.383 1 63.5 313 LEU A N 1
ATOM 2465 C CA . LEU A 1 313 ? 31.188 -13.703 -14.688 1 63.5 313 LEU A CA 1
ATOM 2466 C C . LEU A 1 313 ? 31.062 -12.547 -15.68 1 63.5 313 LEU A C 1
ATOM 2468 O O . LEU A 1 313 ? 30.359 -11.57 -15.414 1 63.5 313 LEU A O 1
ATOM 2472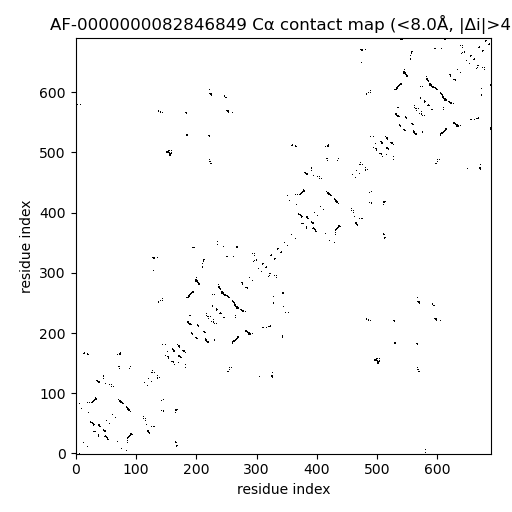 N N . ASP A 1 314 ? 31.812 -12.641 -16.734 1 65.19 314 ASP A N 1
ATOM 2473 C CA . ASP A 1 314 ? 31.844 -11.555 -17.703 1 65.19 314 ASP A CA 1
ATOM 2474 C C . ASP A 1 314 ? 30.469 -11.383 -18.375 1 65.19 314 ASP A C 1
ATOM 2476 O O . ASP A 1 314 ? 30.062 -10.266 -18.656 1 65.19 314 ASP A O 1
ATOM 2480 N N . GLU A 1 315 ? 29.766 -12.367 -18.438 1 74.25 315 GLU A N 1
ATOM 2481 C CA . GLU A 1 315 ? 28.469 -12.359 -19.094 1 74.25 315 GLU A CA 1
ATOM 2482 C C . GLU A 1 315 ? 27.359 -11.961 -18.125 1 74.25 315 GLU A C 1
ATOM 2484 O O . GLU A 1 315 ? 26.297 -11.508 -18.547 1 74.25 315 GLU A O 1
ATOM 2489 N N . ARG A 1 316 ? 27.766 -11.922 -16.906 1 70.81 316 ARG A N 1
ATOM 2490 C CA . ARG A 1 316 ? 26.766 -11.688 -15.883 1 70.81 316 ARG A CA 1
ATOM 2491 C C . ARG A 1 316 ? 26.297 -10.234 -15.891 1 70.81 316 ARG A C 1
ATOM 2493 O O . ARG A 1 316 ? 25.203 -9.93 -15.422 1 70.81 316 ARG A O 1
ATOM 2500 N N . GLN A 1 317 ? 27.141 -9.438 -16.453 1 76.06 317 GLN A N 1
ATOM 2501 C CA . GLN A 1 317 ? 26.828 -8.016 -16.391 1 76.06 317 GLN A CA 1
ATOM 2502 C C . GLN A 1 317 ? 26.141 -7.547 -17.672 1 76.06 317 GLN A C 1
ATOM 2504 O O . GLN A 1 317 ? 25.766 -6.383 -17.797 1 76.06 317 GLN A O 1
ATOM 2509 N N . LYS A 1 318 ? 25.953 -8.523 -18.531 1 85.5 318 LYS A N 1
ATOM 2510 C CA . LYS A 1 318 ? 25.281 -8.188 -19.781 1 85.5 318 LYS A CA 1
ATOM 2511 C C . LYS A 1 318 ? 2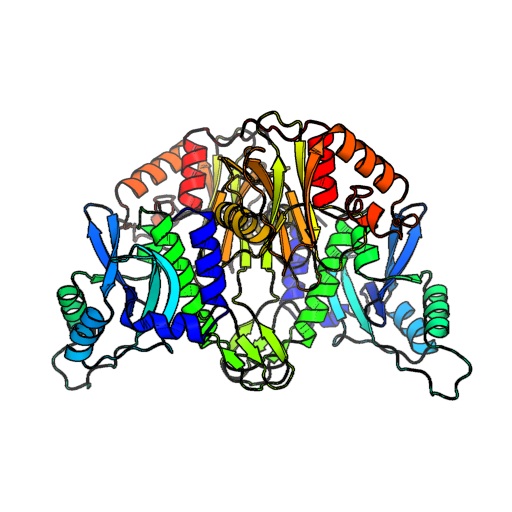3.781 -8.469 -19.688 1 85.5 318 LYS A C 1
ATOM 2513 O O . LYS A 1 318 ? 23.359 -9.367 -18.953 1 85.5 318 LYS A O 1
ATOM 2518 N N . LEU A 1 319 ? 23.047 -7.695 -20.406 1 92.69 319 LEU A N 1
ATOM 2519 C CA . LEU A 1 319 ? 21.594 -7.902 -20.469 1 92.69 319 LEU A CA 1
ATOM 2520 C C . LEU A 1 319 ? 21.25 -9.102 -21.328 1 92.69 319 LEU A C 1
ATOM 2522 O O . LEU A 1 319 ? 21.375 -9.039 -22.562 1 92.69 319 LEU A O 1
ATOM 2526 N N . HIS A 1 320 ? 20.938 -10.172 -20.75 1 92.31 320 HIS A N 1
ATOM 2527 C CA . HIS A 1 320 ? 20.531 -11.352 -21.5 1 92.31 320 HIS A CA 1
ATOM 2528 C C . HIS A 1 320 ? 19.031 -11.586 -21.375 1 92.31 320 HIS A C 1
ATOM 2530 O O . HIS A 1 320 ? 18.375 -11.969 -22.359 1 92.31 320 HIS A O 1
ATOM 2536 N N . TYR A 1 321 ? 18.562 -11.383 -20.156 1 94.19 321 TYR A N 1
ATOM 2537 C CA . TYR A 1 321 ? 17.156 -11.633 -19.891 1 94.19 321 TYR A CA 1
ATOM 2538 C C . TYR A 1 321 ? 16.531 -10.477 -19.125 1 94.19 321 TYR A C 1
ATOM 2540 O O . TYR A 1 321 ? 17.234 -9.688 -18.484 1 94.19 321 TYR A O 1
ATOM 2548 N N . ILE A 1 322 ? 15.266 -10.336 -19.328 1 96.25 322 ILE A N 1
ATOM 2549 C CA . ILE A 1 322 ? 14.406 -9.57 -18.422 1 96.25 322 ILE A CA 1
ATOM 2550 C C . ILE A 1 322 ? 13.508 -10.523 -17.641 1 96.25 322 ILE A C 1
ATOM 2552 O O . ILE A 1 322 ? 13.5 -11.734 -17.891 1 96.25 322 ILE A O 1
ATOM 2556 N N . PRO A 1 323 ? 12.789 -10.07 -16.641 1 95.56 323 PRO A N 1
ATOM 2557 C CA . PRO A 1 323 ? 11.906 -10.977 -15.914 1 95.56 323 PRO A CA 1
ATOM 2558 C C . PRO A 1 323 ? 10.852 -11.625 -16.812 1 95.56 323 PRO A C 1
ATOM 2560 O O . PRO A 1 323 ? 10.367 -11 -17.75 1 95.56 323 PRO A O 1
ATOM 2563 N N . PRO A 1 324 ? 10.492 -12.844 -16.469 1 95.12 324 PRO A N 1
ATOM 2564 C CA . PRO A 1 324 ? 9.508 -13.555 -17.281 1 95.12 324 PRO A CA 1
ATOM 2565 C C . PRO A 1 324 ? 8.125 -12.898 -17.234 1 95.12 324 PRO A C 1
ATOM 2567 O O . PRO A 1 324 ? 7.938 -11.898 -16.547 1 95.12 324 PRO A O 1
ATOM 2570 N N . ARG A 1 325 ? 7.211 -13.438 -17.969 1 94.88 325 ARG A N 1
ATOM 2571 C CA . ARG A 1 325 ? 5.934 -12.828 -18.328 1 94.88 325 ARG A CA 1
ATOM 2572 C C . ARG A 1 325 ? 5.082 -12.586 -17.078 1 94.88 325 ARG A C 1
ATOM 2574 O O . ARG A 1 325 ? 4.215 -11.711 -17.078 1 94.88 325 ARG A O 1
ATOM 2581 N N . GLY A 1 326 ? 5.309 -13.266 -16 1 95.94 326 GLY A N 1
ATOM 2582 C CA . GLY A 1 326 ? 4.496 -13.117 -14.805 1 95.94 326 GLY A CA 1
ATOM 2583 C C . GLY A 1 326 ? 4.883 -11.914 -13.969 1 95.94 326 GLY A C 1
ATOM 2584 O O . GLY A 1 326 ? 4.199 -11.586 -12.992 1 95.94 326 GLY A O 1
ATOM 2585 N N . ALA A 1 327 ? 5.941 -11.234 -14.328 1 96.38 327 ALA A N 1
ATOM 2586 C CA . ALA A 1 327 ? 6.414 -10.078 -13.57 1 96.38 327 ALA A CA 1
ATOM 2587 C C . ALA A 1 327 ? 5.938 -8.781 -14.219 1 96.38 327 ALA A C 1
ATOM 2589 O O . ALA A 1 327 ? 5.988 -8.625 -15.438 1 96.38 327 ALA A O 1
ATOM 2590 N N . ILE A 1 328 ? 5.523 -7.855 -13.406 1 97.94 328 ILE A N 1
ATOM 2591 C CA . ILE A 1 328 ? 5.043 -6.566 -13.898 1 97.94 328 ILE A CA 1
ATOM 2592 C C . ILE A 1 328 ? 6.152 -5.863 -14.68 1 97.94 328 ILE A C 1
ATOM 2594 O O . ILE A 1 328 ? 5.883 -5.148 -15.641 1 97.94 328 ILE A O 1
ATOM 2598 N N . ALA A 1 329 ? 7.402 -6.066 -14.289 1 98 329 ALA A N 1
ATOM 2599 C CA . ALA A 1 329 ? 8.523 -5.484 -15.016 1 98 329 ALA A CA 1
ATOM 2600 C C . ALA A 1 329 ? 8.523 -5.938 -16.484 1 98 329 ALA A C 1
ATOM 2602 O O . ALA A 1 329 ? 8.859 -5.16 -17.375 1 98 329 ALA A O 1
ATOM 2603 N N . HIS A 1 330 ? 8.219 -7.223 -16.672 1 97.75 330 HIS A N 1
ATOM 2604 C CA . HIS A 1 330 ? 8.109 -7.75 -18.031 1 97.75 330 HIS A CA 1
ATOM 2605 C C . HIS A 1 330 ? 7.09 -6.965 -18.844 1 97.75 330 HIS A C 1
ATOM 2607 O O . HIS A 1 330 ? 7.359 -6.59 -20 1 97.75 330 HIS A O 1
ATOM 2613 N N . MET A 1 331 ? 5.988 -6.719 -18.281 1 97.25 331 MET A N 1
ATOM 2614 C CA . MET A 1 331 ? 4.898 -6.02 -18.969 1 97.25 331 MET A CA 1
ATOM 2615 C C . MET A 1 331 ? 5.293 -4.582 -19.281 1 97.25 331 MET A C 1
ATOM 2617 O O . MET A 1 331 ? 4.988 -4.078 -20.375 1 97.25 331 MET A O 1
ATOM 2621 N N . MET A 1 332 ? 5.879 -3.893 -18.359 1 97.81 332 MET A N 1
ATOM 2622 C CA . MET A 1 332 ? 6.348 -2.523 -18.562 1 97.81 332 MET A CA 1
ATOM 2623 C C . MET A 1 332 ? 7.328 -2.453 -19.734 1 97.81 332 MET A C 1
ATOM 2625 O O . MET A 1 332 ? 7.207 -1.588 -20.609 1 97.81 332 MET A O 1
ATOM 2629 N N . ILE A 1 333 ? 8.281 -3.35 -19.703 1 97.81 333 ILE A N 1
ATOM 2630 C CA . ILE A 1 333 ? 9.32 -3.383 -20.719 1 97.81 333 ILE A CA 1
ATOM 2631 C C . ILE A 1 333 ? 8.703 -3.707 -22.078 1 97.81 333 ILE A C 1
ATOM 2633 O O . ILE A 1 333 ? 9.039 -3.076 -23.078 1 97.81 333 ILE A O 1
ATOM 2637 N N . ARG A 1 334 ? 7.84 -4.695 -22.078 1 97.31 334 ARG A N 1
ATOM 2638 C CA . ARG A 1 334 ? 7.109 -5.031 -23.297 1 97.31 334 ARG A CA 1
ATOM 2639 C C . ARG A 1 334 ? 6.43 -3.803 -23.891 1 97.31 334 ARG A C 1
ATOM 2641 O O . ARG A 1 334 ? 6.594 -3.5 -25.062 1 97.31 334 ARG A O 1
ATOM 2648 N N . ASP A 1 335 ? 5.641 -3.125 -23.078 1 97.19 335 ASP A N 1
ATOM 2649 C CA . ASP A 1 335 ? 4.875 -1.975 -23.547 1 97.19 335 ASP A CA 1
ATOM 2650 C C . ASP A 1 335 ? 5.797 -0.865 -24.047 1 97.19 335 ASP A C 1
ATOM 2652 O O . ASP A 1 335 ? 5.48 -0.172 -25.016 1 97.19 335 ASP A O 1
ATOM 2656 N N . TRP A 1 336 ? 6.875 -0.676 -23.391 1 97.25 336 TRP A N 1
ATOM 2657 C CA . TRP A 1 336 ? 7.859 0.306 -23.844 1 97.25 336 TRP A CA 1
ATOM 2658 C C . TRP A 1 336 ? 8.43 -0.074 -25.203 1 97.25 336 TRP A C 1
ATOM 2660 O O . TRP A 1 336 ? 8.508 0.761 -26.109 1 97.25 336 TRP A O 1
ATOM 2670 N N . CYS A 1 337 ? 8.836 -1.326 -25.359 1 96.19 337 CYS A N 1
ATOM 2671 C CA . CYS A 1 337 ? 9.398 -1.815 -26.609 1 96.19 337 CYS A CA 1
ATOM 2672 C C . CYS A 1 337 ? 8.398 -1.666 -27.75 1 96.19 337 CYS A C 1
ATOM 2674 O O . CYS A 1 337 ? 8.789 -1.396 -28.891 1 96.19 337 CYS A O 1
ATOM 2676 N N . LEU A 1 338 ? 7.148 -1.796 -27.422 1 94.94 338 LEU A N 1
ATOM 2677 C CA . LEU A 1 338 ? 6.094 -1.736 -28.438 1 94.94 338 LEU A CA 1
ATOM 2678 C C . LEU A 1 338 ? 5.688 -0.293 -28.703 1 94.94 338 LEU A C 1
ATOM 2680 O O . LEU A 1 338 ? 4.812 -0.038 -29.547 1 94.94 338 LEU A O 1
ATOM 2684 N N . GLY A 1 339 ? 6.168 0.652 -27.984 1 93.31 339 GLY A N 1
ATOM 2685 C CA . GLY A 1 339 ? 5.895 2.061 -28.234 1 93.31 339 GLY A CA 1
ATOM 2686 C C . GLY A 1 339 ? 4.629 2.545 -27.547 1 93.31 339 GLY A C 1
ATOM 2687 O O . GLY A 1 339 ? 4.066 3.572 -27.922 1 93.31 339 GLY A O 1
ATOM 2688 N N . LYS A 1 340 ? 4.152 1.812 -26.516 1 91.88 340 LYS A N 1
ATOM 2689 C CA . LYS A 1 340 ? 2.918 2.176 -25.828 1 91.88 340 LYS A CA 1
ATOM 2690 C C . LYS A 1 340 ? 3.188 3.152 -24.688 1 91.88 340 LYS A C 1
ATOM 2692 O O . LYS A 1 340 ? 2.254 3.678 -24.078 1 91.88 340 LYS A O 1
ATOM 2697 N N . ILE A 1 341 ? 4.43 3.281 -24.328 1 90.56 341 ILE A N 1
ATOM 2698 C CA . ILE A 1 341 ? 4.809 4.203 -23.266 1 90.56 341 ILE A CA 1
ATOM 2699 C C . ILE A 1 341 ? 5.473 5.441 -23.875 1 90.56 341 ILE A C 1
ATOM 2701 O O . ILE A 1 341 ? 6.5 5.332 -24.547 1 90.56 341 ILE A O 1
ATOM 2705 N N . GLU A 1 342 ? 4.77 6.535 -23.688 1 79.5 342 GLU A N 1
ATOM 2706 C CA . GLU A 1 342 ? 5.285 7.785 -24.234 1 79.5 342 GLU A CA 1
ATOM 2707 C C . GLU A 1 342 ? 6.285 8.438 -23.297 1 79.5 342 GLU A C 1
ATOM 2709 O O . GLU A 1 342 ? 6.172 8.312 -22.078 1 79.5 342 GLU A O 1
ATOM 2714 N N . SER A 1 343 ? 7.387 8.859 -23.828 1 65.69 343 SER A N 1
ATOM 2715 C CA . SER A 1 343 ? 8.375 9.547 -23.016 1 65.69 343 SER A CA 1
ATOM 2716 C C . SER A 1 343 ? 7.973 11 -22.75 1 65.69 343 SER A C 1
ATOM 2718 O O . SER A 1 343 ? 8.43 11.609 -21.781 1 65.69 343 SER A O 1
ATOM 2720 N N . LYS A 1 344 ? 7.375 11.625 -23.734 1 64.75 344 LYS A N 1
ATOM 2721 C CA . LYS A 1 344 ? 7 13 -23.422 1 64.75 344 LYS A CA 1
ATOM 2722 C C . LYS A 1 344 ? 5.953 13.055 -22.312 1 64.75 344 LYS A C 1
ATOM 2724 O O . LYS A 1 344 ? 4.773 12.789 -22.562 1 64.75 344 LYS A O 1
ATOM 2729 N N . LEU A 1 345 ? 6.52 12.828 -21.094 1 62.12 345 LEU A N 1
ATOM 2730 C CA . LEU A 1 345 ? 5.707 12.891 -19.891 1 62.12 345 LEU A CA 1
ATOM 2731 C C . LEU A 1 345 ? 5.418 14.344 -19.5 1 62.12 345 LEU A C 1
ATOM 2733 O O . LEU A 1 345 ? 6.27 15.219 -19.672 1 62.12 345 LEU A O 1
ATOM 2737 N N . MET B 1 1 ? 23.219 21.062 -1.114 1 82.75 1 MET B N 1
ATOM 2738 C CA . MET B 1 1 ? 23.141 19.594 -1.215 1 82.75 1 MET B CA 1
ATOM 2739 C C . MET B 1 1 ? 22.141 19.188 -2.289 1 82.75 1 MET B C 1
ATOM 2741 O O . MET B 1 1 ? 21.047 19.75 -2.379 1 82.75 1 MET B O 1
ATOM 2745 N N . ASN B 1 2 ? 22.531 18.359 -3.164 1 90.75 2 ASN B N 1
ATOM 2746 C CA . ASN B 1 2 ? 21.625 17.938 -4.23 1 90.75 2 ASN B CA 1
ATOM 2747 C C . ASN B 1 2 ? 20.625 16.891 -3.742 1 90.75 2 ASN B C 1
ATOM 2749 O O . ASN B 1 2 ? 20.734 16.406 -2.609 1 90.75 2 ASN B O 1
ATOM 2753 N N . TYR B 1 3 ? 19.672 16.656 -4.477 1 95.06 3 TYR B N 1
ATOM 2754 C CA . TYR B 1 3 ? 18.547 15.789 -4.109 1 95.06 3 TYR B CA 1
ATOM 2755 C C . TYR B 1 3 ? 19.047 14.398 -3.734 1 95.06 3 TYR B C 1
ATOM 2757 O O . TYR B 1 3 ? 18.609 13.836 -2.727 1 95.06 3 TYR B O 1
ATOM 2765 N N . VAL B 1 4 ? 19.906 13.789 -4.469 1 96.69 4 VAL B N 1
ATOM 2766 C CA . VAL B 1 4 ? 20.438 12.445 -4.246 1 96.69 4 VAL B CA 1
ATOM 2767 C C . VAL B 1 4 ? 21.141 12.375 -2.889 1 96.69 4 VAL B C 1
ATOM 2769 O O . VAL B 1 4 ? 20.906 11.453 -2.107 1 96.69 4 VAL B O 1
ATOM 2772 N N . ASP B 1 5 ? 21.953 13.375 -2.6 1 95.44 5 ASP B N 1
ATOM 2773 C CA . ASP B 1 5 ? 22.672 13.422 -1.335 1 95.44 5 ASP B CA 1
ATOM 2774 C C . ASP B 1 5 ? 21.719 13.5 -0.151 1 95.44 5 ASP B C 1
ATOM 2776 O O . ASP B 1 5 ? 21.922 12.844 0.872 1 95.44 5 ASP B O 1
ATOM 2780 N N . ARG B 1 6 ? 20.75 14.297 -0.311 1 96.25 6 ARG B N 1
ATOM 2781 C CA . ARG B 1 6 ? 19.766 14.461 0.76 1 96.25 6 ARG B CA 1
ATOM 2782 C C . ARG B 1 6 ? 19.031 13.156 1.032 1 96.25 6 ARG B C 1
ATOM 2784 O O . ARG B 1 6 ? 18.875 12.758 2.188 1 96.25 6 ARG B O 1
ATOM 2791 N N . VAL B 1 7 ? 18.594 12.516 -0.013 1 96.44 7 VAL B N 1
ATOM 2792 C CA . VAL B 1 7 ? 17.844 11.273 0.092 1 96.44 7 VAL B CA 1
ATOM 2793 C C . VAL B 1 7 ? 18.719 10.195 0.736 1 96.44 7 VAL B C 1
ATOM 2795 O O . VAL B 1 7 ? 18.25 9.445 1.602 1 96.44 7 VAL B O 1
ATOM 2798 N N . ARG B 1 8 ? 19.953 10.102 0.361 1 96.56 8 ARG B N 1
ATOM 2799 C CA . ARG B 1 8 ? 20.844 9.078 0.893 1 96.56 8 ARG B CA 1
ATOM 2800 C C . ARG B 1 8 ? 21.219 9.383 2.34 1 96.56 8 ARG B C 1
ATOM 2802 O O . ARG B 1 8 ? 21.422 8.461 3.139 1 96.56 8 ARG B O 1
ATOM 2809 N N . LEU B 1 9 ? 21.359 10.664 2.652 1 97 9 LEU B N 1
ATOM 2810 C CA . LEU B 1 9 ? 21.578 11.062 4.039 1 97 9 LEU B CA 1
ATOM 2811 C C . LEU B 1 9 ? 20.406 10.633 4.918 1 97 9 LEU B C 1
ATOM 2813 O O . LEU B 1 9 ? 20.609 10.086 6.004 1 97 9 LEU B O 1
ATOM 2817 N N . LEU B 1 10 ? 19.203 10.891 4.453 1 97.12 10 LEU B N 1
ATOM 2818 C CA . LEU B 1 10 ? 18 10.484 5.188 1 97.12 10 LEU B CA 1
ATOM 2819 C C . LEU B 1 10 ? 17.969 8.969 5.367 1 97.12 10 LEU B C 1
ATOM 2821 O O . LEU B 1 10 ? 17.609 8.477 6.441 1 97.12 10 LEU B O 1
ATOM 2825 N N . ASP B 1 11 ? 18.312 8.258 4.297 1 95.94 11 ASP B N 1
ATOM 2826 C CA . ASP B 1 11 ? 18.359 6.801 4.371 1 95.94 11 ASP B CA 1
ATOM 2827 C C . ASP B 1 11 ? 19.375 6.332 5.406 1 95.94 11 ASP B C 1
ATOM 2829 O O . ASP B 1 11 ? 19.109 5.387 6.156 1 95.94 11 ASP B O 1
ATOM 2833 N N . TYR B 1 12 ? 20.531 6.996 5.449 1 96.5 12 TYR B N 1
ATOM 2834 C CA . TYR B 1 12 ? 21.562 6.715 6.43 1 96.5 12 TYR B CA 1
ATOM 2835 C C . TYR B 1 12 ? 21.062 6.934 7.852 1 96.5 12 TYR B C 1
ATOM 2837 O O . TYR B 1 12 ? 21.25 6.078 8.719 1 96.5 12 TYR B O 1
ATOM 2845 N N . TRP B 1 13 ? 20.344 8.039 8.109 1 97.88 13 TRP B N 1
ATOM 2846 C CA . TRP B 1 13 ? 19.812 8.367 9.43 1 97.88 13 TRP B CA 1
ATOM 2847 C C . TRP B 1 13 ? 18.719 7.387 9.836 1 97.88 13 TRP B C 1
ATOM 2849 O O . TRP B 1 13 ? 18.531 7.117 11.023 1 97.88 13 TRP B O 1
ATOM 2859 N N . LYS B 1 14 ? 18 6.812 8.938 1 97.06 14 LYS B N 1
ATOM 2860 C CA . LYS B 1 14 ? 16.922 5.883 9.211 1 97.06 14 LYS B CA 1
ATOM 2861 C C . LYS B 1 14 ? 17.438 4.59 9.828 1 97.06 14 LYS B C 1
ATOM 2863 O O . LYS B 1 14 ? 16.766 3.982 10.664 1 97.06 14 LYS B O 1
ATOM 2868 N N . ILE B 1 15 ? 18.656 4.25 9.406 1 95 15 ILE B N 1
ATOM 2869 C CA . ILE B 1 15 ? 19.125 2.912 9.766 1 95 15 ILE B CA 1
ATOM 2870 C C . ILE B 1 15 ? 20.219 3.014 10.812 1 95 15 ILE B C 1
ATOM 2872 O O . ILE B 1 15 ? 20.406 2.096 11.617 1 95 15 ILE B O 1
ATOM 2876 N N . GLN B 1 16 ? 20.891 4.156 10.852 1 97.19 16 GLN B N 1
ATOM 2877 C CA . GLN B 1 16 ? 22 4.309 11.789 1 97.19 16 GLN B CA 1
ATOM 2878 C C . GLN B 1 16 ? 21.562 5.066 13.039 1 97.19 16 GLN B C 1
ATOM 2880 O O . GLN B 1 16 ? 21.688 6.293 13.102 1 97.19 16 GLN B O 1
ATOM 2885 N N . ASP B 1 17 ? 21.266 4.344 14.047 1 98 17 ASP B N 1
ATOM 2886 C CA . ASP B 1 17 ? 20.703 4.91 15.266 1 98 17 ASP B CA 1
ATOM 2887 C C . ASP B 1 17 ? 21.672 5.879 15.938 1 98 17 ASP B C 1
ATOM 2889 O O . ASP B 1 17 ? 21.281 6.984 16.312 1 98 17 ASP B O 1
ATOM 2893 N N . SER B 1 18 ? 22.875 5.453 16.094 1 98.19 18 SER B N 1
ATOM 2894 C CA . SER B 1 18 ? 23.859 6.285 16.781 1 98.19 18 SER B CA 1
ATOM 2895 C C . SER B 1 18 ? 24.078 7.602 16.047 1 98.19 18 SER B C 1
ATOM 2897 O O . SER B 1 18 ? 24.203 8.656 16.672 1 98.19 18 SER B O 1
ATOM 2899 N N . ALA B 1 19 ? 24.156 7.488 14.727 1 97.94 19 ALA B N 1
ATOM 2900 C CA . ALA B 1 19 ? 24.359 8.688 13.914 1 97.94 19 ALA B CA 1
ATOM 2901 C C . ALA B 1 19 ? 23.188 9.664 14.094 1 97.94 19 ALA B C 1
ATOM 2903 O O . ALA B 1 19 ? 23.406 10.875 14.234 1 97.94 19 ALA B O 1
ATOM 2904 N N . LEU B 1 20 ? 21.984 9.18 14.062 1 98.44 20 LEU B N 1
ATOM 2905 C CA . LEU B 1 20 ? 20.812 10.023 14.211 1 98.44 20 LEU B CA 1
ATOM 2906 C C . LEU B 1 20 ? 20.719 10.602 15.625 1 98.44 20 LEU B C 1
ATOM 2908 O O . LEU B 1 20 ? 20.422 11.781 15.797 1 98.44 20 LEU B O 1
ATOM 2912 N N . GLN B 1 21 ? 21.031 9.805 16.609 1 98.19 21 GLN B N 1
ATOM 2913 C CA . GLN B 1 21 ? 21 10.242 18 1 98.19 21 GLN B CA 1
ATOM 2914 C C . GLN B 1 21 ? 21.953 11.406 18.234 1 98.19 21 GLN B C 1
ATOM 2916 O O . GLN B 1 21 ? 21.625 12.344 18.969 1 98.19 21 GLN B O 1
ATOM 2921 N N . ASN B 1 22 ? 23.047 11.328 17.594 1 97.62 22 ASN B N 1
ATOM 2922 C CA . ASN B 1 22 ? 24.062 12.359 17.75 1 97.62 22 ASN B CA 1
ATOM 2923 C C . ASN B 1 22 ? 23.609 13.703 17.188 1 97.62 22 ASN B C 1
ATOM 2925 O O . ASN B 1 22 ? 24.141 14.75 17.531 1 97.62 22 ASN B O 1
ATOM 2929 N N . GLU B 1 23 ? 22.625 13.656 16.312 1 97.25 23 GLU B N 1
ATOM 2930 C CA . GLU B 1 23 ? 22.141 14.875 15.672 1 97.25 23 GLU B CA 1
ATOM 2931 C C . GLU B 1 23 ? 21 15.5 16.469 1 97.25 23 GLU B C 1
ATOM 2933 O O . GLU B 1 23 ? 20.547 16.594 16.141 1 97.25 23 GLU B O 1
ATOM 2938 N N . PHE B 1 24 ? 20.531 14.938 17.5 1 97.69 24 PHE B N 1
ATOM 2939 C CA . PHE B 1 24 ? 19.281 15.281 18.172 1 97.69 24 PHE B CA 1
ATOM 2940 C C . PHE B 1 24 ? 19.328 16.719 18.688 1 97.69 24 PHE B C 1
ATOM 2942 O O . PHE B 1 24 ? 18.344 17.453 18.578 1 97.69 24 PHE B O 1
ATOM 2949 N N . THR B 1 25 ? 20.5 17.188 19.203 1 95.94 25 THR B N 1
ATOM 2950 C CA . THR B 1 25 ? 20.609 18.484 19.844 1 95.94 25 THR B CA 1
ATOM 2951 C C . THR B 1 25 ? 20.594 19.609 18.812 1 95.94 25 THR B C 1
ATOM 2953 O O . THR B 1 25 ? 20.266 20.75 19.125 1 95.94 25 THR B O 1
ATOM 2956 N N . ARG B 1 26 ? 20.953 19.312 17.609 1 96.06 26 ARG B N 1
ATOM 2957 C CA . ARG B 1 26 ? 21 20.344 16.562 1 96.06 26 ARG B CA 1
ATOM 2958 C C . ARG B 1 26 ? 19.797 20.234 15.633 1 96.06 26 ARG B C 1
ATOM 2960 O O . ARG B 1 26 ? 19.734 20.906 14.609 1 96.06 26 ARG B O 1
ATOM 2967 N N . SER B 1 27 ? 18.875 19.375 15.961 1 97.94 27 SER B N 1
ATOM 2968 C CA . SER B 1 27 ? 17.75 19.078 15.078 1 97.94 27 SER B CA 1
ATOM 2969 C C . SER B 1 27 ? 16.641 20.109 15.242 1 97.94 27 SER B C 1
ATOM 2971 O O . SER B 1 27 ? 16.656 20.922 16.172 1 97.94 27 SER B O 1
ATOM 2973 N N . LYS B 1 28 ? 15.758 20.094 14.273 1 98.31 28 LYS B N 1
ATOM 2974 C CA . LYS B 1 28 ? 14.508 20.844 14.336 1 98.31 28 LYS B CA 1
ATOM 2975 C C . LYS B 1 28 ? 13.328 19.922 14.656 1 98.31 28 LYS B C 1
ATOM 2977 O O . LYS B 1 28 ? 13.391 18.719 14.406 1 98.31 28 LYS B O 1
ATOM 2982 N N . PHE B 1 29 ? 12.273 20.578 15.227 1 98.62 29 PHE B N 1
ATOM 2983 C CA . PHE B 1 29 ? 11.18 19.75 15.734 1 98.62 29 PHE B CA 1
ATOM 2984 C C . PHE B 1 29 ? 9.828 20.344 15.352 1 98.62 29 PHE B C 1
ATOM 2986 O O . PHE B 1 29 ? 9.648 21.562 15.383 1 98.62 29 PHE B O 1
ATOM 2993 N N . VAL B 1 30 ? 8.969 19.516 14.93 1 98.62 30 VAL B N 1
ATOM 2994 C CA . VAL B 1 30 ? 7.535 19.812 14.914 1 98.62 30 VAL B CA 1
ATOM 2995 C C . VAL B 1 30 ? 6.836 19.078 16.047 1 98.62 30 VAL B C 1
ATOM 2997 O O . VAL B 1 30 ? 7.242 17.969 16.422 1 98.62 30 VAL B O 1
ATOM 3000 N N . LEU B 1 31 ? 5.746 19.672 16.562 1 98.62 31 LEU B N 1
ATOM 3001 C CA . LEU B 1 31 ? 5.262 19.219 17.859 1 98.62 31 LEU B CA 1
ATOM 3002 C C . LEU B 1 31 ? 3.779 18.859 17.797 1 98.62 31 LEU B C 1
ATOM 3004 O O . LEU B 1 31 ? 2.988 19.594 17.188 1 98.62 31 LEU B O 1
ATOM 3008 N N . MET B 1 32 ? 3.473 17.75 18.328 1 98.25 32 MET B N 1
ATOM 3009 C CA . MET B 1 32 ? 2.1 17.375 18.672 1 98.25 32 MET B CA 1
ATOM 3010 C C . MET B 1 32 ? 1.933 17.25 20.188 1 98.25 32 MET B C 1
ATOM 3012 O O . MET B 1 32 ? 2.799 16.688 20.859 1 98.25 32 MET B O 1
ATOM 3016 N N . VAL B 1 33 ? 0.878 17.812 20.672 1 97.19 33 VAL B N 1
ATOM 3017 C CA . VAL B 1 33 ? 0.48 17.594 22.062 1 97.19 33 VAL B CA 1
ATOM 3018 C C . VAL B 1 33 ? -0.935 17.016 22.109 1 97.19 33 VAL B C 1
ATOM 3020 O O . VAL B 1 33 ? -1.858 17.578 21.516 1 97.19 33 VAL B O 1
ATOM 3023 N N . ASP B 1 34 ? -1.11 15.883 22.734 1 94.38 34 ASP B N 1
ATOM 3024 C CA . ASP B 1 34 ? -2.396 15.195 22.828 1 94.38 34 ASP B CA 1
ATOM 3025 C C . ASP B 1 34 ? -2.994 14.977 21.438 1 94.38 34 ASP B C 1
ATOM 3027 O O . ASP B 1 34 ? -4.156 15.312 21.188 1 94.38 34 ASP B O 1
ATOM 3031 N N . LYS B 1 35 ? -2.164 14.594 20.516 1 92.5 35 LYS B N 1
ATOM 3032 C CA . LYS B 1 35 ? -2.547 14.211 19.156 1 92.5 35 LYS B CA 1
ATOM 3033 C C . LYS B 1 35 ? -3.041 15.414 18.375 1 92.5 35 LYS B C 1
ATOM 3035 O O . LYS B 1 35 ? -3.867 15.273 17.469 1 92.5 35 LYS B O 1
ATOM 3040 N N . ARG B 1 36 ? -2.646 16.562 18.812 1 97.06 36 ARG B N 1
ATOM 3041 C CA . ARG B 1 36 ? -2.936 17.781 18.078 1 97.06 36 ARG B CA 1
ATOM 3042 C C . ARG B 1 36 ? -1.651 18.453 17.594 1 97.06 36 ARG B C 1
ATOM 3044 O O . ARG B 1 36 ? -0.7 18.594 18.375 1 97.06 36 ARG B O 1
ATOM 3051 N N . LEU B 1 37 ? -1.611 18.906 16.422 1 98.06 37 LEU B N 1
ATOM 3052 C CA . LEU B 1 37 ? -0.423 19.453 15.773 1 98.06 37 LEU B CA 1
ATOM 3053 C C . LEU B 1 37 ? -0.308 20.953 16.047 1 98.06 37 LEU B C 1
ATOM 3055 O O . LEU B 1 37 ? -1.303 21.672 15.977 1 98.06 37 LEU B O 1
ATOM 3059 N N . LEU B 1 38 ? 0.855 21.406 16.328 1 98.44 38 LEU B N 1
ATOM 3060 C CA . LEU B 1 38 ? 1.11 22.828 16.453 1 98.44 38 LEU B CA 1
ATOM 3061 C C . LEU B 1 38 ? 1.223 23.484 15.07 1 98.44 38 LEU B C 1
ATOM 3063 O O . LEU B 1 38 ? 2.1 23.125 14.281 1 98.44 38 LEU B O 1
ATOM 3067 N N . VAL B 1 39 ? 0.326 24.422 14.797 1 98.06 39 VAL B N 1
ATOM 3068 C CA . VAL B 1 39 ? 0.33 25.094 13.508 1 98.06 39 VAL B CA 1
ATOM 3069 C C . VAL B 1 39 ? 0.181 26.609 13.711 1 98.06 39 VAL B C 1
ATOM 3071 O O . VAL B 1 39 ? -0.194 27.047 14.797 1 98.06 39 VAL B O 1
ATOM 3074 N N . ARG B 1 40 ? 0.574 27.328 12.727 1 96.81 40 ARG B N 1
ATOM 3075 C CA . ARG B 1 40 ? 0.316 28.766 12.672 1 96.81 40 ARG B CA 1
ATOM 3076 C C . ARG B 1 40 ? -0.553 29.109 11.477 1 96.81 40 ARG B C 1
ATOM 3078 O O . ARG B 1 40 ? -0.388 28.547 10.391 1 96.81 40 ARG B O 1
ATOM 3085 N N . LYS B 1 41 ? -1.462 30.016 11.711 1 90.56 41 LYS B N 1
ATOM 3086 C CA . LYS B 1 41 ? -2.322 30.484 10.633 1 90.56 41 LYS B CA 1
ATOM 3087 C C . LYS B 1 41 ? -1.591 31.5 9.75 1 90.56 41 LYS B C 1
ATOM 3089 O O . LYS B 1 41 ? -0.9 32.375 10.25 1 90.56 41 LYS B O 1
ATOM 3094 N N . ASP B 1 42 ? -1.608 31.312 8.5 1 87.81 42 ASP B N 1
ATOM 3095 C CA . ASP B 1 42 ? -1.112 32.219 7.469 1 87.81 42 ASP B CA 1
ATOM 3096 C C . ASP B 1 42 ? -2.17 32.469 6.395 1 87.81 42 ASP B C 1
ATOM 3098 O O . ASP B 1 42 ? -2.256 31.703 5.422 1 87.81 42 ASP B O 1
ATOM 3102 N N . LYS B 1 43 ? -2.965 33.531 6.516 1 84.25 43 LYS B N 1
ATOM 3103 C CA . LYS B 1 43 ? -4.105 33.812 5.645 1 84.25 43 LYS B CA 1
ATOM 3104 C C . LYS B 1 43 ? -5.105 32.656 5.688 1 84.25 43 LYS B C 1
ATOM 3106 O O . LYS B 1 43 ? -5.566 32.25 6.762 1 84.25 43 LYS B O 1
ATOM 3111 N N . SER B 1 44 ? -5.355 32.094 4.574 1 83.06 44 SER B N 1
ATOM 3112 C CA . SER B 1 44 ? -6.312 31 4.527 1 83.06 44 SER B CA 1
ATOM 3113 C C . SER B 1 44 ? -5.605 29.641 4.535 1 83.06 44 SER B C 1
ATOM 3115 O O . SER B 1 44 ? -6.141 28.656 4.031 1 83.06 44 SER B O 1
ATOM 3117 N N . ASP B 1 45 ? -4.41 29.656 5.164 1 90.06 45 ASP B N 1
ATOM 3118 C CA . ASP B 1 45 ? -3.607 28.438 5.199 1 90.06 45 ASP B CA 1
ATOM 3119 C C . ASP B 1 45 ? -3.066 28.188 6.605 1 90.06 45 ASP B C 1
ATOM 3121 O O . ASP B 1 45 ? -3.139 29.062 7.473 1 90.06 45 ASP B O 1
ATOM 3125 N N . ILE B 1 46 ? -2.762 26.969 6.812 1 94 46 ILE B N 1
ATOM 3126 C CA . ILE B 1 46 ? -2.066 26.641 8.055 1 94 46 ILE B CA 1
ATOM 3127 C C . ILE B 1 46 ? -0.704 26.031 7.734 1 94 46 ILE B C 1
ATOM 3129 O O . ILE B 1 46 ? -0.559 25.297 6.758 1 94 46 ILE B O 1
ATOM 3133 N N . VAL B 1 47 ? 0.261 26.344 8.578 1 96.12 47 VAL B N 1
ATOM 3134 C CA . VAL B 1 47 ? 1.628 25.875 8.383 1 96.12 47 VAL B CA 1
ATOM 3135 C C . VAL B 1 47 ? 2.16 25.281 9.688 1 96.12 47 VAL B C 1
ATOM 3137 O O . VAL B 1 47 ? 1.859 25.781 10.773 1 96.12 47 VAL B O 1
ATOM 3140 N N . MET B 1 48 ? 2.955 24.266 9.531 1 96.62 48 MET B N 1
ATOM 3141 C CA . MET B 1 48 ? 3.596 23.672 10.703 1 96.62 48 MET B CA 1
ATOM 3142 C C . MET B 1 48 ? 4.648 24.625 11.281 1 96.62 48 MET B C 1
ATOM 3144 O O . MET B 1 48 ? 5.375 25.281 10.531 1 96.62 48 MET B O 1
ATOM 3148 N N . VAL B 1 49 ? 4.742 24.578 12.586 1 97.25 49 VAL B N 1
ATOM 3149 C CA . VAL B 1 49 ? 5.738 25.406 13.258 1 97.25 49 VAL B CA 1
ATOM 3150 C C . VAL B 1 49 ? 6.938 24.562 13.656 1 97.25 49 VAL B C 1
ATOM 3152 O O . VAL B 1 49 ? 6.781 23.5 14.266 1 97.25 49 VAL B O 1
ATOM 3155 N N . GLU B 1 50 ? 8.094 25 13.266 1 97.5 50 GLU B N 1
ATOM 3156 C CA . GLU B 1 50 ? 9.328 24.297 13.609 1 97.5 50 GLU B CA 1
ATOM 3157 C C . GLU B 1 50 ? 10.078 25.016 14.727 1 97.5 50 GLU B C 1
ATOM 3159 O O . GLU B 1 50 ? 10.109 26.25 14.766 1 97.5 50 GLU B O 1
ATOM 3164 N N . HIS B 1 51 ? 10.664 24.297 15.602 1 98.12 51 HIS B N 1
ATOM 3165 C CA . HIS B 1 51 ? 11.469 24.859 16.688 1 98.12 51 HIS B CA 1
ATOM 3166 C C . HIS B 1 51 ? 12.812 24.141 16.781 1 98.12 51 HIS B C 1
ATOM 3168 O O . HIS B 1 51 ? 12.93 22.969 16.422 1 98.12 51 HIS B O 1
ATOM 3174 N N . SER B 1 52 ? 13.766 24.812 17.328 1 97.25 52 SER B N 1
ATOM 3175 C CA . SER B 1 52 ? 15.023 24.172 17.703 1 97.25 52 SER B CA 1
ATOM 3176 C C . SER B 1 52 ? 14.859 23.344 18.969 1 97.25 52 SER B C 1
ATOM 3178 O O . SER B 1 52 ? 13.891 23.531 19.719 1 97.25 52 SER B O 1
ATOM 3180 N N . GLN B 1 53 ? 15.797 22.469 19.156 1 97.12 53 GLN B N 1
ATOM 3181 C CA . GLN B 1 53 ? 15.75 21.609 20.328 1 97.12 53 GLN B CA 1
ATOM 3182 C C . GLN B 1 53 ? 15.758 22.438 21.609 1 97.12 53 GLN B C 1
ATOM 3184 O O . GLN B 1 53 ? 14.984 22.172 22.531 1 97.12 53 GLN B O 1
ATOM 3189 N N . SER B 1 54 ? 16.609 23.438 21.672 1 96.69 54 SER B N 1
ATOM 3190 C CA . SER B 1 54 ? 16.75 24.266 22.875 1 96.69 54 SER B CA 1
ATOM 3191 C C . SER B 1 54 ? 15.484 25.062 23.156 1 96.69 54 SER B C 1
ATOM 3193 O O . SER B 1 54 ? 15.031 25.141 24.297 1 96.69 54 SER B O 1
ATOM 3195 N N . GLU B 1 55 ? 14.969 25.609 22.109 1 97.06 55 GLU B N 1
ATOM 3196 C CA . GLU B 1 55 ? 13.75 26.391 22.25 1 97.06 55 GLU B CA 1
ATOM 3197 C C . GLU B 1 55 ? 12.586 25.531 22.734 1 97.06 55 GLU B C 1
ATOM 3199 O O . GLU B 1 55 ? 11.852 25.922 23.641 1 97.06 55 GLU B O 1
ATOM 3204 N N . LEU B 1 56 ? 12.406 24.422 22.125 1 97.81 56 LEU B N 1
ATOM 3205 C CA . LEU B 1 56 ? 11.32 23.516 22.484 1 97.81 56 LEU B CA 1
ATOM 3206 C C . LEU B 1 56 ? 11.469 23.016 23.922 1 97.81 56 LEU B C 1
ATOM 3208 O O . LEU B 1 56 ? 10.492 22.938 24.656 1 97.81 56 LEU B O 1
ATOM 3212 N N . ARG B 1 57 ? 12.68 22.688 24.266 1 97.19 57 ARG B N 1
ATOM 3213 C CA . ARG B 1 57 ? 12.961 22.203 25.625 1 97.19 57 ARG B CA 1
ATOM 3214 C C . ARG B 1 57 ? 12.594 23.25 26.656 1 97.19 57 ARG B C 1
ATOM 3216 O O . ARG B 1 57 ? 11.969 22.938 27.672 1 97.19 57 ARG B O 1
ATOM 3223 N N . GLN B 1 58 ? 12.984 24.438 26.406 1 97.31 58 GLN B N 1
ATOM 3224 C CA . GLN B 1 58 ? 12.695 25.531 27.328 1 97.31 58 GLN B CA 1
ATOM 3225 C C . GLN B 1 58 ? 11.195 25.766 27.453 1 97.31 58 GLN B C 1
ATOM 3227 O O . GLN B 1 58 ? 10.656 25.797 28.562 1 97.31 58 GLN B O 1
ATOM 3232 N N . LYS B 1 59 ? 10.523 25.938 26.328 1 96.5 59 LYS B N 1
ATOM 3233 C CA . LYS B 1 59 ? 9.102 26.281 26.328 1 96.5 59 LYS B CA 1
ATOM 3234 C C . LYS B 1 59 ? 8.258 25.156 26.906 1 96.5 59 LYS B C 1
ATOM 3236 O O . LYS B 1 59 ? 7.32 25.391 27.672 1 96.5 59 LYS B O 1
ATOM 3241 N N . LEU B 1 60 ? 8.523 23.906 26.562 1 96.38 60 LEU B N 1
ATOM 3242 C CA . LEU B 1 60 ? 7.812 22.766 27.125 1 96.38 60 LEU B CA 1
ATOM 3243 C C . LEU B 1 60 ? 8.094 22.641 28.625 1 96.38 60 LEU B C 1
ATOM 3245 O O . LEU B 1 60 ? 7.191 22.344 29.406 1 96.38 60 LEU B O 1
ATOM 3249 N N . GLY B 1 61 ? 9.328 22.875 28.953 1 94.75 61 GLY B N 1
ATOM 3250 C CA . GLY B 1 61 ? 9.719 22.812 30.344 1 94.75 61 GLY B CA 1
ATOM 3251 C C . GLY B 1 61 ? 8.93 23.766 31.219 1 94.75 61 GLY B C 1
ATOM 3252 O O . GLY B 1 61 ? 8.602 23.438 32.375 1 94.75 61 GLY B O 1
ATOM 3253 N N . ASP B 1 62 ? 8.648 24.938 30.75 1 93.38 62 ASP B N 1
ATOM 3254 C CA . ASP B 1 62 ? 7.863 25.938 31.469 1 93.38 62 ASP B CA 1
ATOM 3255 C C . ASP B 1 62 ? 6.488 25.391 31.844 1 93.38 62 ASP B C 1
ATOM 3257 O O . ASP B 1 62 ? 5.844 25.891 32.781 1 93.38 62 ASP B O 1
ATOM 3261 N N . TYR B 1 63 ? 6.098 24.391 31.141 1 91.56 63 TYR B N 1
ATOM 3262 C CA . TYR B 1 63 ? 4.77 23.828 31.375 1 91.56 63 TYR B CA 1
ATOM 3263 C C . TYR B 1 63 ? 4.863 22.422 31.938 1 91.56 63 TYR B C 1
ATOM 3265 O O . TYR B 1 63 ? 3.891 21.656 31.891 1 91.56 63 TYR B O 1
ATOM 3273 N N . GLY B 1 64 ? 6.086 22 32.281 1 90.88 64 GLY B N 1
ATOM 3274 C CA . GLY B 1 64 ? 6.293 20.703 32.938 1 90.88 64 GLY B CA 1
ATOM 3275 C C . GLY B 1 64 ? 6.344 19.547 31.953 1 90.88 64 GLY B C 1
ATOM 3276 O O . GLY B 1 64 ? 6.148 18.391 32.344 1 90.88 64 GLY B O 1
ATOM 3277 N N . LEU B 1 65 ? 6.516 19.875 30.766 1 94.19 65 LEU B N 1
ATOM 3278 C CA . LEU B 1 65 ? 6.598 18.844 29.734 1 94.19 65 LEU B CA 1
ATOM 3279 C C . LEU B 1 65 ? 8.039 18.625 29.297 1 94.19 65 LEU B C 1
ATOM 3281 O O . LEU B 1 65 ? 8.852 19.547 29.344 1 94.19 65 LEU B O 1
ATOM 3285 N N . GLN B 1 66 ? 8.391 17.406 28.984 1 95.06 66 GLN B N 1
ATOM 3286 C CA . GLN B 1 66 ? 9.703 17.031 28.469 1 95.06 66 GLN B CA 1
ATOM 3287 C C . GLN B 1 66 ? 9.578 16.172 27.219 1 95.06 66 GLN B C 1
ATOM 3289 O O . GLN B 1 66 ? 8.508 15.602 26.953 1 95.06 66 GLN B O 1
ATOM 3294 N N . PHE B 1 67 ? 10.602 16.156 26.453 1 96.81 67 PHE B N 1
ATOM 3295 C CA . PHE B 1 67 ? 10.625 15.297 25.281 1 96.81 67 PHE B CA 1
ATOM 3296 C C . PHE B 1 67 ? 12.023 14.719 25.062 1 96.81 67 PHE B C 1
ATOM 3298 O O . PHE B 1 67 ? 13.016 15.281 25.531 1 96.81 67 PHE B O 1
ATOM 3305 N N . ASP B 1 68 ? 12.078 13.539 24.438 1 97 68 ASP B N 1
ATOM 3306 C CA . ASP B 1 68 ? 13.328 12.875 24.078 1 97 68 ASP B CA 1
ATOM 3307 C C . ASP B 1 68 ? 13.156 12.031 22.812 1 97 68 ASP B C 1
ATOM 3309 O O . ASP B 1 68 ? 12.195 12.219 22.062 1 97 68 ASP B O 1
ATOM 3313 N N . LEU B 1 69 ? 14.086 11.227 22.562 1 96.94 69 LEU B N 1
ATOM 3314 C CA . LEU B 1 69 ? 14.078 10.414 21.344 1 96.94 69 LEU B CA 1
ATOM 3315 C C . LEU B 1 69 ? 12.953 9.391 21.391 1 96.94 69 LEU B C 1
ATOM 3317 O O . LEU B 1 69 ? 12.438 8.977 20.344 1 96.94 69 LEU B O 1
ATOM 3321 N N . SER B 1 70 ? 12.508 9 22.547 1 96.25 70 SER B N 1
ATOM 3322 C CA . SER B 1 70 ? 11.5 7.957 22.688 1 96.25 70 SER B CA 1
ATOM 3323 C C . SER B 1 70 ? 10.148 8.43 22.156 1 96.25 70 SER B C 1
ATOM 3325 O O . SER B 1 70 ? 9.336 7.617 21.703 1 96.25 70 SER B O 1
ATOM 3327 N N . CYS B 1 71 ? 9.891 9.703 22.172 1 97.56 71 CYS B N 1
ATOM 3328 C CA . CYS B 1 71 ? 8.617 10.219 21.703 1 97.56 71 CYS B CA 1
ATOM 3329 C C . CYS B 1 71 ? 8.797 11.023 20.422 1 97.56 71 CYS B C 1
ATOM 3331 O O . CYS B 1 71 ? 7.992 11.906 20.109 1 97.56 71 CYS B O 1
ATOM 3333 N N . SER B 1 72 ? 9.93 10.797 19.766 1 98.62 72 SER B N 1
ATOM 3334 C CA . SER B 1 72 ? 10.234 11.516 18.531 1 98.62 72 SER B CA 1
ATOM 3335 C C . SER B 1 72 ? 10.492 10.555 17.375 1 98.62 72 SER B C 1
ATOM 3337 O O . SER B 1 72 ? 10.953 9.43 17.578 1 98.62 72 SER B O 1
ATOM 3339 N N . CYS B 1 73 ? 10.203 10.938 16.172 1 98.5 73 CYS B N 1
ATOM 3340 C CA . CYS B 1 73 ? 10.477 10.148 14.977 1 98.5 73 CYS B CA 1
ATOM 3341 C C . CYS B 1 73 ? 11.109 11.008 13.891 1 98.5 73 CYS B C 1
ATOM 3343 O O . CYS B 1 73 ? 10.852 12.211 13.812 1 98.5 73 CYS B O 1
ATOM 3345 N N . LEU B 1 74 ? 11.945 10.477 13.07 1 98.75 74 LEU B N 1
ATOM 3346 C CA . LEU B 1 74 ? 12.609 11.188 11.984 1 98.75 74 LEU B CA 1
ATOM 3347 C C . LEU B 1 74 ? 11.648 11.445 10.828 1 98.75 74 LEU B C 1
ATOM 3349 O O . LEU B 1 74 ? 11.039 10.508 10.305 1 98.75 74 LEU B O 1
ATOM 3353 N N . LEU B 1 75 ? 11.531 12.703 10.414 1 98.38 75 LEU B N 1
ATOM 3354 C CA . LEU B 1 75 ? 10.602 13.047 9.344 1 98.38 75 LEU B CA 1
ATOM 3355 C C . LEU B 1 75 ? 11.352 13.383 8.055 1 98.38 75 LEU B C 1
ATOM 3357 O O . LEU B 1 75 ? 10.938 12.969 6.969 1 98.38 75 LEU B O 1
ATOM 3361 N N . ASP B 1 76 ? 12.367 14.148 8.203 1 97.75 76 ASP B N 1
ATOM 3362 C CA . ASP B 1 76 ? 13.023 14.672 7.008 1 97.75 76 ASP B CA 1
ATOM 3363 C C . ASP B 1 76 ? 14.414 15.219 7.34 1 97.75 76 ASP B C 1
ATOM 3365 O O . ASP B 1 76 ? 14.852 15.141 8.484 1 97.75 76 ASP B O 1
ATOM 3369 N N . ALA B 1 77 ? 15.148 15.594 6.316 1 97.56 77 ALA B N 1
ATOM 3370 C CA . ALA B 1 77 ? 16.375 16.375 6.41 1 97.56 77 ALA B CA 1
ATOM 3371 C C . ALA B 1 77 ? 16.156 17.797 5.914 1 97.56 77 ALA B C 1
ATOM 3373 O O . ALA B 1 77 ? 15.742 18.016 4.773 1 97.56 77 ALA B O 1
ATOM 3374 N N . VAL B 1 78 ? 16.422 18.766 6.758 1 96.06 78 VAL B N 1
ATOM 3375 C CA . VAL B 1 78 ? 16.156 20.156 6.414 1 96.06 78 VAL B CA 1
ATOM 3376 C C . VAL B 1 78 ? 17.438 20.969 6.566 1 96.06 78 VAL B C 1
ATOM 3378 O O . VAL B 1 78 ? 18.375 20.547 7.242 1 96.06 78 VAL B O 1
ATOM 3381 N N . PRO B 1 79 ? 17.484 22.109 5.883 1 93.94 79 PRO B N 1
ATOM 3382 C CA . PRO B 1 79 ? 18.688 22.938 5.988 1 93.94 79 PRO B CA 1
ATOM 3383 C C . PRO B 1 79 ? 18.906 23.484 7.395 1 93.94 79 PRO B C 1
ATOM 3385 O O . PRO B 1 79 ? 17.969 24 8.008 1 93.94 79 PRO B O 1
ATOM 3388 N N . GLY B 1 80 ? 20.094 23.281 7.867 1 91.38 80 GLY B N 1
ATOM 3389 C CA . GLY B 1 80 ? 20.531 23.938 9.094 1 91.38 80 GLY B CA 1
ATOM 3390 C C . GLY B 1 80 ? 21.453 25.109 8.859 1 91.38 80 GLY B C 1
ATOM 3391 O O . GLY B 1 80 ? 21.391 25.75 7.809 1 91.38 80 GLY B O 1
ATOM 3392 N N . SER B 1 81 ? 22.25 25.5 9.844 1 86.25 81 SER B N 1
ATOM 3393 C CA . SER B 1 81 ? 23.156 26.641 9.727 1 86.25 81 SER B CA 1
ATOM 3394 C C . SER B 1 81 ? 24.297 26.344 8.75 1 86.25 81 SER B C 1
ATOM 3396 O O . SER B 1 81 ? 24.625 27.172 7.914 1 86.25 81 SER B O 1
ATOM 3398 N N . THR B 1 82 ? 24.875 25.141 8.75 1 84.38 82 THR B N 1
ATOM 3399 C CA . THR B 1 82 ? 26.016 24.828 7.918 1 84.38 82 THR B CA 1
ATOM 3400 C C . THR B 1 82 ? 25.75 23.609 7.047 1 84.38 82 THR B C 1
ATOM 3402 O O . THR B 1 82 ? 26.344 23.438 5.984 1 84.38 82 THR B O 1
ATOM 3405 N N . ASP B 1 83 ? 24.891 22.781 7.539 1 92.06 83 ASP B N 1
ATOM 3406 C CA . ASP B 1 83 ? 24.594 21.516 6.879 1 92.06 83 ASP B CA 1
ATOM 3407 C C . ASP B 1 83 ? 23.141 21.125 7.066 1 92.06 83 ASP B C 1
ATOM 3409 O O . ASP B 1 83 ? 22.328 21.938 7.516 1 92.06 83 ASP B O 1
ATOM 3413 N N . MET B 1 84 ? 22.797 19.969 6.543 1 96.19 84 MET B N 1
ATOM 3414 C CA . MET B 1 84 ? 21.453 19.438 6.762 1 96.19 84 MET B CA 1
ATOM 3415 C C . MET B 1 84 ? 21.312 18.906 8.188 1 96.19 84 MET B C 1
ATOM 3417 O O . MET B 1 84 ? 22.25 18.328 8.734 1 96.19 84 MET B O 1
ATOM 3421 N N . VAL B 1 85 ? 20.219 19.125 8.75 1 97.56 85 VAL B N 1
ATOM 3422 C CA . VAL B 1 85 ? 19.922 18.594 10.07 1 97.56 85 VAL B CA 1
ATOM 3423 C C . VAL B 1 85 ? 18.625 17.797 10.031 1 97.56 85 VAL B C 1
ATOM 3425 O O . VAL B 1 85 ? 17.766 18.047 9.172 1 97.56 85 VAL B O 1
ATOM 3428 N N . PRO B 1 86 ? 18.438 16.875 10.961 1 98.38 86 PRO B N 1
ATOM 3429 C CA . PRO B 1 86 ? 17.172 16.141 10.992 1 98.38 86 PRO B CA 1
ATOM 3430 C C . PRO B 1 86 ? 15.984 17 11.422 1 98.38 86 PRO B C 1
ATOM 3432 O O . PRO B 1 86 ? 16.141 17.906 12.25 1 98.38 86 PRO B O 1
ATOM 3435 N N . LEU B 1 87 ? 14.898 16.844 10.805 1 98.62 87 LEU B N 1
ATOM 3436 C CA . LEU B 1 87 ? 13.602 17.281 11.305 1 98.62 87 LEU B CA 1
ATOM 3437 C C . LEU B 1 87 ? 12.875 16.156 12.016 1 98.62 87 LEU B C 1
ATOM 3439 O O . LEU B 1 87 ? 12.602 15.109 11.414 1 98.62 87 LEU B O 1
ATOM 3443 N N . PHE B 1 88 ? 12.578 16.297 13.297 1 98.81 88 PHE B N 1
ATOM 3444 C CA . PHE B 1 88 ? 11.859 15.305 14.086 1 98.81 88 PHE B CA 1
ATOM 3445 C C . PHE B 1 88 ? 10.414 15.734 14.312 1 98.81 88 PHE B C 1
ATOM 3447 O O . PHE B 1 88 ? 10.125 16.922 14.453 1 98.81 88 PHE B O 1
ATOM 3454 N N . GLY B 1 89 ? 9.523 14.781 14.242 1 98.75 89 GLY B N 1
ATOM 3455 C CA . GLY B 1 89 ? 8.219 14.945 14.867 1 98.75 89 GLY B CA 1
ATOM 3456 C C . GLY B 1 89 ? 8.172 14.445 16.297 1 98.75 89 GLY B C 1
ATOM 3457 O O . GLY B 1 89 ? 8.5 13.289 16.562 1 98.75 89 GLY B O 1
ATOM 3458 N N . THR B 1 90 ? 7.766 15.266 17.188 1 98.56 90 THR B N 1
ATOM 3459 C CA . THR B 1 90 ? 7.727 14.906 18.594 1 98.56 90 THR B CA 1
ATOM 3460 C C . THR B 1 90 ? 6.293 14.961 19.125 1 98.56 90 THR B C 1
ATOM 3462 O O . THR B 1 90 ? 5.582 15.945 18.922 1 98.56 90 THR B O 1
ATOM 3465 N N . SER B 1 91 ? 5.883 13.906 19.734 1 97.94 91 SER B N 1
ATOM 3466 C CA . SER B 1 91 ? 4.539 13.797 20.297 1 97.94 91 SER B CA 1
ATOM 3467 C C . SER B 1 91 ? 4.578 13.656 21.812 1 97.94 91 SER B C 1
ATOM 3469 O O . SER B 1 91 ? 5.156 12.703 22.344 1 97.94 91 SER B O 1
ATOM 3471 N N . VAL B 1 92 ? 3.938 14.586 22.516 1 96.5 92 VAL B N 1
ATOM 3472 C CA . VAL B 1 92 ? 3.924 14.555 23.969 1 96.5 92 VAL B CA 1
ATOM 3473 C C . VAL B 1 92 ? 2.482 14.555 24.469 1 96.5 92 VAL B C 1
ATOM 3475 O O . VAL B 1 92 ? 1.57 14.984 23.766 1 96.5 92 VAL B O 1
ATOM 3478 N N . GLU B 1 93 ? 2.277 13.977 25.578 1 93.19 93 GLU B N 1
ATOM 3479 C CA . GLU B 1 93 ? 0.979 13.969 26.234 1 93.19 93 GLU B CA 1
ATOM 3480 C C . GLU B 1 93 ? 0.976 14.891 27.453 1 93.19 93 GLU B C 1
ATOM 3482 O O . GLU B 1 93 ? 1.882 14.836 28.281 1 93.19 93 GLU B O 1
ATOM 3487 N N . ALA B 1 94 ? 0.005 15.727 27.516 1 89.94 94 ALA B N 1
ATOM 3488 C CA . ALA B 1 94 ? -0.13 16.641 28.641 1 89.94 94 ALA B CA 1
ATOM 3489 C C . ALA B 1 94 ? -1.02 16.031 29.734 1 89.94 94 ALA B C 1
ATOM 3491 O O . ALA B 1 94 ? -2.07 15.453 29.422 1 89.94 94 ALA B O 1
ATOM 3492 N N . ALA B 1 95 ? -0.551 16.047 30.906 1 83.62 95 ALA B N 1
ATOM 3493 C CA . ALA B 1 95 ? -1.331 15.523 32.031 1 83.62 95 ALA B CA 1
ATOM 3494 C C . ALA B 1 95 ? -2.553 16.391 32.281 1 83.62 95 ALA B C 1
ATOM 3496 O O . ALA B 1 95 ? -2.531 17.609 32.031 1 83.62 95 ALA B O 1
ATOM 3497 N N . ASP B 1 96 ? -3.598 15.734 32.719 1 81.06 96 ASP B N 1
ATOM 3498 C CA . ASP B 1 96 ? -4.773 16.484 33.156 1 81.06 96 ASP B CA 1
ATOM 3499 C C . ASP B 1 96 ? -4.488 17.266 34.438 1 81.06 96 ASP B C 1
ATOM 3501 O O . ASP B 1 96 ? -3.879 16.75 35.375 1 81.06 96 ASP B O 1
ATOM 3505 N N . PRO B 1 97 ? -4.848 18.5 34.344 1 77.31 97 PRO B N 1
ATOM 3506 C CA . PRO B 1 97 ? -4.699 19.234 35.594 1 77.31 97 PRO B CA 1
ATOM 3507 C C . PRO B 1 97 ? -5.531 18.641 36.719 1 77.31 97 PRO B C 1
ATOM 3509 O O . PRO B 1 97 ? -6.516 17.938 36.469 1 77.31 97 PRO B O 1
ATOM 3512 N N . PRO B 1 98 ? -4.969 18.828 37.938 1 76.12 98 PRO B N 1
ATOM 3513 C CA . PRO B 1 98 ? -5.77 18.344 39.062 1 76.12 98 PRO B CA 1
ATOM 3514 C C . PRO B 1 98 ? -7.203 18.875 39.031 1 76.12 98 PRO B C 1
ATOM 3516 O O . PRO B 1 98 ? -7.457 19.953 38.5 1 76.12 98 PRO B O 1
ATOM 3519 N N . GLU B 1 99 ? -8.18 18.031 39.375 1 75.06 99 GLU B N 1
ATOM 3520 C CA . GLU B 1 99 ? -9.609 18.359 39.344 1 75.06 99 GLU B CA 1
ATOM 3521 C C . GLU B 1 99 ? -9.867 19.719 40 1 75.06 99 GLU B C 1
ATOM 3523 O O . GLU B 1 99 ? -10.773 20.438 39.562 1 75.06 99 GLU B O 1
ATOM 3528 N N . ASP B 1 100 ? -9.102 20.047 40.969 1 77 100 ASP B N 1
ATOM 3529 C CA . ASP B 1 100 ? -9.352 21.266 41.719 1 77 100 ASP B CA 1
ATOM 3530 C C . ASP B 1 100 ? -8.664 22.469 41.094 1 77 100 ASP B C 1
ATOM 3532 O O . ASP B 1 100 ? -8.773 23.594 41.594 1 77 100 ASP B O 1
ATOM 3536 N N . SER B 1 101 ? -8.102 22.203 39.969 1 74 101 SER B N 1
ATOM 3537 C CA . SER B 1 101 ? -7.375 23.297 39.344 1 74 101 SER B CA 1
ATOM 3538 C C . SER B 1 101 ? -8.32 24.266 38.656 1 74 101 SER B C 1
ATOM 3540 O O . SER B 1 101 ? -9.281 23.859 38 1 74 101 SER B O 1
ATOM 3542 N N . PRO B 1 102 ? -8.18 25.5 38.781 1 78 102 PRO B N 1
ATOM 3543 C CA . PRO B 1 102 ? -9.023 26.5 38.125 1 78 102 PRO B CA 1
ATOM 3544 C C . PRO B 1 102 ? -8.727 26.609 36.625 1 78 102 PRO B C 1
ATOM 3546 O O . PRO B 1 102 ? -9.5 27.234 35.906 1 78 102 PRO B O 1
ATOM 3549 N N . VAL B 1 103 ? -7.664 26 36.219 1 79.56 103 VAL B N 1
ATOM 3550 C CA . VAL B 1 103 ? -7.281 26.125 34.812 1 79.56 103 VAL B CA 1
ATOM 3551 C C . VAL B 1 103 ? -7.574 24.828 34.094 1 79.56 103 VAL B C 1
ATOM 3553 O O . VAL B 1 103 ? -7.219 23.734 34.562 1 79.56 103 VAL B O 1
ATOM 3556 N N . SER B 1 104 ? -8.281 24.938 33 1 86.44 104 SER B N 1
ATOM 3557 C CA . SER B 1 104 ? -8.609 23.781 32.188 1 86.44 104 SER B CA 1
ATOM 3558 C C . SER B 1 104 ? -7.43 23.359 31.312 1 86.44 104 SER B C 1
ATOM 3560 O O . SER B 1 104 ? -6.543 24.172 31.047 1 86.44 104 SER B O 1
ATOM 3562 N N . LYS B 1 105 ? -7.359 22.156 30.969 1 87.75 105 LYS B N 1
ATOM 3563 C CA . LYS B 1 105 ? -6.332 21.656 30.062 1 87.75 105 LYS B CA 1
ATOM 3564 C C . LYS B 1 105 ? -6.316 22.422 28.75 1 87.75 105 LYS B C 1
ATOM 3566 O O . LYS B 1 105 ? -5.246 22.703 28.203 1 87.75 105 LYS B O 1
ATOM 3571 N N . HIS B 1 106 ? -7.457 22.734 28.328 1 88.19 106 HIS B N 1
ATOM 3572 C CA . HIS B 1 106 ? -7.598 23.5 27.094 1 88.19 106 HIS B CA 1
ATOM 3573 C C . HIS B 1 106 ? -6.891 24.844 27.203 1 88.19 106 HIS B C 1
ATOM 3575 O O . HIS B 1 106 ? -6.211 25.266 26.266 1 88.19 106 HIS B O 1
ATOM 3581 N N . ASP B 1 107 ? -7.027 25.469 28.297 1 89.94 107 ASP B N 1
ATOM 3582 C CA . ASP B 1 107 ? -6.41 26.766 28.516 1 89.94 107 ASP B CA 1
ATOM 3583 C C . ASP B 1 107 ? -4.891 26.656 28.562 1 89.94 107 ASP B C 1
ATOM 3585 O O . ASP B 1 107 ? -4.176 27.516 28.047 1 89.94 107 ASP B O 1
ATOM 3589 N N . VAL B 1 108 ? -4.469 25.656 29.172 1 88.94 108 VAL B N 1
ATOM 3590 C CA . VAL B 1 108 ? -3.033 25.422 29.281 1 88.94 108 VAL B CA 1
ATOM 3591 C C . VAL 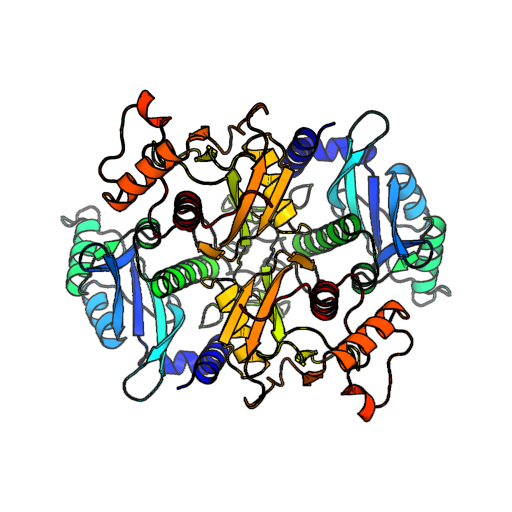B 1 108 ? -2.436 25.188 27.906 1 88.94 108 VAL B C 1
ATOM 3593 O O . VAL B 1 108 ? -1.385 25.734 27.562 1 88.94 108 VAL B O 1
ATOM 3596 N N . LEU B 1 109 ? -3.105 24.406 27.125 1 92.25 109 LEU B N 1
ATOM 3597 C CA . LEU B 1 109 ? -2.631 24.109 25.766 1 92.25 109 LEU B CA 1
ATOM 3598 C C . LEU B 1 109 ? -2.648 25.359 24.906 1 92.25 109 LEU B C 1
ATOM 3600 O O . LEU B 1 109 ? -1.776 25.531 24.047 1 92.25 109 LEU B O 1
ATOM 3604 N N . LYS B 1 110 ? -3.684 26.156 25.094 1 94.81 110 LYS B N 1
ATOM 3605 C CA . LYS B 1 110 ? -3.75 27.406 24.344 1 94.81 110 LYS B CA 1
ATOM 3606 C C . LYS B 1 110 ? -2.561 28.312 24.688 1 94.81 110 LYS B C 1
ATOM 3608 O O . LYS B 1 110 ? -1.933 28.875 23.781 1 94.81 110 LYS B O 1
ATOM 3613 N N . LYS B 1 111 ? -2.25 28.453 25.922 1 94.81 111 LYS B N 1
ATOM 3614 C CA . LYS B 1 111 ? -1.12 29.266 26.359 1 94.81 111 LYS B CA 1
ATOM 3615 C C . LYS B 1 111 ? 0.199 28.703 25.844 1 94.81 111 LYS B C 1
ATOM 3617 O O . LYS B 1 111 ? 1.071 29.453 25.406 1 94.81 111 LYS B O 1
ATOM 3622 N N . LEU B 1 112 ? 0.316 27.453 25.969 1 95.31 112 LEU B N 1
ATOM 3623 C CA . LEU B 1 112 ? 1.508 26.797 25.438 1 95.31 112 LEU B CA 1
ATOM 3624 C C . LEU B 1 112 ? 1.644 27.062 23.938 1 95.31 112 LEU B C 1
ATOM 3626 O O . LEU B 1 112 ? 2.727 27.406 23.453 1 95.31 112 LEU B O 1
ATOM 3630 N N . GLY B 1 113 ? 0.574 26.859 23.188 1 96.94 113 GLY B N 1
ATOM 3631 C CA . GLY B 1 113 ? 0.576 27.156 21.766 1 96.94 113 GLY B CA 1
ATOM 3632 C C . GLY B 1 113 ? 1.009 28.578 21.453 1 96.94 113 GLY B C 1
ATOM 3633 O O . GLY B 1 113 ? 1.845 28.797 20.578 1 96.94 113 GLY B O 1
ATOM 3634 N N . ASP B 1 114 ? 0.471 29.5 22.203 1 96.69 114 ASP B N 1
ATOM 3635 C CA . ASP B 1 114 ? 0.84 30.906 22.031 1 96.69 114 ASP B CA 1
ATOM 3636 C C . ASP B 1 114 ? 2.332 31.109 22.281 1 96.69 114 ASP B C 1
ATOM 3638 O O . ASP B 1 114 ? 2.996 31.828 21.531 1 96.69 114 ASP B O 1
ATOM 3642 N N . SER B 1 115 ? 2.779 30.531 23.297 1 96.56 115 SER B N 1
ATOM 3643 C CA . SER B 1 115 ? 4.191 30.672 23.641 1 96.56 115 SER B CA 1
ATOM 3644 C C . SER B 1 115 ? 5.086 30.094 22.562 1 96.56 115 SER B C 1
ATOM 3646 O O . SER B 1 115 ? 6.223 30.547 22.375 1 96.56 115 SER B O 1
ATOM 3648 N N . LEU B 1 116 ? 4.566 29.156 21.875 1 97.25 116 LEU B N 1
ATOM 3649 C CA . LEU B 1 116 ? 5.336 28.484 20.828 1 97.25 116 LEU B CA 1
ATOM 3650 C C . LEU B 1 116 ? 5.035 29.109 19.453 1 97.25 116 LEU B C 1
ATOM 3652 O O . LEU B 1 116 ? 5.527 28.625 18.438 1 97.25 116 LEU B O 1
ATOM 3656 N N . GLY B 1 117 ? 4.242 30.078 19.438 1 96.12 117 GLY B N 1
ATOM 3657 C CA . GLY B 1 117 ? 3.965 30.828 18.219 1 96.12 117 GLY B CA 1
ATOM 3658 C C . GLY B 1 117 ? 2.93 30.156 17.328 1 96.12 117 GLY B C 1
ATOM 3659 O O . GLY B 1 117 ? 2.965 30.297 16.109 1 96.12 117 GLY B O 1
ATOM 3660 N N . GLY B 1 118 ? 2.074 29.375 17.953 1 97.12 118 GLY B N 1
ATOM 3661 C CA . GLY B 1 118 ? 1.068 28.688 17.156 1 97.12 118 GLY B CA 1
ATOM 3662 C C . GLY B 1 118 ? -0.132 28.234 17.969 1 97.12 118 GLY B C 1
ATOM 3663 O O . GLY B 1 118 ? -0.4 28.797 19.047 1 97.12 118 GLY B O 1
ATOM 3664 N N . ARG B 1 119 ? -0.92 27.391 17.422 1 96.56 119 ARG B N 1
ATOM 3665 C CA . ARG B 1 119 ? -2.082 26.781 18.047 1 96.56 119 ARG B CA 1
ATOM 3666 C C . ARG B 1 119 ? -2.174 25.297 17.703 1 96.56 119 ARG B C 1
ATOM 3668 O O . ARG B 1 119 ? -1.764 24.875 16.625 1 96.56 119 ARG B O 1
ATOM 3675 N N . PHE B 1 120 ? -2.686 24.594 18.609 1 97.06 120 PHE B N 1
ATOM 3676 C CA . PHE B 1 120 ? -2.83 23.156 18.391 1 97.06 120 PHE B CA 1
ATOM 3677 C C . PHE B 1 120 ? -4.117 22.844 17.641 1 97.06 120 PHE B C 1
ATOM 3679 O O . PHE B 1 120 ? -5.191 23.312 18.016 1 97.06 120 PHE B O 1
ATOM 3686 N N . THR B 1 121 ? -3.977 22.125 16.594 1 95.75 121 THR B N 1
ATOM 3687 C CA . THR B 1 121 ? -5.105 21.797 15.727 1 95.75 121 THR B CA 1
ATOM 3688 C C . THR B 1 121 ? -5.223 20.281 15.547 1 95.75 121 THR B C 1
ATOM 3690 O O . THR B 1 121 ? -4.219 19.578 15.547 1 95.75 121 THR B O 1
ATOM 3693 N N . ASP B 1 122 ? -6.453 19.875 15.375 1 95.38 122 ASP B N 1
ATOM 3694 C CA . ASP B 1 122 ? -6.707 18.453 15.086 1 95.38 122 ASP B CA 1
ATOM 3695 C C . ASP B 1 122 ? -5.996 18.031 13.805 1 95.38 122 ASP B C 1
ATOM 3697 O O . ASP B 1 122 ? -5.996 18.75 12.812 1 95.38 122 ASP B O 1
ATOM 3701 N N . ILE B 1 123 ? -5.492 16.812 13.812 1 96.25 123 ILE B N 1
ATOM 3702 C CA . ILE B 1 123 ? -4.691 16.297 12.703 1 96.25 123 ILE B CA 1
ATOM 3703 C C . ILE B 1 123 ? -5.531 16.266 11.43 1 96.25 123 ILE B C 1
ATOM 3705 O O . ILE B 1 123 ? -5.047 16.641 10.359 1 96.25 123 ILE B O 1
ATOM 3709 N N . ARG B 1 124 ? -6.746 15.805 11.531 1 94.62 124 ARG B N 1
ATOM 3710 C CA . ARG B 1 124 ? -7.617 15.734 10.359 1 94.62 124 ARG B CA 1
ATOM 3711 C C . ARG B 1 124 ? -7.844 17.125 9.766 1 94.62 124 ARG B C 1
ATOM 3713 O O . ARG B 1 124 ? -7.773 17.297 8.547 1 94.62 124 ARG B O 1
ATOM 3720 N N . MET B 1 125 ? -8.133 18.016 10.625 1 93.81 125 MET B N 1
ATOM 3721 C CA . MET B 1 125 ? -8.32 19.391 10.172 1 93.81 125 MET B CA 1
ATOM 3722 C C . MET B 1 125 ? -7.07 19.922 9.477 1 93.81 125 MET B C 1
ATOM 3724 O O . MET B 1 125 ? -7.156 20.562 8.422 1 93.81 125 MET B O 1
ATOM 3728 N N . ALA B 1 126 ? -5.965 19.656 10.055 1 96.56 126 ALA B N 1
ATOM 3729 C CA . ALA B 1 126 ? -4.703 20.094 9.461 1 96.56 126 ALA B CA 1
ATOM 3730 C C . ALA B 1 126 ? -4.504 19.469 8.078 1 96.56 126 ALA B C 1
ATOM 3732 O O . ALA B 1 126 ? -4.184 20.172 7.117 1 96.56 126 ALA B O 1
ATOM 3733 N N . MET B 1 127 ? -4.738 18.172 7.957 1 96.44 127 MET B N 1
ATOM 3734 C CA . MET B 1 127 ? -4.574 17.453 6.691 1 96.44 127 MET B CA 1
ATOM 3735 C C . MET B 1 127 ? -5.484 18.031 5.617 1 96.44 127 MET B C 1
ATOM 3737 O O . MET B 1 127 ? -5.082 18.156 4.457 1 96.44 127 MET B O 1
ATOM 3741 N N . LEU B 1 128 ? -6.656 18.406 6.004 1 95 128 LEU B N 1
ATOM 3742 C CA . LEU B 1 128 ? -7.68 18.812 5.051 1 95 128 LEU B CA 1
ATOM 3743 C C . LEU B 1 128 ? -7.469 20.266 4.617 1 95 128 LEU B C 1
ATOM 3745 O O . LEU B 1 128 ? -7.871 20.656 3.514 1 95 128 LEU B O 1
ATOM 3749 N N . THR B 1 129 ? -6.793 21.047 5.441 1 94.06 129 THR B N 1
ATOM 3750 C CA . THR B 1 129 ? -6.816 22.484 5.172 1 94.06 129 THR B CA 1
ATOM 3751 C C . THR B 1 129 ? -5.426 22.984 4.797 1 94.06 129 THR B C 1
ATOM 3753 O O . THR B 1 129 ? -5.289 24.062 4.207 1 94.06 129 THR B O 1
ATOM 3756 N N . MET B 1 130 ? -4.379 22.281 5.121 1 95.62 130 MET B N 1
ATOM 3757 C CA . MET B 1 130 ? -3.012 22.656 4.781 1 95.62 130 MET B CA 1
ATOM 3758 C C . MET B 1 130 ? -2.826 22.719 3.268 1 95.62 130 MET B C 1
ATOM 3760 O O . MET B 1 130 ? -3.193 21.781 2.559 1 95.62 130 MET B O 1
ATOM 3764 N N . ASN B 1 131 ? -2.295 23.781 2.779 1 93.56 131 ASN B N 1
ATOM 3765 C CA . ASN B 1 131 ? -2.121 23.969 1.343 1 93.56 131 ASN B CA 1
ATOM 3766 C C . ASN B 1 131 ? -0.848 23.297 0.839 1 93.56 131 ASN B C 1
ATOM 3768 O O . ASN B 1 131 ? -0.831 22.734 -0.258 1 93.56 131 ASN B O 1
ATOM 3772 N N . ASN B 1 132 ? 0.157 23.391 1.599 1 95.38 132 ASN B N 1
ATOM 3773 C CA . ASN B 1 132 ? 1.457 22.875 1.187 1 95.38 132 ASN B CA 1
ATOM 3774 C C . ASN B 1 132 ? 1.491 21.359 1.232 1 95.38 132 ASN B C 1
ATOM 3776 O O . ASN B 1 132 ? 1.413 20.75 2.309 1 95.38 132 ASN B O 1
ATOM 3780 N N . GLU B 1 133 ? 1.666 20.734 0.107 1 95.31 133 GLU B N 1
ATOM 3781 C CA . GLU B 1 133 ? 1.642 19.281 -0.006 1 95.31 133 GLU B CA 1
ATOM 3782 C C . GLU B 1 133 ? 2.783 18.641 0.786 1 95.31 133 GLU B C 1
ATOM 3784 O O . GLU B 1 133 ? 2.604 17.594 1.414 1 95.31 133 GLU B O 1
ATOM 3789 N N . ARG B 1 134 ? 3.92 19.203 0.74 1 95.44 134 ARG B N 1
ATOM 3790 C CA . ARG B 1 134 ? 5.066 18.656 1.462 1 95.44 134 ARG B CA 1
ATOM 3791 C C . ARG B 1 134 ? 4.793 18.594 2.961 1 95.44 134 ARG B C 1
ATOM 3793 O O . ARG B 1 134 ? 5.074 17.594 3.609 1 95.44 134 ARG B O 1
ATOM 3800 N N . GLN B 1 135 ? 4.25 19.688 3.498 1 96.81 135 GLN B N 1
ATOM 3801 C CA . GLN B 1 135 ? 3.934 19.719 4.922 1 96.81 135 GLN B CA 1
ATOM 3802 C C . GLN B 1 135 ? 2.859 18.688 5.27 1 96.81 135 GLN B C 1
ATOM 3804 O O . GLN B 1 135 ? 2.936 18.031 6.309 1 96.81 135 GLN B O 1
ATOM 3809 N N . ARG B 1 136 ? 1.886 18.578 4.398 1 97.38 136 ARG B N 1
ATOM 3810 C CA . ARG B 1 136 ? 0.831 17.594 4.609 1 97.38 136 ARG B CA 1
ATOM 3811 C C . ARG B 1 136 ? 1.402 16.188 4.641 1 97.38 136 ARG B C 1
ATOM 3813 O O . ARG B 1 136 ? 1.013 15.375 5.48 1 97.38 136 ARG B O 1
ATOM 3820 N N . ASN B 1 137 ? 2.316 15.914 3.729 1 97.88 137 ASN B N 1
ATOM 3821 C CA . ASN B 1 137 ? 2.971 14.609 3.672 1 97.88 137 ASN B CA 1
ATOM 3822 C C . ASN B 1 137 ? 3.789 14.336 4.93 1 97.88 137 ASN B C 1
ATOM 3824 O O . ASN B 1 137 ? 3.771 13.219 5.457 1 97.88 137 ASN B O 1
ATOM 3828 N N . LEU B 1 138 ? 4.496 15.328 5.391 1 98.12 138 LEU B N 1
ATOM 3829 C CA . LEU B 1 138 ? 5.273 15.18 6.617 1 98.12 138 LEU B CA 1
ATOM 3830 C C . LEU B 1 138 ? 4.363 14.891 7.805 1 98.12 138 LEU B C 1
ATOM 3832 O O . LEU B 1 138 ? 4.707 14.078 8.672 1 98.12 138 LEU B O 1
ATOM 3836 N N . LEU B 1 139 ? 3.258 15.617 7.852 1 98.19 139 LEU B N 1
ATOM 3837 C CA . LEU B 1 139 ? 2.289 15.367 8.914 1 98.19 139 LEU B CA 1
ATOM 3838 C C . LEU B 1 139 ? 1.79 13.922 8.867 1 98.19 139 LEU B C 1
ATOM 3840 O O . LEU B 1 139 ? 1.668 13.273 9.906 1 98.19 139 LEU B O 1
ATOM 3844 N N . ALA B 1 140 ? 1.49 13.453 7.68 1 98.31 140 ALA B N 1
ATOM 3845 C CA . ALA B 1 140 ? 1.056 12.062 7.52 1 98.31 140 ALA B CA 1
ATOM 3846 C C . ALA B 1 140 ? 2.117 11.094 8.031 1 98.31 140 ALA B C 1
ATOM 3848 O O . ALA B 1 140 ? 1.799 10.133 8.734 1 98.31 140 ALA B O 1
ATOM 3849 N N . LYS B 1 141 ? 3.332 11.344 7.66 1 98.19 141 LYS B N 1
ATOM 3850 C CA . LYS B 1 141 ? 4.441 10.531 8.141 1 98.19 141 LYS B CA 1
ATOM 3851 C C . LYS B 1 141 ? 4.527 10.57 9.664 1 98.19 141 LYS B C 1
ATOM 3853 O O . LYS B 1 141 ? 4.637 9.523 10.312 1 98.19 141 LYS B O 1
ATOM 3858 N N . PHE B 1 142 ? 4.453 11.781 10.219 1 98.38 142 PHE B N 1
ATOM 3859 C CA . PHE B 1 142 ? 4.539 12.008 11.656 1 98.38 142 PHE B CA 1
ATOM 3860 C C . PHE B 1 142 ? 3.498 11.18 12.398 1 98.38 142 PHE B C 1
ATOM 3862 O O . PHE B 1 142 ? 3.84 10.391 13.281 1 98.38 142 PHE B O 1
ATOM 3869 N N . GLN B 1 143 ? 2.289 11.297 11.992 1 97.81 143 GLN B N 1
ATOM 3870 C CA . GLN B 1 143 ? 1.185 10.586 12.633 1 97.81 143 GLN B CA 1
ATOM 3871 C C . GLN B 1 143 ? 1.339 9.078 12.484 1 97.81 143 GLN B C 1
ATOM 3873 O O . GLN B 1 143 ? 1.139 8.328 13.445 1 97.81 143 GLN B O 1
ATOM 3878 N N . SER B 1 144 ? 1.698 8.609 11.336 1 97.5 144 SER B N 1
ATOM 3879 C CA . SER B 1 144 ? 1.819 7.184 11.055 1 97.5 144 SER B CA 1
ATOM 3880 C C . SER B 1 144 ? 2.92 6.543 11.898 1 97.5 144 SER B C 1
ATOM 3882 O O . SER B 1 144 ? 2.699 5.516 12.539 1 97.5 144 SER B O 1
ATOM 3884 N N . LEU B 1 145 ? 4.09 7.152 11.891 1 97.69 145 LEU B N 1
ATOM 3885 C CA . LEU B 1 145 ? 5.219 6.602 12.633 1 97.69 145 LEU B CA 1
ATOM 3886 C C . LEU B 1 145 ? 4.957 6.633 14.133 1 97.69 145 LEU B C 1
ATOM 3888 O O . LEU B 1 145 ? 5.301 5.688 14.852 1 97.69 145 LEU B O 1
ATOM 3892 N N . SER B 1 146 ? 4.363 7.766 14.609 1 96.75 146 SER B N 1
ATOM 3893 C CA . SER B 1 146 ? 4.055 7.895 16.031 1 96.75 146 SER B CA 1
ATOM 3894 C C . SER B 1 146 ? 3.094 6.805 16.484 1 96.75 146 SER B C 1
ATOM 3896 O O . SER B 1 146 ? 3.328 6.148 17.5 1 96.75 146 SER B O 1
ATOM 3898 N N . LYS B 1 147 ? 2.084 6.617 15.719 1 96 147 LYS B N 1
ATOM 3899 C CA . LYS B 1 147 ? 1.085 5.613 16.062 1 96 147 LYS B CA 1
ATOM 3900 C C . LYS B 1 147 ? 1.668 4.207 15.984 1 96 147 LYS B C 1
ATOM 3902 O O . LYS B 1 147 ? 1.473 3.393 16.891 1 96 147 LYS B O 1
ATOM 3907 N N . TRP B 1 148 ? 2.365 3.914 14.938 1 96.94 148 TRP B N 1
ATOM 3908 C CA . TRP B 1 148 ? 2.943 2.594 14.711 1 96.94 148 TRP B CA 1
ATOM 3909 C C . TRP B 1 148 ? 3.912 2.229 15.836 1 96.94 148 TRP B C 1
ATOM 3911 O O . TRP B 1 148 ? 3.873 1.11 16.359 1 96.94 148 TRP B O 1
ATOM 3921 N N . SER B 1 149 ? 4.762 3.178 16.203 1 97.06 149 SER B N 1
ATOM 3922 C CA . SER B 1 149 ? 5.785 2.912 17.219 1 97.06 149 SER B CA 1
ATOM 3923 C C . SER B 1 149 ? 5.164 2.635 18.578 1 97.06 149 SER B C 1
ATOM 3925 O O . SER B 1 149 ? 5.746 1.928 19.391 1 97.06 149 SER B O 1
ATOM 3927 N N . LYS B 1 150 ? 4 3.178 18.812 1 95.5 150 LYS B N 1
ATOM 3928 C CA . LYS B 1 150 ? 3.311 2.967 20.078 1 95.5 150 LYS B CA 1
ATOM 3929 C C . LYS B 1 150 ? 2.643 1.596 20.125 1 95.5 150 LYS B C 1
ATOM 3931 O O . LYS B 1 150 ? 2.361 1.069 21.203 1 95.5 150 LYS B O 1
ATOM 3936 N N . ILE B 1 151 ? 2.393 1.034 19 1 96.5 151 ILE B N 1
ATOM 3937 C CA . ILE B 1 151 ? 1.69 -0.242 18.922 1 96.5 151 ILE B CA 1
ATOM 3938 C C . ILE B 1 151 ? 2.701 -1.386 18.906 1 96.5 151 ILE B C 1
ATOM 3940 O O . ILE B 1 151 ? 2.518 -2.396 19.578 1 96.5 151 ILE B O 1
ATOM 3944 N N . TYR B 1 152 ? 3.773 -1.286 18.156 1 97.31 152 TYR B N 1
ATOM 3945 C CA . TYR B 1 152 ? 4.723 -2.371 17.938 1 97.31 152 TYR B CA 1
ATOM 3946 C C . TYR B 1 152 ? 5.77 -2.41 19.047 1 97.31 152 TYR B C 1
ATOM 3948 O O . TYR B 1 152 ? 6.941 -2.098 18.812 1 97.31 152 TYR B O 1
ATOM 3956 N N . ARG B 1 153 ? 5.387 -2.938 20.125 1 97.31 153 ARG B N 1
ATOM 3957 C CA . ARG B 1 153 ? 6.246 -3.07 21.297 1 97.31 153 ARG B CA 1
ATOM 3958 C C . ARG B 1 153 ? 6.684 -4.52 21.484 1 97.31 153 ARG B C 1
ATOM 3960 O O . ARG B 1 153 ? 7.75 -4.781 22.047 1 97.31 153 ARG B O 1
ATOM 3967 N N . ARG B 1 154 ? 5.855 -5.379 21.047 1 98.06 154 ARG B N 1
ATOM 3968 C CA . ARG B 1 154 ? 6.09 -6.812 21.188 1 98.06 154 ARG B CA 1
ATOM 3969 C C . ARG B 1 154 ? 6.027 -7.508 19.828 1 98.06 154 ARG B C 1
ATOM 3971 O O . ARG B 1 154 ? 5.234 -7.129 18.969 1 98.06 154 ARG B O 1
ATOM 3978 N N . CYS B 1 155 ? 6.848 -8.516 19.688 1 98.44 155 CYS B N 1
ATOM 3979 C CA . CYS B 1 155 ? 6.887 -9.273 18.438 1 98.44 155 CYS B CA 1
ATOM 3980 C C . CYS B 1 155 ? 5.598 -10.055 18.234 1 98.44 155 CYS B C 1
ATOM 3982 O O . CYS B 1 155 ? 5.219 -10.875 19.078 1 98.44 155 CYS B O 1
ATOM 3984 N N . PRO B 1 156 ? 4.93 -9.898 17.109 1 98 156 PRO B N 1
ATOM 3985 C CA . PRO B 1 156 ? 3.67 -10.617 16.875 1 98 156 PRO B CA 1
ATOM 3986 C C . PRO B 1 156 ? 3.869 -12.117 16.688 1 98 156 PRO B C 1
ATOM 3988 O O . PRO B 1 156 ? 2.906 -12.883 16.75 1 98 156 PRO B O 1
ATOM 3991 N N . LYS B 1 157 ? 5.035 -12.5 16.438 1 97.69 157 LYS B N 1
ATOM 3992 C CA . LYS B 1 157 ? 5.32 -13.914 16.219 1 97.69 157 LYS B CA 1
ATOM 3993 C C . LYS B 1 157 ? 5.637 -14.625 17.547 1 97.69 157 LYS B C 1
ATOM 3995 O O . LYS B 1 157 ? 5.074 -15.68 17.828 1 97.69 157 LYS B O 1
ATOM 4000 N N . CYS B 1 158 ? 6.441 -14.039 18.422 1 97.88 158 CYS B N 1
ATOM 4001 C CA . CYS B 1 158 ? 6.926 -14.781 19.578 1 97.88 158 CYS B CA 1
ATOM 4002 C C . CYS B 1 158 ? 6.672 -14.008 20.875 1 97.88 158 CYS B C 1
ATOM 4004 O O . CYS B 1 158 ? 7.078 -14.438 21.953 1 97.88 158 CYS B O 1
ATOM 4006 N N . ALA B 1 159 ? 6.164 -12.781 20.812 1 96.88 159 ALA B N 1
ATOM 4007 C CA . ALA B 1 159 ? 5.703 -11.969 21.938 1 96.88 159 ALA B CA 1
ATOM 4008 C C . ALA B 1 159 ? 6.875 -11.281 22.625 1 96.88 159 ALA B C 1
ATOM 4010 O O . ALA B 1 159 ? 6.684 -10.5 23.562 1 96.88 159 ALA B O 1
ATOM 4011 N N . SER B 1 160 ? 8.109 -11.484 22.156 1 97.62 160 SER B N 1
ATOM 4012 C CA . SER B 1 160 ? 9.273 -10.859 22.781 1 97.62 160 SER B CA 1
ATOM 4013 C C . SER B 1 160 ? 9.312 -9.359 22.484 1 97.62 160 SER B C 1
ATOM 4015 O O . SER B 1 160 ? 8.609 -8.875 21.594 1 97.62 160 SER B O 1
ATOM 4017 N N . ALA B 1 161 ? 10.133 -8.719 23.266 1 96.94 161 ALA B N 1
ATOM 4018 C CA . ALA B 1 161 ? 10.266 -7.27 23.125 1 96.94 161 ALA B CA 1
ATOM 4019 C C . ALA B 1 161 ? 10.914 -6.91 21.781 1 96.94 161 ALA B C 1
ATOM 4021 O O . ALA B 1 161 ? 11.844 -7.59 21.328 1 96.94 161 ALA B O 1
ATOM 4022 N N . LEU B 1 162 ? 10.414 -5.852 21.188 1 98.19 162 LEU B N 1
ATOM 4023 C CA . LEU B 1 162 ? 10.992 -5.328 19.953 1 98.19 162 LEU B CA 1
ATOM 4024 C C . LEU B 1 162 ? 11.945 -4.18 20.25 1 98.19 162 LEU B C 1
ATOM 4026 O O . LEU B 1 162 ? 11.695 -3.367 21.141 1 98.19 162 LEU B O 1
ATOM 4030 N N . ARG B 1 163 ? 13.047 -4.152 19.562 1 98 163 ARG B N 1
ATOM 4031 C CA . ARG B 1 163 ? 13.945 -3 19.594 1 98 163 ARG B CA 1
ATOM 4032 C C . ARG B 1 163 ? 13.602 -2.01 18.484 1 98 163 ARG B C 1
ATOM 4034 O O . ARG B 1 163 ? 13.875 -2.264 17.312 1 98 163 ARG B O 1
ATOM 4041 N N . MET B 1 164 ? 13.07 -0.904 18.859 1 98.06 164 MET B N 1
ATOM 4042 C CA . MET B 1 164 ? 12.633 0.127 17.922 1 98.06 164 MET B CA 1
ATOM 4043 C C . MET B 1 164 ? 13.805 0.989 17.469 1 98.06 164 MET B C 1
ATOM 4045 O O . MET B 1 164 ? 14.625 1.404 18.281 1 98.06 164 MET B O 1
ATOM 4049 N N . ARG B 1 165 ? 13.914 1.281 16.219 1 98.25 165 ARG B N 1
ATOM 4050 C CA . ARG B 1 165 ? 14.883 2.246 15.719 1 98.25 165 ARG B CA 1
ATOM 4051 C C . ARG B 1 165 ? 14.602 3.643 16.266 1 98.25 165 ARG B C 1
ATOM 4053 O O . ARG B 1 165 ? 13.438 4.027 16.422 1 98.25 165 ARG B O 1
ATOM 4060 N N . VAL B 1 166 ? 15.695 4.398 16.359 1 98 166 VAL B N 1
ATOM 4061 C CA . VAL B 1 166 ? 15.57 5.781 16.812 1 98 166 VAL B CA 1
ATOM 4062 C C . VAL B 1 166 ? 14.68 6.562 15.844 1 98 166 VAL B C 1
ATOM 4064 O O . VAL B 1 166 ? 13.891 7.414 16.266 1 98 166 VAL B O 1
ATOM 4067 N N . SER B 1 167 ? 14.773 6.289 14.602 1 98.44 167 SER B N 1
ATOM 4068 C CA . SER B 1 167 ? 14.031 6.988 13.555 1 98.44 167 SER B CA 1
ATOM 4069 C C . SER B 1 167 ? 12.57 6.547 13.523 1 98.44 167 SER B C 1
ATOM 4071 O O . SER B 1 167 ? 11.742 7.184 12.875 1 98.44 167 SER B O 1
ATOM 4073 N N . LYS B 1 168 ? 12.234 5.406 14.188 1 98.44 168 LYS B N 1
ATOM 4074 C CA . LYS B 1 168 ? 10.922 4.758 14.195 1 98.44 168 LYS B CA 1
ATOM 4075 C C . LYS B 1 168 ? 10.586 4.172 12.828 1 98.44 168 LYS B C 1
ATOM 4077 O O . LYS B 1 168 ? 9.414 3.955 12.508 1 98.44 168 LYS B O 1
ATOM 4082 N N . SER B 1 169 ? 11.586 3.955 12 1 96.75 169 SER B N 1
ATOM 4083 C CA . SER B 1 169 ? 11.375 3.43 10.648 1 96.75 169 SER B CA 1
ATOM 4084 C C . SER B 1 169 ? 11.289 1.906 10.656 1 96.75 169 SER B C 1
ATOM 4086 O O . SER B 1 169 ? 11.102 1.285 9.609 1 96.75 169 SER B O 1
ATOM 4088 N N . GLY B 1 170 ? 11.414 1.272 11.75 1 97.44 170 GLY B N 1
ATOM 4089 C CA . GLY B 1 170 ? 11.352 -0.174 11.891 1 97.44 170 GLY B CA 1
ATOM 4090 C C . GLY B 1 170 ? 11.742 -0.658 13.273 1 97.44 170 GLY B C 1
ATOM 4091 O O . GLY B 1 170 ? 12.156 0.136 14.117 1 97.44 170 GLY B O 1
ATOM 4092 N N . CYS B 1 171 ? 11.523 -1.88 13.492 1 98.25 171 CYS B N 1
ATOM 4093 C CA . CYS B 1 171 ? 11.953 -2.504 14.734 1 98.25 171 CYS B CA 1
ATOM 4094 C C . CYS B 1 171 ? 12.328 -3.965 14.516 1 98.25 171 CYS B C 1
ATOM 4096 O O . CYS B 1 171 ? 11.992 -4.547 13.484 1 98.25 171 CYS B O 1
ATOM 4098 N N . GLU B 1 172 ? 13.07 -4.477 15.383 1 97.94 172 GLU B N 1
ATOM 4099 C CA . GLU B 1 172 ? 13.586 -5.836 15.25 1 97.94 172 GLU B CA 1
ATOM 4100 C C . GLU B 1 172 ? 13.367 -6.641 16.531 1 97.94 172 GLU B C 1
ATOM 4102 O O . GLU B 1 172 ? 13.5 -6.113 17.641 1 97.94 172 GLU B O 1
ATOM 4107 N N . CYS B 1 173 ? 12.914 -7.867 16.344 1 98.06 173 CYS B N 1
ATOM 4108 C CA . CYS B 1 173 ? 12.82 -8.773 17.484 1 98.06 173 CYS B CA 1
ATOM 4109 C C . CYS B 1 173 ? 14.18 -9.352 17.844 1 98.06 173 CYS B C 1
ATOM 4111 O O . CYS B 1 173 ? 14.859 -9.93 16.984 1 98.06 173 CYS B O 1
ATOM 4113 N N . LEU B 1 174 ? 14.555 -9.211 19.016 1 93.56 174 LEU B N 1
ATOM 4114 C CA . LEU B 1 174 ? 15.875 -9.648 19.453 1 93.56 174 LEU B CA 1
ATOM 4115 C C . LEU B 1 174 ? 15.914 -11.164 19.641 1 93.56 174 LEU B C 1
ATOM 4117 O O . LEU B 1 174 ? 16.984 -11.766 19.688 1 93.56 174 LEU B O 1
ATOM 4121 N N . GLN B 1 175 ? 14.766 -11.773 19.75 1 96.62 175 GLN B N 1
ATOM 4122 C CA . GLN B 1 175 ? 14.688 -13.211 19.984 1 96.62 175 GLN B CA 1
ATOM 4123 C C . GLN B 1 175 ? 14.641 -13.977 18.672 1 96.62 175 GLN B C 1
ATOM 4125 O O . GLN B 1 175 ? 15.477 -14.852 18.422 1 96.62 175 GLN B O 1
ATOM 4130 N N . CYS B 1 176 ? 13.695 -13.719 17.797 1 96.88 176 CYS B N 1
ATOM 4131 C CA . CYS B 1 176 ? 13.539 -14.492 16.562 1 96.88 176 CYS B CA 1
ATOM 4132 C C . CYS B 1 176 ? 14.188 -13.773 15.383 1 96.88 176 CYS B C 1
ATOM 4134 O O . CYS B 1 176 ? 14.148 -14.266 14.258 1 96.88 176 CYS B O 1
ATOM 4136 N N . ASN B 1 177 ? 14.617 -12.539 15.5 1 95.5 177 ASN B N 1
ATOM 4137 C CA . ASN B 1 177 ? 15.398 -11.758 14.547 1 95.5 177 ASN B CA 1
ATOM 4138 C C . ASN B 1 177 ? 14.547 -11.273 13.383 1 95.5 177 ASN B C 1
ATOM 4140 O O . ASN B 1 177 ? 15.07 -10.898 12.328 1 95.5 177 ASN B O 1
ATOM 4144 N N . LYS B 1 178 ? 13.281 -11.367 13.555 1 96.19 178 LYS B N 1
ATOM 4145 C CA . LYS B 1 178 ? 12.414 -10.805 12.523 1 96.19 178 LYS B CA 1
ATOM 4146 C C . LYS B 1 178 ? 12.383 -9.281 12.602 1 96.19 178 LYS B C 1
ATOM 4148 O O . LYS B 1 178 ? 12.391 -8.711 13.695 1 96.19 178 LYS B O 1
ATOM 4153 N N . TYR B 1 179 ? 12.367 -8.664 11.414 1 96.12 179 TYR B N 1
ATOM 4154 C CA . TYR B 1 179 ? 12.266 -7.215 11.305 1 96.12 179 TYR B CA 1
ATOM 4155 C C . TYR B 1 179 ? 10.859 -6.797 10.891 1 96.12 179 TYR B C 1
ATOM 4157 O O . TYR B 1 179 ? 10.242 -7.438 10.039 1 96.12 179 TYR B O 1
ATOM 4165 N N . TYR B 1 180 ? 10.336 -5.773 11.492 1 96.69 180 TYR B N 1
ATOM 4166 C CA . TYR B 1 180 ? 9.031 -5.211 11.156 1 96.69 180 TYR B CA 1
ATOM 4167 C C . TYR B 1 180 ? 9.156 -3.752 10.734 1 96.69 180 TYR B C 1
ATOM 4169 O O . TYR B 1 180 ? 9.992 -3.014 11.273 1 96.69 180 TYR B O 1
ATOM 4177 N N . TYR B 1 181 ? 8.406 -3.336 9.805 1 96.25 181 TYR B N 1
ATOM 4178 C CA . TYR B 1 181 ? 8.383 -1.978 9.273 1 96.25 181 TYR B CA 1
ATOM 4179 C C . TYR B 1 181 ? 6.996 -1.357 9.422 1 96.25 181 TYR B C 1
ATOM 4181 O O . TYR B 1 181 ? 5.996 -2.072 9.508 1 96.25 181 TYR B O 1
ATOM 4189 N N . PRO B 1 182 ? 6.973 0.045 9.484 1 96 182 PRO B N 1
ATOM 4190 C CA . PRO B 1 182 ? 5.664 0.7 9.555 1 96 182 PRO B CA 1
ATOM 4191 C C . PRO B 1 182 ? 4.734 0.282 8.414 1 96 182 PRO B C 1
ATOM 4193 O O . PRO B 1 182 ? 5.172 0.154 7.27 1 96 182 PRO B O 1
ATOM 4196 N N . SER B 1 183 ? 3.502 0.071 8.82 1 91.25 183 SER B N 1
ATOM 4197 C CA . SER B 1 183 ? 2.508 -0.319 7.824 1 91.25 183 SER B CA 1
ATOM 4198 C C . SER B 1 183 ? 2.148 0.85 6.914 1 91.25 183 SER B C 1
ATOM 4200 O O . SER B 1 183 ? 2.174 2.006 7.34 1 91.25 183 SER B O 1
ATOM 4202 N N . CYS B 1 184 ? 1.887 0.642 5.734 1 94.31 184 CYS B N 1
ATOM 4203 C CA . CYS B 1 184 ? 1.343 1.531 4.715 1 94.31 184 CYS B CA 1
ATOM 4204 C C . CYS B 1 184 ? 0.377 0.787 3.801 1 94.31 184 CYS B C 1
ATOM 4206 O O . CYS B 1 184 ? 0.804 0.052 2.908 1 94.31 184 CYS B O 1
ATOM 4208 N N . TYR B 1 185 ? -0.887 0.995 3.99 1 96.12 185 TYR B N 1
ATOM 4209 C CA . TYR B 1 185 ? -1.899 0.205 3.299 1 96.12 185 TYR B CA 1
ATOM 4210 C C . TYR B 1 185 ? -2.377 0.915 2.037 1 96.12 185 TYR B C 1
ATOM 4212 O O . TYR B 1 185 ? -2.852 2.051 2.1 1 96.12 185 TYR B O 1
ATOM 4220 N N . PRO B 1 186 ? -2.229 0.24 0.917 1 97.62 186 PRO B N 1
ATOM 4221 C CA . PRO B 1 186 ? -2.77 0.85 -0.3 1 97.62 186 PRO B CA 1
ATOM 4222 C C . PRO B 1 186 ? -4.297 0.903 -0.305 1 97.62 186 PRO B C 1
ATOM 4224 O O . PRO B 1 186 ? -4.949 -0.031 0.163 1 97.62 186 PRO B O 1
ATOM 4227 N N . VAL B 1 187 ? -4.836 1.988 -0.755 1 97.94 187 VAL B N 1
ATOM 4228 C CA . VAL B 1 187 ? -6.27 2.225 -0.865 1 97.94 187 VAL B CA 1
ATOM 4229 C C . VAL B 1 187 ? -6.605 2.721 -2.27 1 97.94 187 VAL B C 1
ATOM 4231 O O . VAL B 1 187 ? -5.945 3.621 -2.791 1 97.94 187 VAL B O 1
ATOM 4234 N N . ALA B 1 188 ? -7.555 2.098 -2.908 1 98.5 188 ALA B N 1
ATOM 4235 C CA . ALA B 1 188 ? -8.086 2.652 -4.148 1 98.5 188 ALA B CA 1
ATOM 4236 C C . ALA B 1 188 ? -9.234 3.617 -3.871 1 98.5 188 ALA B C 1
ATOM 4238 O O . ALA B 1 188 ? -10.18 3.275 -3.156 1 98.5 188 ALA B O 1
ATOM 4239 N N . ILE B 1 189 ? -9.141 4.777 -4.309 1 98.69 189 ILE B N 1
ATOM 4240 C CA . ILE B 1 189 ? -10.227 5.746 -4.254 1 98.69 189 ILE B CA 1
ATOM 4241 C C . ILE B 1 189 ? -10.688 6.082 -5.672 1 98.69 189 ILE B C 1
ATOM 4243 O O . ILE B 1 189 ? -9.875 6.426 -6.531 1 98.69 189 ILE B O 1
ATOM 4247 N N . THR B 1 190 ? -11.984 5.98 -5.973 1 98.69 190 THR B N 1
ATOM 4248 C CA . THR B 1 190 ? -12.445 5.973 -7.359 1 98.69 190 THR B CA 1
ATOM 4249 C C . THR B 1 190 ? -13.586 6.973 -7.555 1 98.69 190 THR B C 1
ATOM 4251 O O . THR B 1 190 ? -14.578 6.941 -6.828 1 98.69 190 THR B O 1
ATOM 4254 N N . LEU B 1 191 ? -13.367 7.891 -8.43 1 98.56 191 LEU B N 1
ATOM 4255 C CA . LEU B 1 191 ? -14.477 8.703 -8.922 1 98.56 191 LEU B CA 1
ATOM 4256 C C . LEU B 1 191 ? -15.258 7.957 -10 1 98.56 191 LEU B C 1
ATOM 4258 O O . LEU B 1 191 ? -14.727 7.691 -11.086 1 98.56 191 LEU B O 1
ATOM 4262 N N . VAL B 1 192 ? -16.453 7.586 -9.758 1 98.44 192 VAL B N 1
ATOM 4263 C CA . VAL B 1 192 ? -17.297 6.887 -10.719 1 98.44 192 VAL B CA 1
ATOM 4264 C C . VAL B 1 192 ? -18.109 7.902 -11.531 1 98.44 192 VAL B C 1
ATOM 4266 O O . VAL B 1 192 ? -18.812 8.742 -10.961 1 98.44 192 VAL B O 1
ATOM 4269 N N . VAL B 1 193 ? -17.984 7.852 -12.812 1 98.19 193 VAL B N 1
ATOM 4270 C CA . VAL B 1 193 ? -18.688 8.789 -13.68 1 98.19 193 VAL B CA 1
ATOM 4271 C C . VAL B 1 193 ? -19.562 8.016 -14.68 1 98.19 193 VAL B C 1
ATOM 4273 O O . VAL B 1 193 ? -19.344 6.82 -14.898 1 98.19 193 VAL B O 1
ATOM 4276 N N . ASP B 1 194 ? -20.531 8.68 -15.234 1 97.25 194 ASP B N 1
ATOM 4277 C CA . ASP B 1 194 ? -21.359 8.047 -16.25 1 97.25 194 ASP B CA 1
ATOM 4278 C C . ASP B 1 194 ? -20.688 8.086 -17.625 1 97.25 194 ASP B C 1
ATOM 4280 O O . ASP B 1 194 ? -19.719 8.82 -17.812 1 97.25 194 ASP B O 1
ATOM 4284 N N . PRO B 1 195 ? -21.188 7.355 -18.609 1 95.75 195 PRO B N 1
ATOM 4285 C CA . PRO B 1 195 ? -20.547 7.277 -19.922 1 95.75 195 PRO B CA 1
ATOM 4286 C C . PRO B 1 195 ? -20.484 8.633 -20.625 1 95.75 195 PRO B C 1
ATOM 4288 O O . PRO B 1 195 ? -19.609 8.859 -21.453 1 95.75 195 PRO B O 1
ATOM 4291 N N . THR B 1 196 ? -21.359 9.562 -20.359 1 94.88 196 THR B N 1
ATOM 4292 C CA . THR B 1 196 ? -21.375 10.875 -21 1 94.88 196 THR B CA 1
ATOM 4293 C C . THR B 1 196 ? -20.422 11.836 -20.281 1 94.88 196 THR B C 1
ATOM 4295 O O . THR B 1 196 ? -20.156 12.93 -20.766 1 94.88 196 THR B O 1
ATOM 4298 N N . ASN B 1 197 ? -19.953 11.398 -19.094 1 96.25 197 ASN B N 1
ATOM 4299 C CA . ASN B 1 197 ? -19.062 12.195 -18.266 1 96.25 197 ASN B CA 1
ATOM 4300 C C . ASN B 1 197 ? -19.75 13.461 -17.75 1 96.25 197 ASN B C 1
ATOM 4302 O O . ASN B 1 197 ? -19.109 14.492 -17.562 1 96.25 197 ASN B O 1
ATOM 4306 N N . GLU B 1 198 ? -21.062 13.367 -17.562 1 96.31 198 GLU B N 1
ATOM 4307 C CA . GLU B 1 198 ? -21.828 14.523 -17.125 1 96.31 198 GLU B CA 1
ATOM 4308 C C . GLU B 1 198 ? -22.344 14.328 -15.695 1 96.31 198 GLU B C 1
ATOM 4310 O O . GLU B 1 198 ? -22.859 15.266 -15.086 1 96.31 198 GLU B O 1
ATOM 4315 N N . HIS B 1 199 ? -22.234 13.156 -15.195 1 97.38 199 HIS B N 1
ATOM 4316 C CA . HIS B 1 199 ? -22.641 12.828 -13.836 1 97.38 199 HIS B CA 1
ATOM 4317 C C . HIS B 1 199 ? -21.531 12.086 -13.094 1 97.38 199 HIS B C 1
ATOM 4319 O O . HIS B 1 199 ? -20.766 11.344 -13.703 1 97.38 199 HIS B O 1
ATOM 4325 N N . ALA B 1 200 ? -21.453 12.297 -11.844 1 97.94 200 ALA B N 1
ATOM 4326 C CA . ALA B 1 200 ? -20.547 11.555 -10.969 1 97.94 200 ALA B CA 1
ATOM 4327 C C . ALA B 1 200 ? -21.312 10.914 -9.812 1 97.94 200 ALA B C 1
ATOM 4329 O O . ALA B 1 200 ? -22.234 11.516 -9.258 1 97.94 200 ALA B O 1
ATOM 4330 N N . LEU B 1 201 ? -21 9.68 -9.547 1 98.06 201 LEU B N 1
ATOM 4331 C CA . LEU B 1 201 ? -21.531 9 -8.375 1 98.06 201 LEU B CA 1
ATOM 4332 C C . LEU B 1 201 ? -20.688 9.305 -7.137 1 98.06 201 LEU B C 1
ATOM 4334 O O . LEU B 1 201 ? -19.5 8.984 -7.098 1 98.06 201 LEU B O 1
ATOM 4338 N N . LEU B 1 202 ? -21.203 9.984 -6.137 1 97.56 202 LEU B N 1
ATOM 4339 C CA . LEU B 1 202 ? -20.531 10.312 -4.887 1 97.56 202 LEU B CA 1
ATOM 4340 C C . LEU B 1 202 ? -21.219 9.656 -3.699 1 97.56 202 LEU B C 1
ATOM 4342 O O . LEU B 1 202 ? -22.406 9.312 -3.779 1 97.56 202 LEU B O 1
ATOM 4346 N N . VAL B 1 203 ? -20.422 9.477 -2.717 1 96.19 203 VAL B N 1
ATOM 4347 C CA . VAL B 1 203 ? -20.938 8.719 -1.585 1 96.19 203 VAL B CA 1
ATOM 4348 C C . VAL B 1 203 ? -20.734 9.508 -0.294 1 96.19 203 VAL B C 1
ATOM 4350 O O . VAL B 1 203 ? -19.906 10.414 -0.241 1 96.19 203 VAL B O 1
ATOM 4353 N N . ARG B 1 204 ? -21.484 9.195 0.724 1 92.94 204 ARG B N 1
ATOM 4354 C CA . ARG B 1 204 ? -21.359 9.719 2.082 1 92.94 204 ARG B CA 1
ATOM 4355 C C . ARG B 1 204 ? -21.234 8.586 3.094 1 92.94 204 ARG B C 1
ATOM 4357 O O . ARG B 1 204 ? -22.109 7.727 3.182 1 92.94 204 ARG B O 1
ATOM 4364 N N . HIS B 1 205 ? -20.125 8.594 3.756 1 86.5 205 HIS B N 1
ATOM 4365 C CA . HIS B 1 205 ? -19.875 7.531 4.727 1 86.5 205 HIS B CA 1
ATOM 4366 C C . HIS B 1 205 ? -20.734 7.703 5.969 1 86.5 205 HIS B C 1
ATOM 4368 O O . HIS B 1 205 ? -21.156 8.812 6.285 1 86.5 205 HIS B O 1
ATOM 4374 N N . ARG B 1 206 ? -20.844 6.629 6.645 1 80.81 206 ARG B N 1
ATOM 4375 C CA . ARG B 1 206 ? -21.531 6.68 7.93 1 80.81 206 ARG B CA 1
ATOM 4376 C C . ARG B 1 206 ? -20.719 7.484 8.945 1 80.81 206 ARG B C 1
ATOM 4378 O O . ARG B 1 206 ? -19.5 7.332 9.039 1 80.81 206 ARG B O 1
ATOM 4385 N N . GLY B 1 207 ? -21.312 8.398 9.578 1 69.38 207 GLY B N 1
ATOM 4386 C CA . GLY B 1 207 ? -20.656 9.156 10.625 1 69.38 207 GLY B CA 1
ATOM 4387 C C . GLY B 1 207 ? -19.938 10.391 10.102 1 69.38 207 GLY B C 1
ATOM 4388 O O . GLY B 1 207 ? -19.406 11.188 10.883 1 69.38 207 GLY B O 1
ATOM 4389 N N . SER B 1 208 ? -19.875 10.516 8.812 1 71.38 208 SER B N 1
ATOM 4390 C CA . SER B 1 208 ? -19.203 11.695 8.258 1 71.38 208 SER B CA 1
ATOM 4391 C C . SER B 1 208 ? -20.047 12.945 8.453 1 71.38 208 SER B C 1
ATOM 4393 O O . SER B 1 208 ? -21.219 12.859 8.867 1 71.38 208 SER B O 1
ATOM 4395 N N . ALA B 1 209 ? -19.297 14.094 8.344 1 68.62 209 ALA B N 1
ATOM 4396 C CA . ALA B 1 209 ? -20.016 15.367 8.422 1 68.62 209 ALA B CA 1
ATOM 4397 C C . ALA B 1 209 ? -21.188 15.406 7.441 1 68.62 209 ALA B C 1
ATOM 4399 O O . ALA B 1 209 ? -21.062 14.945 6.305 1 68.62 209 ALA B O 1
ATOM 4400 N N . ASN B 1 210 ? -22.141 15.898 7.961 1 75.25 210 ASN B N 1
ATOM 4401 C CA . ASN B 1 210 ? -23.344 15.992 7.141 1 75.25 210 ASN B CA 1
ATOM 4402 C C . ASN B 1 210 ? -23.094 16.781 5.859 1 75.25 210 ASN B C 1
ATOM 4404 O O . ASN B 1 210 ? -22.266 17.688 5.836 1 75.25 210 ASN B O 1
ATOM 4408 N N . SER B 1 211 ? -23.578 16.328 4.707 1 83.5 211 SER B N 1
ATOM 4409 C CA . SER B 1 211 ? -23.703 17.031 3.434 1 83.5 211 SER B CA 1
ATOM 4410 C C . SER B 1 211 ? -22.359 17.062 2.693 1 83.5 211 SER B C 1
ATOM 4412 O O . SER B 1 211 ? -22.172 17.844 1.768 1 83.5 211 SER B O 1
ATOM 4414 N N . VAL B 1 212 ? -21.391 16.312 3.217 1 91.38 212 VAL B N 1
ATOM 4415 C CA . VAL B 1 212 ? -20.141 16.172 2.49 1 91.38 212 VAL B CA 1
ATOM 4416 C C . VAL B 1 212 ? -20.109 14.836 1.75 1 91.38 212 VAL B C 1
ATOM 4418 O O . VAL B 1 212 ? -20.203 13.773 2.371 1 91.38 212 VAL B O 1
ATOM 4421 N N . PHE B 1 213 ? -20.047 14.914 0.477 1 95.19 213 PHE B N 1
ATOM 4422 C CA . PHE B 1 213 ? -19.953 13.719 -0.352 1 95.19 213 PHE B CA 1
ATOM 4423 C C . PHE B 1 213 ? -18.547 13.539 -0.903 1 95.19 213 PHE B C 1
ATOM 4425 O O . PHE B 1 213 ? -17.859 14.523 -1.197 1 95.19 213 PHE B O 1
ATOM 4432 N N . THR B 1 214 ? -18.125 12.359 -0.97 1 96.5 214 THR B N 1
ATOM 4433 C CA . THR B 1 214 ? -16.781 12.016 -1.426 1 96.5 214 THR B CA 1
ATOM 4434 C C . THR B 1 214 ? -16.828 10.859 -2.416 1 96.5 214 THR B C 1
ATOM 4436 O O . THR B 1 214 ? -17.906 10.508 -2.918 1 96.5 214 THR B O 1
ATOM 4439 N N . ALA B 1 215 ? -15.672 10.305 -2.793 1 97.88 215 ALA B N 1
ATOM 4440 C CA . ALA B 1 215 ? -15.555 9.211 -3.75 1 97.88 215 ALA B CA 1
ATOM 4441 C C . ALA B 1 215 ? -15.523 7.859 -3.035 1 97.88 215 ALA B C 1
ATOM 4443 O O . ALA B 1 215 ? -15.336 7.801 -1.818 1 97.88 215 ALA B O 1
ATOM 4444 N N . VAL B 1 216 ? -15.758 6.785 -3.816 1 98 216 VAL B N 1
ATOM 4445 C CA . VAL B 1 216 ? -15.734 5.434 -3.268 1 98 216 VAL B CA 1
ATOM 4446 C C . VAL B 1 216 ? -14.297 5.008 -3.006 1 98 216 VAL B C 1
ATOM 4448 O O . VAL B 1 216 ? -13.43 5.164 -3.869 1 98 216 VAL B O 1
ATOM 4451 N N . ALA B 1 217 ? -14.039 4.57 -1.817 1 97 217 ALA B N 1
ATOM 4452 C CA . ALA B 1 217 ? -12.672 4.176 -1.479 1 97 217 ALA B CA 1
ATOM 4453 C C . ALA B 1 217 ? -12.664 2.92 -0.613 1 97 217 ALA B C 1
ATOM 4455 O O . ALA B 1 217 ? -13.617 2.662 0.126 1 97 217 ALA B O 1
ATOM 4456 N N . GLY B 1 218 ? -11.547 2.191 -0.708 1 96.56 218 GLY B N 1
ATOM 4457 C CA . GLY B 1 218 ? -11.359 1.023 0.139 1 96.56 218 GLY B CA 1
ATOM 4458 C C . GLY B 1 218 ? -9.961 0.448 0.07 1 96.56 218 GLY B C 1
ATOM 4459 O O . GLY B 1 218 ? -9.227 0.709 -0.883 1 96.56 218 GLY B O 1
ATOM 4460 N N . PHE B 1 219 ? -9.648 -0.373 1.023 1 96.94 219 PHE B N 1
ATOM 4461 C CA . PHE B 1 219 ? -8.32 -0.956 1.145 1 96.94 219 PHE B CA 1
ATOM 4462 C C . PHE B 1 219 ? -8.125 -2.084 0.137 1 96.94 219 PHE B C 1
ATOM 4464 O O . PHE B 1 219 ? -9.047 -2.867 -0.107 1 96.94 219 PHE B O 1
ATOM 4471 N N . ALA B 1 220 ? -6.934 -2.104 -0.372 1 97.25 220 ALA B N 1
ATOM 4472 C CA . ALA B 1 220 ? -6.57 -3.234 -1.221 1 97.25 220 ALA B CA 1
ATOM 4473 C C . ALA B 1 220 ? -6.301 -4.484 -0.386 1 97.25 220 ALA B C 1
ATOM 4475 O O . ALA B 1 220 ? -5.691 -4.406 0.682 1 97.25 220 ALA B O 1
ATOM 4476 N N . HIS B 1 221 ? -6.812 -5.625 -0.895 1 96.06 221 HIS B N 1
ATOM 4477 C CA . HIS B 1 221 ? -6.523 -6.918 -0.282 1 96.06 221 HIS B CA 1
ATOM 4478 C C . HIS B 1 221 ? -5.281 -7.555 -0.897 1 96.06 221 HIS B C 1
ATOM 4480 O O . HIS B 1 221 ? -4.934 -7.262 -2.043 1 96.06 221 HIS B O 1
ATOM 4486 N N . SER B 1 222 ? -4.707 -8.414 -0.108 1 95.19 222 SER B N 1
ATOM 4487 C CA . SER B 1 222 ? -3.617 -9.203 -0.667 1 95.19 222 SER B CA 1
ATOM 4488 C C . SER B 1 222 ? -4.066 -9.961 -1.91 1 95.19 222 SER B C 1
ATOM 4490 O O . SER B 1 222 ? -5.168 -10.516 -1.94 1 95.19 222 SER B O 1
ATOM 4492 N N . GLY B 1 223 ? -3.197 -9.859 -2.928 1 96.12 223 GLY B N 1
ATOM 4493 C CA . GLY B 1 223 ? -3.463 -10.648 -4.121 1 96.12 223 GLY B CA 1
ATOM 4494 C C . GLY B 1 223 ? -4.328 -9.922 -5.137 1 96.12 223 GLY B C 1
ATOM 4495 O O . GLY B 1 223 ? -4.711 -10.492 -6.156 1 96.12 223 GLY B O 1
ATOM 4496 N N . GLU B 1 224 ? -4.617 -8.766 -4.906 1 96.19 224 GLU B N 1
ATOM 4497 C CA . GLU B 1 224 ? -5.422 -8.023 -5.875 1 96.19 224 GLU B CA 1
ATOM 4498 C C . GLU B 1 224 ? -4.664 -6.816 -6.414 1 96.19 224 GLU B C 1
ATOM 4500 O O . GLU B 1 224 ? -3.883 -6.195 -5.691 1 96.19 224 GLU B O 1
ATOM 4505 N N . SER B 1 225 ? -4.855 -6.527 -7.715 1 97.69 225 SER B N 1
ATOM 4506 C CA . SER B 1 225 ? -4.375 -5.266 -8.266 1 97.69 225 SER B CA 1
ATOM 4507 C C . SER B 1 225 ? -5.203 -4.086 -7.762 1 97.69 225 SER B C 1
ATOM 4509 O O . SER B 1 225 ? -6.266 -4.277 -7.168 1 97.69 225 SER B O 1
ATOM 4511 N N . LEU B 1 226 ? -4.738 -2.928 -7.957 1 98.44 226 LEU B N 1
ATOM 4512 C CA . LEU B 1 226 ? -5.48 -1.75 -7.52 1 98.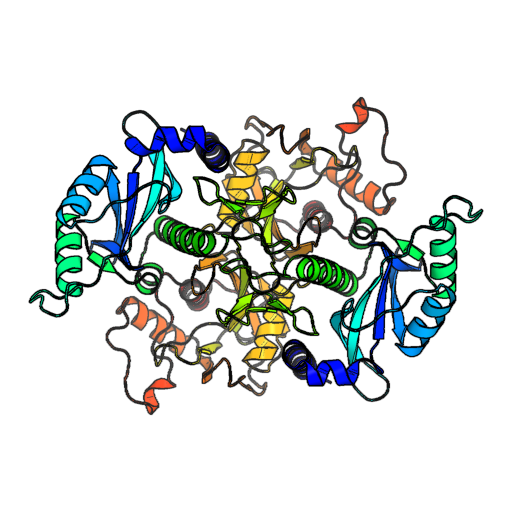44 226 LEU B CA 1
ATOM 4513 C C . LEU B 1 226 ? -6.777 -1.598 -8.312 1 98.44 226 LEU B C 1
ATOM 4515 O O . LEU B 1 226 ? -7.797 -1.172 -7.762 1 98.44 226 LEU B O 1
ATOM 4519 N N . ALA B 1 227 ? -6.707 -1.896 -9.609 1 98.19 227 ALA B N 1
ATOM 4520 C CA . ALA B 1 227 ? -7.918 -1.843 -10.43 1 98.19 227 ALA B CA 1
ATOM 4521 C C . ALA B 1 227 ? -8.961 -2.834 -9.922 1 98.19 227 ALA B C 1
ATOM 4523 O O . ALA B 1 227 ? -10.148 -2.512 -9.852 1 98.19 227 ALA B O 1
ATOM 4524 N N . GLU B 1 228 ? -8.531 -4.055 -9.602 1 97.81 228 GLU B N 1
ATOM 4525 C CA . GLU B 1 228 ? -9.438 -5.043 -9.023 1 97.81 228 GLU B CA 1
ATOM 4526 C C . GLU B 1 228 ? -10.016 -4.555 -7.695 1 97.81 228 GLU B C 1
ATOM 4528 O O . GLU B 1 228 ? -11.195 -4.746 -7.418 1 97.81 228 GLU B O 1
ATOM 4533 N N . CYS B 1 229 ? -9.195 -3.965 -6.891 1 98.31 229 CYS B N 1
ATOM 4534 C CA . CYS B 1 229 ? -9.641 -3.385 -5.629 1 98.31 229 CYS B CA 1
ATOM 4535 C C . CYS B 1 229 ? -10.734 -2.354 -5.859 1 98.31 229 CYS B C 1
ATOM 4537 O O . CYS B 1 229 ? -11.773 -2.387 -5.195 1 98.31 229 CYS B O 1
ATOM 4539 N N . ALA B 1 230 ? -10.469 -1.463 -6.781 1 98.56 230 ALA B N 1
ATOM 4540 C CA . ALA B 1 230 ? -11.43 -0.411 -7.094 1 98.56 230 ALA B CA 1
ATOM 4541 C C . ALA B 1 230 ? -12.773 -1.004 -7.516 1 98.56 230 ALA B C 1
ATOM 4543 O O . ALA B 1 230 ? -13.82 -0.597 -7.012 1 98.56 230 ALA B O 1
ATOM 4544 N N . ARG B 1 231 ? -12.734 -1.972 -8.406 1 98.44 231 ARG B N 1
ATOM 4545 C CA . ARG B 1 231 ? -13.953 -2.621 -8.867 1 98.44 231 ARG B CA 1
ATOM 4546 C C . ARG B 1 231 ? -14.68 -3.305 -7.711 1 98.44 231 ARG B C 1
ATOM 4548 O O . ARG B 1 231 ? -15.898 -3.211 -7.594 1 98.44 231 ARG B O 1
ATOM 4555 N N . ARG B 1 232 ? -13.906 -3.998 -6.914 1 98.12 232 ARG B N 1
ATOM 4556 C CA . ARG B 1 232 ? -14.477 -4.723 -5.785 1 98.12 232 ARG B CA 1
ATOM 4557 C C . ARG B 1 232 ? -15.164 -3.766 -4.812 1 98.12 232 ARG B C 1
ATOM 4559 O O . ARG B 1 232 ? -16.297 -4.008 -4.387 1 98.12 232 ARG B O 1
ATOM 4566 N N . GLU B 1 233 ? -14.469 -2.672 -4.445 1 98 233 GLU B N 1
ATOM 4567 C CA . GLU B 1 233 ? -14.992 -1.724 -3.469 1 98 233 GLU B CA 1
ATOM 4568 C C . GLU B 1 233 ? -16.281 -1.071 -3.973 1 98 233 GLU B C 1
ATOM 4570 O O . GLU B 1 233 ? -17.203 -0.825 -3.195 1 98 233 GLU B O 1
ATOM 4575 N N . ILE B 1 234 ? -16.344 -0.745 -5.266 1 98.56 234 ILE B N 1
ATOM 4576 C CA . ILE B 1 234 ? -17.547 -0.17 -5.848 1 98.56 234 ILE B CA 1
ATOM 4577 C C . ILE B 1 234 ? -18.703 -1.172 -5.75 1 98.56 234 ILE B C 1
ATOM 4579 O O . ILE B 1 234 ? -19.812 -0.815 -5.352 1 98.56 234 ILE B O 1
ATOM 4583 N N . ALA B 1 235 ? -18.422 -2.414 -6.066 1 98.25 235 ALA B N 1
ATOM 4584 C CA . ALA B 1 235 ? -19.422 -3.467 -5.98 1 98.25 235 ALA B CA 1
ATOM 4585 C C . ALA B 1 235 ? -19.875 -3.676 -4.535 1 98.25 235 ALA B C 1
ATOM 4587 O O . ALA B 1 235 ? -21.078 -3.811 -4.266 1 98.25 235 ALA B O 1
ATOM 4588 N N . GLU B 1 236 ? -18.953 -3.678 -3.619 1 97.5 236 GLU B N 1
ATOM 4589 C CA . GLU B 1 236 ? -19.25 -3.91 -2.211 1 97.5 236 GLU B CA 1
ATOM 4590 C C . GLU B 1 236 ? -20.062 -2.758 -1.62 1 97.5 236 GLU B C 1
ATOM 4592 O O . GLU B 1 236 ? -21.078 -2.98 -0.962 1 97.5 236 GLU B O 1
ATOM 4597 N N . GLU B 1 237 ? -19.641 -1.521 -1.863 1 97.12 237 GLU B N 1
ATOM 4598 C CA . GLU B 1 237 ? -20.156 -0.36 -1.148 1 97.12 237 GLU B CA 1
ATOM 4599 C C . GLU B 1 237 ? -21.422 0.173 -1.811 1 97.12 237 GLU B C 1
ATOM 4601 O O . GLU B 1 237 ? -22.344 0.629 -1.127 1 97.12 237 GLU B O 1
ATOM 4606 N N . VAL B 1 238 ? -21.469 0.123 -3.199 1 97.25 238 VAL B N 1
ATOM 4607 C CA . VAL B 1 238 ? -22.547 0.82 -3.904 1 97.25 238 VAL B CA 1
ATOM 4608 C C . VAL B 1 238 ? -23.406 -0.188 -4.656 1 97.25 238 VAL B C 1
ATOM 4610 O O . VAL B 1 238 ? -24.531 0.126 -5.059 1 97.25 238 VAL B O 1
ATOM 4613 N N . GLY B 1 239 ? -22.938 -1.386 -4.914 1 97.5 239 GLY B N 1
ATOM 4614 C CA . GLY B 1 239 ? -23.734 -2.465 -5.488 1 97.5 239 GLY B CA 1
ATOM 4615 C C . GLY B 1 239 ? -23.844 -2.387 -6.996 1 97.5 239 GLY B C 1
ATOM 4616 O O . GLY B 1 239 ? -24.844 -2.805 -7.574 1 97.5 239 GLY B O 1
ATOM 4617 N N . ILE B 1 240 ? -22.859 -1.781 -7.672 1 97.56 240 ILE B N 1
ATOM 4618 C CA . ILE B 1 240 ? -22.906 -1.705 -9.125 1 97.56 240 ILE B CA 1
ATOM 4619 C C . ILE B 1 240 ? -21.594 -2.203 -9.711 1 97.56 240 ILE B C 1
ATOM 4621 O O . ILE B 1 240 ? -20.594 -2.35 -8.992 1 97.56 240 ILE B O 1
ATOM 4625 N N . GLU B 1 241 ? -21.625 -2.494 -11 1 97.19 241 GLU B N 1
ATOM 4626 C CA . GLU B 1 241 ? -20.438 -2.902 -11.758 1 97.19 241 GLU B CA 1
ATOM 4627 C C . GLU B 1 241 ? -19.984 -1.801 -12.711 1 97.19 241 GLU B C 1
ATOM 4629 O O . GLU B 1 241 ? -20.812 -1.082 -13.273 1 97.19 241 GLU B O 1
ATOM 4634 N N . VAL B 1 242 ? -18.719 -1.667 -12.875 1 97.19 242 VAL B N 1
ATOM 4635 C CA . VAL B 1 242 ? -18.203 -0.609 -13.742 1 97.19 242 VAL B CA 1
ATOM 4636 C C . VAL B 1 242 ? -17.812 -1.19 -15.102 1 97.19 242 VAL B C 1
ATOM 4638 O O . VAL B 1 242 ? -17.438 -2.361 -15.195 1 97.19 242 VAL B O 1
ATOM 4641 N N . GLU B 1 243 ? -17.906 -0.399 -16.109 1 96.31 243 GLU B N 1
ATOM 4642 C CA . GLU B 1 243 ? -17.578 -0.793 -17.469 1 96.31 243 GLU B CA 1
ATOM 4643 C C . GLU B 1 243 ? -16.078 -0.664 -17.734 1 96.31 243 GLU B C 1
ATOM 4645 O O . GLU B 1 243 ? -15.484 -1.493 -18.422 1 96.31 243 GLU B O 1
ATOM 4650 N N . SER B 1 244 ? -15.555 0.348 -17.281 1 97 244 SER B N 1
ATOM 4651 C CA . SER B 1 244 ? -14.125 0.61 -17.438 1 97 244 SER B CA 1
ATOM 4652 C C . SER B 1 244 ? -13.555 1.329 -16.219 1 97 244 SER B C 1
ATOM 4654 O O . SER B 1 244 ? -14.305 1.931 -15.438 1 97 244 SER B O 1
ATOM 4656 N N . ILE B 1 245 ? -12.305 1.192 -16.031 1 97.19 245 ILE B N 1
ATOM 4657 C CA . ILE B 1 245 ? -11.602 1.787 -14.898 1 97.19 245 ILE B CA 1
ATOM 4658 C C . ILE B 1 245 ? -10.188 2.174 -15.312 1 97.19 245 ILE B C 1
ATOM 4660 O O . ILE B 1 245 ? -9.547 1.466 -16.094 1 97.19 245 ILE B O 1
ATOM 4664 N N . LYS B 1 246 ? -9.719 3.301 -14.859 1 96.75 246 LYS B N 1
ATOM 4665 C CA . LYS B 1 246 ? -8.391 3.812 -15.195 1 96.75 246 LYS B CA 1
ATOM 4666 C C . LYS B 1 246 ? -7.73 4.453 -13.977 1 96.75 246 LYS B C 1
ATOM 4668 O O . LYS B 1 246 ? -8.375 5.18 -13.219 1 96.75 246 LYS B O 1
ATOM 4673 N N . GLN B 1 247 ? -6.52 4.098 -13.844 1 97.06 247 GLN B N 1
ATOM 4674 C CA . GLN B 1 247 ? -5.742 4.707 -12.766 1 97.06 247 GLN B CA 1
ATOM 4675 C C . GLN B 1 247 ? -5.332 6.133 -13.125 1 97.06 247 GLN B C 1
ATOM 4677 O O . GLN B 1 247 ? -4.918 6.398 -14.258 1 97.06 247 GLN B O 1
ATOM 4682 N N . LEU B 1 248 ? -5.547 7.066 -12.234 1 96.31 248 LEU B N 1
ATOM 4683 C CA . LEU B 1 248 ? -5.09 8.438 -12.414 1 96.31 248 LEU B CA 1
ATOM 4684 C C . LEU B 1 248 ? -3.67 8.609 -11.883 1 96.31 248 LEU B C 1
ATOM 4686 O O . LEU B 1 248 ? -3.209 7.816 -11.062 1 96.31 248 LEU B O 1
ATOM 4690 N N . ASP B 1 249 ? -2.947 9.617 -12.359 1 95.38 249 ASP B N 1
ATOM 4691 C CA . ASP B 1 249 ? -1.58 9.906 -11.93 1 95.38 249 ASP B CA 1
ATOM 4692 C C . ASP B 1 249 ? -1.568 10.742 -10.648 1 95.38 249 ASP B C 1
ATOM 4694 O O . ASP B 1 249 ? -1.049 11.859 -10.641 1 95.38 249 ASP B O 1
ATOM 4698 N N . MET B 1 250 ? -2.148 10.141 -9.594 1 96.19 250 MET B N 1
ATOM 4699 C CA . MET B 1 250 ? -2.291 10.852 -8.328 1 96.19 250 MET B CA 1
ATOM 4700 C C . MET B 1 250 ? -2.379 9.867 -7.164 1 96.19 250 MET B C 1
ATOM 4702 O O . MET B 1 250 ? -3.133 8.891 -7.223 1 96.19 250 MET B O 1
ATOM 4706 N N . SER B 1 251 ? -1.61 10.07 -6.176 1 98.38 251 SER B N 1
ATOM 4707 C CA . SER B 1 251 ? -1.701 9.328 -4.922 1 98.38 251 SER B CA 1
ATOM 4708 C C . SER B 1 251 ? -1.396 10.227 -3.729 1 98.38 251 SER B C 1
ATOM 4710 O O . SER B 1 251 ? -0.745 11.266 -3.877 1 98.38 251 SER B O 1
ATOM 4712 N N . GLN B 1 252 ? -1.893 9.891 -2.578 1 98.12 252 GLN B N 1
ATOM 4713 C CA . GLN B 1 252 ? -1.757 10.727 -1.388 1 98.12 252 GLN B CA 1
ATOM 4714 C C . GLN B 1 252 ? -1.675 9.875 -0.125 1 98.12 252 GLN B C 1
ATOM 4716 O O . GLN B 1 252 ? -2.512 8.992 0.093 1 98.12 252 GLN B O 1
ATOM 4721 N N . PRO B 1 253 ? -0.649 10.148 0.68 1 98.19 253 PRO B N 1
ATOM 4722 C CA . PRO B 1 253 ? -0.686 9.508 1.997 1 98.19 253 PRO B CA 1
ATOM 4723 C C . PRO B 1 253 ? -1.797 10.055 2.889 1 98.19 253 PRO B C 1
ATOM 4725 O O . PRO B 1 253 ? -2.076 11.258 2.865 1 98.19 253 PRO B O 1
ATOM 4728 N N . TRP B 1 254 ? -2.484 9.219 3.568 1 97.25 254 TRP B N 1
ATOM 4729 C CA . TRP B 1 254 ? -3.553 9.555 4.504 1 97.25 254 TRP B CA 1
ATOM 4730 C C . TRP B 1 254 ? -3.408 8.766 5.801 1 97.25 254 TRP B C 1
ATOM 4732 O O . TRP B 1 254 ? -3.508 7.535 5.801 1 97.25 254 TRP B O 1
ATOM 4742 N N . PRO B 1 255 ? -3.146 9.414 6.934 1 95.88 255 PRO B N 1
ATOM 4743 C CA . PRO B 1 255 ? -2.689 8.703 8.133 1 95.88 255 PRO B CA 1
ATOM 4744 C C . PRO B 1 255 ? -3.828 8.367 9.094 1 95.88 255 PRO B C 1
ATOM 4746 O O . PRO B 1 255 ? -3.582 8.016 10.25 1 95.88 255 PRO B O 1
ATOM 4749 N N . MET B 1 256 ? -5.102 8.508 8.75 1 90.38 256 MET B N 1
ATOM 4750 C CA . MET B 1 256 ? -6.223 8.211 9.633 1 90.38 256 MET B CA 1
ATOM 4751 C C . MET B 1 256 ? -7.219 7.273 8.961 1 90.38 256 MET B C 1
ATOM 4753 O O . MET B 1 256 ? -7.602 7.488 7.812 1 90.38 256 MET B O 1
ATOM 4757 N N . PRO B 1 257 ? -7.727 6.355 9.703 1 81.75 257 PRO B N 1
ATOM 4758 C CA . PRO B 1 257 ? -7.34 5.996 11.07 1 81.75 257 PRO B CA 1
ATOM 4759 C C . PRO B 1 257 ? -5.961 5.348 11.141 1 81.75 257 PRO B C 1
ATOM 4761 O O . PRO B 1 257 ? -5.305 5.398 12.188 1 81.75 257 PRO B O 1
ATOM 4764 N N . ASP B 1 258 ? -5.648 4.633 10.031 1 86.19 258 ASP B N 1
ATOM 4765 C CA . ASP B 1 258 ? -4.336 4.008 9.945 1 86.19 258 ASP B CA 1
ATOM 4766 C C . ASP B 1 258 ? -3.551 4.535 8.742 1 86.19 258 ASP B C 1
ATOM 4768 O O . ASP B 1 258 ? -4.098 5.254 7.906 1 86.19 258 ASP B O 1
ATOM 4772 N N . SER B 1 259 ? -2.291 4.242 8.773 1 94.12 259 SER B N 1
ATOM 4773 C CA . SER B 1 259 ? -1.438 4.691 7.68 1 94.12 259 SER B CA 1
ATOM 4774 C C . SER B 1 259 ? -1.872 4.074 6.355 1 94.12 259 SER B C 1
ATOM 4776 O O . SER B 1 259 ? -1.807 2.855 6.18 1 94.12 259 SER B O 1
ATOM 4778 N N . SER B 1 260 ? -2.4 4.93 5.473 1 96.62 260 SER B N 1
ATOM 4779 C CA . SER B 1 260 ? -2.828 4.465 4.156 1 96.62 260 SER B CA 1
ATOM 4780 C C . SER B 1 260 ? -2.211 5.309 3.045 1 96.62 260 SER B C 1
ATOM 4782 O O . SER B 1 260 ? -1.698 6.398 3.297 1 96.62 260 SER B O 1
ATOM 4784 N N . LEU B 1 261 ? -2.119 4.738 1.955 1 98.31 261 LEU B N 1
ATOM 4785 C CA . LEU B 1 261 ? -1.738 5.398 0.712 1 98.31 261 LEU B CA 1
ATOM 4786 C C . LEU B 1 261 ? -2.869 5.332 -0.309 1 98.31 261 LEU B C 1
ATOM 4788 O O . LEU B 1 261 ? -3.15 4.266 -0.861 1 98.31 261 LEU B O 1
ATOM 4792 N N . MET B 1 262 ? -3.535 6.48 -0.523 1 98.31 262 MET B N 1
ATOM 4793 C CA . MET B 1 262 ? -4.672 6.582 -1.434 1 98.31 262 MET B CA 1
ATOM 4794 C C . MET B 1 262 ? -4.203 6.695 -2.881 1 98.31 262 MET B C 1
ATOM 4796 O O . MET B 1 262 ? -3.377 7.551 -3.203 1 98.31 262 MET B O 1
ATOM 4800 N N . VAL B 1 263 ? -4.668 5.848 -3.713 1 98.69 263 VAL B N 1
ATOM 4801 C CA . VAL B 1 263 ? -4.367 5.891 -5.141 1 98.69 263 VAL B CA 1
ATOM 4802 C C . VAL B 1 263 ? -5.645 6.176 -5.93 1 98.69 263 VAL B C 1
ATOM 4804 O O . VAL B 1 263 ? -6.645 5.469 -5.785 1 98.69 263 VAL B O 1
ATOM 4807 N N . ALA B 1 264 ? -5.617 7.133 -6.82 1 98.5 264 ALA B N 1
ATOM 4808 C CA . ALA B 1 264 ? -6.82 7.668 -7.453 1 98.5 264 ALA B CA 1
ATOM 4809 C C . ALA B 1 264 ? -7.152 6.898 -8.727 1 98.5 264 ALA B C 1
ATOM 4811 O O . ALA B 1 264 ? -6.262 6.559 -9.508 1 98.5 264 ALA B O 1
ATOM 4812 N N . PHE B 1 265 ? -8.406 6.656 -8.945 1 98.44 265 PHE B N 1
ATOM 4813 C CA . PHE B 1 265 ? -8.953 6.02 -10.141 1 98.44 265 PHE B CA 1
ATOM 4814 C C . PHE B 1 265 ? -10.18 6.773 -10.641 1 98.44 265 PHE B C 1
ATOM 4816 O O . PHE B 1 265 ? -10.82 7.504 -9.883 1 98.44 265 PHE B O 1
ATOM 4823 N N . VAL B 1 266 ? -10.477 6.613 -11.883 1 98.12 266 VAL B N 1
ATOM 4824 C CA . VAL B 1 266 ? -11.766 6.965 -12.469 1 98.12 266 VAL B CA 1
ATOM 4825 C C . VAL B 1 266 ? -12.398 5.727 -13.102 1 98.12 266 VAL B C 1
ATOM 4827 O O . VAL B 1 266 ? -11.695 4.891 -13.68 1 98.12 266 VAL B O 1
ATOM 4830 N N . ALA B 1 267 ? -13.641 5.559 -12.898 1 98.25 267 ALA B N 1
ATOM 4831 C CA . ALA B 1 267 ? -14.367 4.426 -13.469 1 98.25 267 ALA B CA 1
ATOM 4832 C C . ALA B 1 267 ? -15.656 4.887 -14.141 1 98.25 267 ALA B C 1
ATOM 4834 O O . ALA B 1 267 ? -16.25 5.898 -13.742 1 98.25 267 ALA B O 1
ATOM 4835 N N . VAL B 1 268 ? -16.094 4.152 -15.156 1 98.25 268 VAL B N 1
ATOM 4836 C CA . VAL B 1 268 ? -17.312 4.461 -15.875 1 98.25 268 VAL B CA 1
ATOM 4837 C C . VAL B 1 268 ? -18.375 3.396 -15.578 1 98.25 268 VAL B C 1
ATOM 4839 O O . VAL B 1 268 ? -18.094 2.197 -15.664 1 98.25 268 VAL B O 1
ATOM 4842 N N . ALA B 1 269 ? -19.484 3.822 -15.18 1 97.81 269 ALA B N 1
ATOM 4843 C CA . ALA B 1 269 ? -20.609 2.928 -14.93 1 97.81 269 ALA B CA 1
ATOM 4844 C C . ALA B 1 269 ? -21.906 3.518 -15.469 1 97.81 269 ALA B C 1
ATOM 4846 O O . ALA B 1 269 ? -22.094 4.738 -15.477 1 97.81 269 ALA B O 1
ATOM 4847 N N . LYS B 1 270 ? -22.797 2.656 -15.859 1 96.88 270 LYS B N 1
ATOM 4848 C CA . LYS B 1 270 ? -24.109 3.09 -16.344 1 96.88 270 LYS B CA 1
ATOM 4849 C C . LYS B 1 270 ? -25 3.557 -15.195 1 96.88 270 LYS B C 1
ATOM 4851 O O . LYS B 1 270 ? -25.031 2.924 -14.141 1 96.88 270 LYS B O 1
ATOM 4856 N N . MET B 1 271 ? -25.75 4.566 -15.422 1 96.38 271 MET B N 1
ATOM 4857 C CA . MET B 1 271 ? -26.547 5.176 -14.367 1 96.38 271 MET B CA 1
ATOM 4858 C C . MET B 1 271 ? -27.828 4.375 -14.133 1 96.38 271 MET B C 1
ATOM 4860 O O . MET B 1 271 ? -28.516 4.582 -13.133 1 96.38 271 MET B O 1
ATOM 4864 N N . ASP B 1 272 ? -28.188 3.543 -15 1 95.75 272 ASP B N 1
ATOM 4865 C CA . ASP B 1 272 ? -29.453 2.832 -14.891 1 95.75 272 ASP B CA 1
ATOM 4866 C C . ASP B 1 272 ? -29.328 1.62 -13.969 1 95.75 272 ASP B C 1
ATOM 4868 O O . ASP B 1 272 ? -30.312 0.923 -13.711 1 95.75 272 ASP B O 1
ATOM 4872 N N . GLN B 1 273 ? -28.141 1.366 -13.555 1 95.62 273 GLN B N 1
ATOM 4873 C CA . GLN B 1 273 ? -28 0.309 -12.562 1 95.62 273 GLN B CA 1
ATOM 4874 C C . GLN B 1 273 ? -28.625 0.716 -11.234 1 95.62 273 GLN B C 1
ATOM 4876 O O . GLN B 1 273 ? -28.625 1.896 -10.875 1 95.62 273 GLN B O 1
ATOM 4881 N N . ASN B 1 274 ? -29.141 -0.237 -10.539 1 94.38 274 ASN B N 1
ATOM 4882 C CA . ASN B 1 274 ? -29.719 0.026 -9.219 1 94.38 274 ASN B CA 1
ATOM 4883 C C . ASN B 1 274 ? -28.641 0.12 -8.148 1 94.38 274 ASN B C 1
ATOM 4885 O O . ASN B 1 274 ? -27.922 -0.849 -7.895 1 94.38 274 ASN B O 1
ATOM 4889 N N . ILE B 1 275 ? -28.562 1.269 -7.551 1 95.31 275 ILE B N 1
ATOM 4890 C CA . ILE B 1 275 ? -27.609 1.471 -6.461 1 95.31 275 ILE B CA 1
ATOM 4891 C C . ILE B 1 275 ? -28.109 0.769 -5.199 1 95.31 275 ILE B C 1
ATOM 4893 O O . ILE B 1 275 ? -29.266 0.934 -4.809 1 95.31 275 ILE B O 1
ATOM 4897 N N . SER B 1 276 ? -27.344 -0.045 -4.629 1 95 276 SER B N 1
ATOM 4898 C CA . SER B 1 276 ? -27.578 -0.702 -3.35 1 95 276 SER B CA 1
ATOM 4899 C C . SER B 1 276 ? -26.438 -0.456 -2.373 1 95 276 SER B C 1
ATOM 4901 O O . SER B 1 276 ? -25.422 -1.149 -2.414 1 95 276 SER B O 1
ATOM 4903 N N . VAL B 1 277 ? -26.656 0.441 -1.447 1 93.06 277 VAL B N 1
ATOM 4904 C CA . VAL B 1 277 ? -25.609 0.889 -0.54 1 93.06 277 VAL B CA 1
ATOM 4905 C C . VAL B 1 277 ? -25.406 -0.138 0.573 1 93.06 277 VAL B C 1
ATOM 4907 O O . VAL B 1 277 ? -26.391 -0.695 1.089 1 93.06 277 VAL B O 1
ATOM 4910 N N . CYS B 1 278 ? -24.188 -0.432 0.87 1 89.56 278 CYS B N 1
ATOM 4911 C CA . CYS B 1 278 ? -23.891 -1.196 2.074 1 89.56 278 CYS B CA 1
ATOM 4912 C C . CYS B 1 278 ? -24.141 -0.367 3.326 1 89.56 278 CYS B C 1
ATOM 4914 O O . CYS B 1 278 ? -23.422 0.586 3.607 1 89.56 278 CYS B O 1
ATOM 4916 N N . PRO B 1 279 ? -25.016 -0.717 4.098 1 85.19 279 PRO B N 1
ATOM 4917 C CA . PRO B 1 279 ? -25.438 0.139 5.207 1 85.19 279 PRO B CA 1
ATOM 4918 C C . PRO B 1 279 ? -24.391 0.24 6.305 1 85.19 279 PRO B C 1
ATOM 4920 O O . PRO B 1 279 ? -24.375 1.209 7.07 1 85.19 279 PRO B O 1
ATOM 4923 N N . ASP B 1 280 ? -23.578 -0.69 6.391 1 85.69 280 ASP B N 1
ATOM 4924 C CA . ASP B 1 280 ? -22.547 -0.682 7.43 1 85.69 280 ASP B CA 1
ATOM 4925 C C . ASP B 1 280 ? -21.453 0.326 7.109 1 85.69 280 ASP B C 1
ATOM 4927 O O . ASP B 1 280 ? -20.688 0.72 7.996 1 85.69 280 ASP B O 1
ATOM 4931 N N . GLU B 1 281 ? -21.422 0.806 5.918 1 87 281 GLU B N 1
ATOM 4932 C CA . GLU B 1 281 ? -20.297 1.637 5.496 1 87 281 GLU B CA 1
ATOM 4933 C C . GLU B 1 281 ? -20.781 3.006 5.016 1 87 281 GLU B C 1
ATOM 4935 O O . GLU B 1 281 ? -20.141 4.023 5.301 1 87 281 GLU B O 1
ATOM 4940 N N . LEU B 1 282 ? -21.891 2.924 4.285 1 89.75 282 LEU B N 1
ATOM 4941 C CA . LEU B 1 282 ? -22.328 4.152 3.631 1 89.75 282 LEU B CA 1
ATOM 4942 C C . LEU B 1 282 ? -23.719 4.559 4.113 1 89.75 282 LEU B C 1
ATOM 4944 O O . LEU B 1 282 ? -24.547 3.699 4.41 1 89.75 282 LEU B O 1
ATOM 4948 N N . GLU B 1 283 ? -23.906 5.871 4.137 1 89 283 GLU B N 1
ATOM 4949 C CA . GLU B 1 283 ? -25.219 6.422 4.418 1 89 283 GLU B CA 1
ATOM 4950 C C . GLU B 1 283 ? -25.969 6.773 3.131 1 89 283 GLU B C 1
ATOM 4952 O O . GLU B 1 283 ? -27.188 6.699 3.074 1 89 283 GLU B O 1
ATOM 4957 N N . ALA B 1 284 ? -25.188 7.129 2.16 1 91.12 284 ALA B N 1
ATOM 4958 C CA . ALA B 1 284 ? -25.828 7.535 0.906 1 91.12 284 ALA B CA 1
ATOM 4959 C C . ALA B 1 284 ? -24.859 7.363 -0.269 1 91.12 284 ALA B C 1
ATOM 4961 O O . ALA B 1 284 ? -23.641 7.414 -0.097 1 91.12 284 ALA B O 1
ATOM 4962 N N . ALA B 1 285 ? -25.422 7.125 -1.409 1 94.69 285 ALA B N 1
ATOM 4963 C CA . ALA B 1 285 ? -24.766 7.105 -2.713 1 94.69 285 ALA B CA 1
ATOM 4964 C C . ALA B 1 285 ? -25.688 7.613 -3.807 1 94.69 285 ALA B C 1
ATOM 4966 O O . ALA B 1 285 ? -26.797 7.098 -3.973 1 94.69 285 ALA B O 1
ATOM 4967 N N . GLN B 1 286 ? -25.25 8.648 -4.477 1 94.69 286 GLN B N 1
ATOM 4968 C CA . GLN B 1 286 ? -26.125 9.266 -5.457 1 94.69 286 GLN B CA 1
ATOM 4969 C C . GLN B 1 286 ? -25.344 9.805 -6.648 1 94.69 286 GLN B C 1
ATOM 4971 O O . GLN B 1 286 ? -24.172 10.148 -6.512 1 94.69 286 GLN B O 1
ATOM 4976 N N . TRP B 1 287 ? -26.062 9.797 -7.789 1 97.25 287 TRP B N 1
ATOM 4977 C CA . TRP B 1 287 ? -25.531 10.477 -8.961 1 97.25 287 TRP B CA 1
ATOM 4978 C C . TRP B 1 287 ? -25.797 11.977 -8.891 1 97.25 287 TRP B C 1
ATOM 4980 O O . TRP B 1 287 ? -26.906 12.406 -8.555 1 97.25 287 TRP B O 1
ATOM 4990 N N . PHE B 1 288 ? -24.797 12.75 -9.141 1 97.5 288 PHE B N 1
ATOM 4991 C CA . PHE B 1 288 ? -24.938 14.195 -9.203 1 97.5 288 PHE B CA 1
ATOM 4992 C C . PHE B 1 288 ? -24.5 14.727 -10.562 1 97.5 288 PHE B C 1
ATOM 4994 O O . PHE B 1 288 ? -23.547 14.195 -11.156 1 97.5 288 PHE B O 1
ATOM 5001 N N . THR B 1 289 ? -25.188 15.75 -11.008 1 97.38 289 THR B N 1
ATOM 5002 C CA . THR B 1 289 ? -24.766 16.391 -12.25 1 97.38 289 THR B CA 1
ATOM 5003 C C . THR B 1 289 ? -23.453 17.125 -12.07 1 97.38 289 THR B C 1
ATOM 5005 O O . THR B 1 289 ? -23.078 17.484 -10.945 1 97.38 289 THR B O 1
ATOM 5008 N N . LYS B 1 290 ? -22.781 17.328 -13.164 1 97 290 LYS B N 1
ATOM 5009 C CA . LYS B 1 290 ? -21.531 18.078 -13.133 1 97 290 LYS B CA 1
ATOM 5010 C C . LYS B 1 290 ? -21.734 19.469 -12.539 1 97 290 LYS B C 1
ATOM 5012 O O . LYS B 1 290 ? -20.875 19.969 -11.805 1 97 290 LYS B O 1
ATOM 5017 N N . ASP B 1 291 ? -22.859 20.047 -12.797 1 97.25 291 ASP B N 1
ATOM 5018 C CA . ASP B 1 291 ? -23.172 21.375 -12.281 1 97.25 291 ASP B CA 1
ATOM 5019 C C . ASP B 1 291 ? -23.328 21.344 -10.758 1 97.25 291 ASP B C 1
ATOM 5021 O O . ASP B 1 291 ? -22.828 22.234 -10.062 1 97.25 291 ASP B O 1
ATOM 5025 N N . GLU B 1 292 ? -24.062 20.391 -10.281 1 97.12 292 GLU B N 1
ATOM 5026 C CA . GLU B 1 292 ? -24.219 20.234 -8.844 1 97.12 292 GLU B CA 1
ATOM 5027 C C . GLU B 1 292 ? -22.875 20.062 -8.141 1 97.12 292 GLU B C 1
ATOM 5029 O O . GLU B 1 292 ? -22.641 20.656 -7.09 1 97.12 292 GLU B O 1
ATOM 5034 N N . VAL B 1 293 ? -22.031 19.25 -8.695 1 97.88 293 VAL B N 1
ATOM 5035 C CA . VAL B 1 293 ? -20.719 18.969 -8.117 1 97.88 293 VAL B CA 1
ATOM 5036 C C . VAL B 1 293 ? -19.859 20.234 -8.156 1 97.88 293 VAL B C 1
ATOM 5038 O O . VAL B 1 293 ? -19.156 20.547 -7.195 1 97.88 293 VAL B O 1
ATOM 5041 N N . ARG B 1 294 ? -19.938 20.969 -9.258 1 97.75 294 ARG B N 1
ATOM 5042 C CA . ARG B 1 294 ? -19.203 22.219 -9.375 1 97.75 294 ARG B CA 1
ATOM 5043 C C . ARG B 1 294 ? -19.625 23.219 -8.305 1 97.75 294 ARG B C 1
ATOM 5045 O O . ARG B 1 294 ? -18.781 23.906 -7.723 1 97.75 294 ARG B O 1
ATOM 5052 N N . GLN B 1 295 ? -20.875 23.312 -8.055 1 97 295 GLN B N 1
ATOM 5053 C CA . GLN B 1 295 ? -21.375 24.203 -7.016 1 97 295 GLN B CA 1
ATOM 5054 C C . GLN B 1 295 ? -20.844 23.812 -5.641 1 97 295 GLN B C 1
ATOM 5056 O O . GLN B 1 295 ? -20.422 24.672 -4.859 1 97 295 GLN B O 1
ATOM 5061 N N . ALA B 1 296 ? -20.906 22.547 -5.359 1 96.38 296 ALA B N 1
ATOM 5062 C CA . ALA B 1 296 ? -20.375 22.047 -4.094 1 96.38 296 ALA B CA 1
ATOM 5063 C C . ALA B 1 296 ? -18.875 22.344 -3.982 1 96.38 296 ALA B C 1
ATOM 5065 O O . ALA B 1 296 ? -18.391 22.719 -2.912 1 96.38 296 ALA B O 1
ATOM 5066 N N . PHE B 1 297 ? -18.188 22.141 -5.078 1 96.88 297 PHE B N 1
ATOM 5067 C CA . PHE B 1 297 ? -16.766 22.438 -5.152 1 96.88 297 PHE B CA 1
ATOM 5068 C C . PHE B 1 297 ? -16.484 23.891 -4.809 1 96.88 297 PHE B C 1
ATOM 5070 O O . PHE B 1 297 ? -15.625 24.188 -3.98 1 96.88 297 PHE B O 1
ATOM 5077 N N . ASP B 1 298 ? -17.203 24.797 -5.426 1 96.62 298 ASP B N 1
ATOM 5078 C CA . ASP B 1 298 ? -17.031 26.234 -5.199 1 96.62 298 ASP B CA 1
ATOM 5079 C C . ASP B 1 298 ? -17.359 26.594 -3.752 1 96.62 298 ASP B C 1
ATOM 5081 O O . ASP B 1 298 ? -16.656 27.406 -3.139 1 96.62 298 ASP B O 1
ATOM 5085 N N . ARG B 1 299 ? -18.391 26.016 -3.256 1 95.19 299 ARG B N 1
ATOM 5086 C CA . ARG B 1 299 ? -18.766 26.266 -1.865 1 95.19 299 ARG B CA 1
ATOM 5087 C C . ARG B 1 299 ? -17.672 25.812 -0.915 1 95.19 299 ARG B C 1
ATOM 5089 O O . ARG B 1 299 ? -17.344 26.516 0.046 1 95.19 299 ARG B O 1
ATOM 5096 N N . THR B 1 300 ? -17.109 24.656 -1.155 1 94.81 300 THR B N 1
ATOM 5097 C CA . THR B 1 300 ? -16.031 24.125 -0.321 1 94.81 300 THR B CA 1
ATOM 5098 C C . THR B 1 300 ? -14.82 25.047 -0.347 1 94.81 300 THR B C 1
ATOM 5100 O O . THR B 1 300 ? -14.211 25.312 0.691 1 94.81 300 THR B O 1
ATOM 5103 N N . ASN B 1 301 ? -14.5 25.547 -1.497 1 93.69 301 ASN B N 1
ATOM 5104 C CA . ASN B 1 301 ? -13.344 26.438 -1.643 1 93.69 301 ASN B CA 1
ATOM 5105 C C . ASN B 1 301 ? -13.562 27.75 -0.908 1 93.69 301 ASN B C 1
ATOM 5107 O O . ASN B 1 301 ? -12.594 28.391 -0.479 1 93.69 301 ASN B O 1
ATOM 5111 N N . SER B 1 302 ? -14.781 28.172 -0.787 1 92.62 302 SER B N 1
ATOM 5112 C CA . SER B 1 302 ? -15.094 29.422 -0.102 1 92.62 302 SER B CA 1
ATOM 5113 C C . SER B 1 302 ? -15.242 29.203 1.4 1 92.62 302 SER B C 1
ATOM 5115 O O . SER B 1 302 ? -15.266 30.156 2.172 1 92.62 302 SER B O 1
ATOM 5117 N N . ASP B 1 303 ? -15.414 27.984 1.776 1 90 303 ASP B N 1
ATOM 5118 C CA . ASP B 1 303 ? -15.57 27.594 3.176 1 90 303 ASP B CA 1
ATOM 5119 C C . ASP B 1 303 ? -14.672 26.406 3.521 1 90 303 ASP B C 1
ATOM 5121 O O . ASP B 1 303 ? -15.164 25.328 3.844 1 90 303 ASP B O 1
ATOM 5125 N N . LEU B 1 304 ? -13.453 26.688 3.611 1 84.75 304 LEU B N 1
ATOM 5126 C CA . LEU B 1 304 ? -12.445 25.641 3.711 1 84.75 304 LEU B CA 1
ATOM 5127 C C . LEU B 1 304 ? -12.617 24.844 4.992 1 84.75 304 LEU B C 1
ATOM 5129 O O . LEU B 1 304 ? -12.266 23.656 5.039 1 84.75 304 LEU B O 1
ATOM 5133 N N . PHE B 1 305 ? -13.156 25.438 5.992 1 82.12 305 PHE B N 1
ATOM 5134 C CA . PHE B 1 305 ? -13.258 24.797 7.297 1 82.12 305 PHE B CA 1
ATOM 5135 C C . PHE B 1 305 ? -14.664 24.266 7.539 1 82.12 305 PHE B C 1
ATOM 5137 O O . PHE B 1 305 ? -14.992 23.828 8.641 1 82.12 305 PHE B O 1
ATOM 5144 N N . LEU B 1 306 ? -15.531 24.328 6.492 1 84.31 306 LEU B N 1
ATOM 5145 C CA . LEU B 1 306 ? -16.891 23.781 6.5 1 84.31 306 LEU B CA 1
ATOM 5146 C C . LEU B 1 306 ? -17.688 24.359 7.656 1 84.31 306 LEU B C 1
ATOM 5148 O O . LEU B 1 306 ? -18.344 23.625 8.391 1 84.31 306 LEU B O 1
ATOM 5152 N N . LYS B 1 307 ? -17.625 25.562 7.91 1 81.19 307 LYS B N 1
ATOM 5153 C CA . LYS B 1 307 ? -18.281 26.25 9.023 1 81.19 307 LYS B CA 1
ATOM 5154 C C . LYS B 1 307 ? -1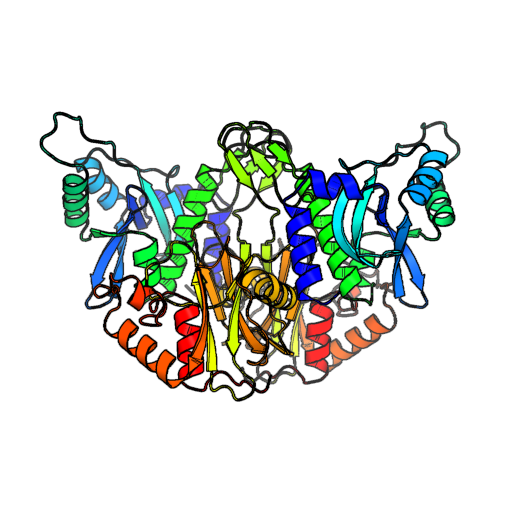9.797 26.312 8.836 1 81.19 307 LYS B C 1
ATOM 5156 O O . LYS B 1 307 ? -20.547 26.344 9.812 1 81.19 307 LYS B O 1
ATOM 5161 N N . LYS B 1 308 ? -20.312 26.203 7.645 1 79.94 308 LYS B N 1
ATOM 5162 C CA . LYS B 1 308 ? -21.734 26.391 7.348 1 79.94 308 LYS B CA 1
ATOM 5163 C C . LYS B 1 308 ? -22.406 25.062 7.004 1 79.94 308 LYS B C 1
ATOM 5165 O O . LYS B 1 308 ? -23.266 25.016 6.117 1 79.94 308 LYS B O 1
ATOM 5170 N N . LEU B 1 309 ? -22 23.984 7.641 1 80.5 309 LEU B N 1
ATOM 5171 C CA . LEU B 1 309 ? -22.609 22.688 7.402 1 80.5 309 LEU B CA 1
ATOM 5172 C C . LEU B 1 309 ? -24.078 22.688 7.824 1 80.5 309 LEU B C 1
ATOM 5174 O O . LEU B 1 309 ? -24.406 23.156 8.914 1 80.5 309 LEU B O 1
ATOM 5178 N N . PRO B 1 310 ? -24.922 22.297 6.934 1 76.12 310 PRO B N 1
ATOM 5179 C CA . PRO B 1 310 ? -26.328 22.266 7.293 1 76.12 310 PRO B CA 1
ATOM 5180 C C . PRO B 1 310 ? -26.641 21.281 8.422 1 76.12 310 PRO B C 1
ATOM 5182 O O . PRO B 1 310 ? -26 20.234 8.516 1 76.12 310 PRO B O 1
ATOM 5185 N N . LYS B 1 311 ? -27.594 21.562 9.32 1 68.69 311 LYS B N 1
ATOM 5186 C CA . LYS B 1 311 ? -27.906 20.75 10.492 1 68.69 311 LYS B CA 1
ATOM 5187 C C . LYS B 1 311 ? -29.188 19.938 10.266 1 68.69 311 LYS B C 1
ATOM 5189 O O . LYS B 1 311 ? -29.391 18.906 10.906 1 68.69 311 LYS B O 1
ATOM 5194 N N . SER B 1 312 ? -29.969 20.406 9.297 1 69.69 312 SER B N 1
ATOM 5195 C CA . SER B 1 312 ? -31.25 19.719 9.164 1 69.69 312 SER B CA 1
ATOM 5196 C C . SER B 1 312 ? -31.094 18.391 8.43 1 69.69 312 SER B C 1
ATOM 5198 O O . SER B 1 312 ? -30.219 18.25 7.57 1 69.69 312 SER B O 1
ATOM 5200 N N . LEU B 1 313 ? -31.844 17.375 8.867 1 63.69 313 LEU B N 1
ATOM 5201 C CA . LEU B 1 313 ? -31.812 16.016 8.344 1 63.69 313 LEU B CA 1
ATOM 5202 C C . LEU B 1 313 ? -32.062 16 6.836 1 63.69 313 LEU B C 1
ATOM 5204 O O . LEU B 1 313 ? -31.406 15.25 6.105 1 63.69 313 LEU B O 1
ATOM 5208 N N . ASP B 1 314 ? -33.031 16.75 6.43 1 65.31 314 ASP B N 1
ATOM 5209 C CA . ASP B 1 314 ? -33.406 16.766 5.02 1 65.31 314 ASP B CA 1
ATOM 5210 C C . ASP B 1 314 ? -32.25 17.312 4.156 1 65.31 314 ASP B C 1
ATOM 5212 O O . ASP B 1 314 ? -32.031 16.828 3.043 1 65.31 314 ASP B O 1
ATOM 5216 N N . GLU B 1 315 ? -31.5 18.109 4.68 1 74.19 315 GLU B N 1
ATOM 5217 C CA . GLU B 1 315 ? -30.406 18.75 3.951 1 74.19 315 GLU B CA 1
ATOM 5218 C C . GLU B 1 315 ? -29.141 17.891 3.996 1 74.19 315 GLU B C 1
ATOM 5220 O O . GLU B 1 315 ? -28.281 18.016 3.131 1 74.19 315 GLU B O 1
ATOM 5225 N N . ARG B 1 316 ? -29.25 16.938 4.84 1 70.69 316 ARG B N 1
ATOM 5226 C CA . ARG B 1 316 ? -28.047 16.141 5.07 1 70.69 316 ARG B CA 1
ATOM 5227 C C . ARG B 1 316 ? -27.766 15.219 3.885 1 70.69 316 ARG B C 1
ATOM 5229 O O . ARG B 1 316 ? -26.625 14.781 3.689 1 70.69 316 ARG B O 1
ATOM 5236 N N . GLN B 1 317 ? -28.797 15 3.162 1 75.88 317 GLN B N 1
ATOM 5237 C CA . GLN B 1 317 ? -28.641 14.039 2.076 1 75.88 317 GLN B CA 1
ATOM 5238 C C . GLN B 1 317 ? -28.328 14.742 0.759 1 75.88 317 GLN B C 1
ATOM 5240 O O . GLN B 1 317 ? -28.109 14.086 -0.261 1 75.88 317 GLN B O 1
ATOM 5245 N N . LYS B 1 318 ? -28.266 16.047 0.904 1 85.44 318 LYS B N 1
ATOM 5246 C CA . LYS B 1 318 ? -27.953 16.812 -0.298 1 85.44 318 LYS B CA 1
ATOM 5247 C C . LYS B 1 318 ? -26.453 17.094 -0.394 1 85.44 318 LYS B C 1
ATOM 5249 O O . LYS B 1 318 ? -25.766 17.188 0.626 1 85.44 318 LYS B O 1
ATOM 5254 N N . LEU B 1 319 ? -26 17.188 -1.605 1 92.56 319 LEU B N 1
ATOM 5255 C CA . LEU B 1 319 ? -24.594 17.516 -1.836 1 92.56 319 LEU B CA 1
ATOM 5256 C C . LEU B 1 319 ? -24.344 19 -1.566 1 92.56 319 LEU B C 1
ATOM 5258 O O . LEU B 1 319 ? -24.75 19.859 -2.357 1 92.56 319 LEU B O 1
ATOM 5262 N N . HIS B 1 320 ? -23.781 19.312 -0.469 1 92.25 320 HIS B N 1
ATOM 5263 C CA . HIS B 1 320 ? -23.422 20.703 -0.154 1 92.25 320 HIS B CA 1
ATOM 5264 C C . HIS B 1 320 ? -21.922 20.922 -0.271 1 92.25 320 HIS B C 1
ATOM 5266 O O . HIS B 1 320 ? -21.484 21.969 -0.754 1 92.25 320 HIS B O 1
ATOM 5272 N N . TYR B 1 321 ? -21.203 19.938 0.199 1 94.19 321 TYR B N 1
ATOM 5273 C CA . TYR B 1 321 ? -19.75 20.062 0.208 1 94.19 321 TYR B CA 1
ATOM 5274 C C . TYR B 1 321 ? -19.094 18.797 -0.328 1 94.19 321 TYR B C 1
ATOM 5276 O O . TYR B 1 321 ? -19.703 17.734 -0.339 1 94.19 321 TYR B O 1
ATOM 5284 N N . ILE B 1 322 ? -17.938 19 -0.85 1 96.19 322 ILE B N 1
ATOM 5285 C CA . ILE B 1 322 ? -16.969 17.922 -1.064 1 96.19 322 ILE B CA 1
ATOM 5286 C C . ILE B 1 322 ? -15.812 18.078 -0.091 1 96.19 322 ILE B C 1
ATOM 5288 O O . ILE B 1 322 ? -15.734 19.062 0.647 1 96.19 322 ILE B O 1
ATOM 5292 N N . PRO B 1 323 ? -14.93 17.109 0.019 1 95.56 323 PRO B N 1
ATOM 5293 C CA . PRO B 1 323 ? -13.797 17.266 0.927 1 95.56 323 PRO B CA 1
ATOM 5294 C C . PRO B 1 323 ? -12.93 18.484 0.591 1 95.56 323 PRO B C 1
ATOM 5296 O O . PRO B 1 323 ? -12.766 18.812 -0.584 1 95.56 323 PRO B O 1
ATOM 5299 N N . PRO B 1 324 ? -12.367 19.078 1.616 1 95.12 324 PRO B N 1
ATOM 5300 C CA . PRO B 1 324 ? -11.531 20.266 1.394 1 95.12 324 PRO B CA 1
ATOM 5301 C C . PRO B 1 324 ? -10.266 19.953 0.6 1 95.12 324 PRO B C 1
ATOM 5303 O O . PRO B 1 324 ? -10.023 18.797 0.244 1 95.12 324 PRO B O 1
ATOM 5306 N N . ARG B 1 325 ? -9.508 20.953 0.316 1 95 325 ARG B N 1
ATOM 5307 C CA . ARG B 1 325 ? -8.438 20.953 -0.671 1 95 325 ARG B CA 1
ATOM 5308 C C . ARG B 1 325 ? -7.34 19.953 -0.291 1 95 325 ARG B C 1
ATOM 5310 O O . ARG B 1 325 ? -6.605 19.469 -1.154 1 95 325 ARG B O 1
ATOM 5317 N N . GLY B 1 326 ? -7.219 19.578 0.944 1 96.06 326 GLY B N 1
ATOM 5318 C CA . GLY B 1 326 ? -6.16 18.688 1.384 1 96.06 326 GLY B CA 1
ATOM 5319 C C . GLY B 1 326 ? -6.457 17.219 1.104 1 96.06 326 GLY B C 1
ATOM 5320 O O . GLY B 1 326 ? -5.602 16.359 1.299 1 96.06 326 GLY B O 1
ATOM 5321 N N . ALA B 1 327 ? -7.645 16.922 0.64 1 96.44 327 ALA B N 1
ATOM 5322 C CA . ALA B 1 327 ? -8.047 15.547 0.361 1 96.44 327 ALA B CA 1
ATOM 5323 C C . ALA B 1 327 ? -7.891 15.227 -1.122 1 96.44 327 ALA B C 1
ATOM 5325 O O . ALA B 1 327 ? -8.258 16.031 -1.981 1 96.44 327 ALA B O 1
ATOM 5326 N N . ILE B 1 328 ? -7.402 14.055 -1.404 1 98 328 ILE B N 1
ATOM 5327 C CA . ILE B 1 328 ? -7.199 13.625 -2.783 1 98 328 ILE B CA 1
ATOM 5328 C C . ILE B 1 328 ? -8.539 13.625 -3.521 1 98 328 ILE B C 1
ATOM 5330 O O . ILE B 1 328 ? -8.594 13.898 -4.723 1 98 328 ILE B O 1
ATOM 5334 N N . ALA B 1 329 ? -9.617 13.336 -2.824 1 98 329 ALA B N 1
ATOM 5335 C CA . ALA B 1 329 ? -10.945 13.367 -3.436 1 98 329 ALA B CA 1
ATOM 5336 C C . ALA B 1 329 ? -11.25 14.75 -4.004 1 98 329 ALA B C 1
ATOM 5338 O O . ALA B 1 329 ? -11.883 14.867 -5.059 1 98 329 ALA B O 1
ATOM 5339 N N . HIS B 1 330 ? -10.867 15.781 -3.246 1 97.81 330 HIS B N 1
ATOM 5340 C CA . HIS B 1 330 ? -11.031 17.141 -3.721 1 97.81 330 HIS B CA 1
ATOM 5341 C C . HIS B 1 330 ? -10.336 17.359 -5.062 1 97.81 330 HIS B C 1
ATOM 5343 O O . HIS B 1 330 ? -10.914 17.922 -5.988 1 97.81 330 HIS B O 1
ATOM 5349 N N . MET B 1 331 ? -9.164 16.891 -5.172 1 97.31 331 MET B N 1
ATOM 5350 C CA . MET B 1 331 ? -8.359 17.062 -6.375 1 97.31 331 MET B CA 1
ATOM 5351 C C . MET B 1 331 ? -8.977 16.312 -7.551 1 97.31 331 MET B C 1
ATOM 5353 O O . MET B 1 331 ? -9 16.812 -8.672 1 97.31 331 MET B O 1
ATOM 5357 N N . MET B 1 332 ? -9.398 15.102 -7.344 1 97.88 332 MET B N 1
ATOM 5358 C CA . MET B 1 332 ? -10.047 14.305 -8.375 1 97.88 332 MET B CA 1
ATOM 5359 C C . MET B 1 332 ? -11.289 15.008 -8.914 1 97.88 332 MET B C 1
ATOM 5361 O O . MET B 1 332 ? -11.477 15.102 -10.125 1 97.88 332 MET B O 1
ATOM 5365 N N . ILE B 1 333 ? -12.094 15.469 -7.996 1 97.81 333 ILE B N 1
ATOM 5366 C CA . ILE B 1 333 ? -13.344 16.125 -8.352 1 97.81 333 ILE B CA 1
ATOM 5367 C C . ILE B 1 333 ? -13.047 17.422 -9.102 1 97.81 333 ILE B C 1
ATOM 5369 O O . ILE B 1 333 ? -13.688 17.719 -10.117 1 97.81 333 ILE B O 1
ATOM 5373 N N . ARG B 1 334 ? -12.102 18.172 -8.578 1 97.38 334 ARG B N 1
ATOM 5374 C CA . ARG B 1 334 ? -11.656 19.391 -9.258 1 97.38 334 ARG B CA 1
ATOM 5375 C C . ARG B 1 334 ? -11.281 19.094 -10.711 1 97.38 334 ARG B C 1
ATOM 5377 O O . ARG B 1 334 ? -11.766 19.75 -11.633 1 97.38 334 ARG B O 1
ATOM 5384 N N . ASP B 1 335 ? -10.406 18.125 -10.906 1 97.19 335 ASP B N 1
ATOM 5385 C CA . ASP B 1 335 ? -9.906 17.812 -12.242 1 97.19 335 ASP B CA 1
ATOM 5386 C C . ASP B 1 335 ? -11.047 17.344 -13.148 1 97.19 335 ASP B C 1
ATOM 5388 O O . ASP B 1 335 ? -11.055 17.641 -14.344 1 97.19 335 ASP B O 1
ATOM 5392 N N . TRP B 1 336 ? -11.945 16.609 -12.625 1 97.31 336 TRP B N 1
ATOM 5393 C CA . TRP B 1 336 ? -13.109 16.172 -13.391 1 97.31 336 TRP B CA 1
ATOM 5394 C C . TRP B 1 336 ? -13.953 17.375 -13.812 1 97.31 336 TRP B C 1
ATOM 5396 O O . TRP B 1 336 ? -14.344 17.484 -14.977 1 97.31 336 TRP B O 1
ATOM 5406 N N . CYS B 1 337 ? -14.242 18.281 -12.883 1 96.19 337 CYS B N 1
ATOM 5407 C CA . CYS B 1 337 ? -15.039 19.469 -13.156 1 96.19 337 CYS B CA 1
ATOM 5408 C C . CYS B 1 337 ? -14.375 20.328 -14.227 1 96.19 337 CYS B C 1
ATOM 5410 O O . CYS B 1 337 ? -15.055 20.953 -15.039 1 96.19 337 CYS B O 1
ATOM 5412 N N . LEU B 1 338 ? -13.062 20.312 -14.227 1 95 338 LEU B N 1
ATOM 5413 C CA . LEU B 1 338 ? -12.305 21.141 -15.156 1 95 338 LEU B CA 1
ATOM 5414 C C . LEU B 1 338 ? -12.141 20.438 -16.5 1 95 338 LEU B C 1
ATOM 5416 O O . LEU B 1 338 ? -11.531 20.984 -17.422 1 95 338 LEU B O 1
ATOM 5420 N N . GLY B 1 339 ? -12.539 19.234 -16.641 1 93.38 339 GLY B N 1
ATOM 5421 C CA . GLY B 1 339 ? -12.492 18.516 -17.906 1 93.38 339 GLY B CA 1
ATOM 5422 C C . GLY B 1 339 ? -11.156 17.828 -18.141 1 93.38 339 GLY B C 1
ATOM 5423 O O . GLY B 1 339 ? -10.82 17.484 -19.281 1 93.38 339 GLY B O 1
ATOM 5424 N N . LYS B 1 340 ? -10.367 17.594 -17.078 1 91.94 340 LYS B N 1
ATOM 5425 C CA . LYS B 1 340 ? -9.055 16.984 -17.234 1 91.94 340 LYS B CA 1
ATOM 5426 C C . LYS B 1 340 ? -9.141 15.453 -17.172 1 91.94 340 LYS B C 1
ATOM 5428 O O . LYS B 1 340 ? -8.156 14.758 -17.406 1 91.94 340 LYS B O 1
ATOM 5433 N N . ILE B 1 341 ? -10.273 14.977 -16.75 1 90.88 341 ILE B N 1
ATOM 5434 C CA . ILE B 1 341 ? -10.477 13.531 -16.672 1 90.88 341 ILE B CA 1
ATOM 5435 C C . ILE B 1 341 ? -11.414 13.086 -17.797 1 90.88 341 ILE B C 1
ATOM 5437 O O . ILE B 1 341 ? -12.547 13.555 -17.891 1 90.88 341 ILE B O 1
ATOM 5441 N N . GLU B 1 342 ? -10.82 12.297 -18.656 1 80.06 342 GLU B N 1
ATOM 5442 C CA . GLU B 1 342 ? -11.594 11.828 -19.797 1 80.06 342 GLU B CA 1
ATOM 5443 C C . GLU B 1 342 ? -12.391 10.57 -19.453 1 80.06 342 GLU B C 1
ATOM 5445 O O . GLU B 1 342 ? -11.953 9.773 -18.609 1 80.06 342 GLU B O 1
ATOM 5450 N N . SER B 1 343 ? -13.617 10.555 -19.844 1 66.62 343 SER B N 1
ATOM 5451 C CA . SER B 1 343 ? -14.43 9.367 -19.594 1 66.62 343 SER B CA 1
ATOM 5452 C C . SER B 1 343 ? -14.156 8.281 -20.625 1 66.62 343 SER B C 1
ATOM 5454 O O . SER B 1 343 ? -14.438 7.105 -20.391 1 66.62 343 SER B O 1
ATOM 5456 N N . LYS B 1 344 ? -13.883 8.664 -21.828 1 65.56 344 LYS B N 1
ATOM 5457 C CA . LYS B 1 344 ? -13.594 7.582 -22.766 1 65.56 344 LYS B CA 1
ATOM 5458 C C . LYS B 1 344 ? -12.32 6.836 -22.391 1 65.56 344 LYS B C 1
ATOM 5460 O O . LYS B 1 344 ? -11.219 7.316 -22.641 1 65.56 344 LYS B O 1
ATOM 5465 N N . LEU B 1 345 ? -12.562 5.992 -21.344 1 63 345 LEU B N 1
ATOM 5466 C CA . LEU B 1 345 ? -11.484 5.148 -20.844 1 63 345 LEU B CA 1
ATOM 5467 C C . LEU B 1 345 ? -11.266 3.941 -21.75 1 63 345 LEU B C 1
ATOM 5469 O O . LEU B 1 345 ? -12.227 3.389 -22.297 1 63 345 LEU B O 1
#

Radius of gyration: 26.6 Å; Cα contacts (8 Å, |Δi|>4): 1515; chains: 2; bounding box: 65×79×71 Å